Protein AF-A0A3M0IBG9-F1 (afdb_monomer_lite)

Foldseek 3Di:
DDDDDDDDDDDDDDDDDDDDDDDDDDDDDDDDDDDDDDDDDDDDDDDDDDDDDDDDDDDDDDDDDDDDDDDDDDDDDDYDDDDDDDDDDDDDDDDDDDDDDDDDDDDDDDDDDDDDDDDDDDDDDDDDDDDDDDDDDDDDDDDDDDDDDDDDDDDDDDDDDDDDDDDDDDDDDDDDDDDDDDDDDDDDDPDDDDDDDDDDDDDDDDPDPPVVVVVVVVVVVCVVVVPPDADPAFEFEAELADGGVRPDADAAFKHKHKYFYQYQFFKKKFKAQPVQLWGFWIDHGRGHGDIDIIIGGDFFHKIWMWIGGDPGDIDIGPIDGYDDGDDGQTFRFAALVNLVQLVVLLLVVLLVLLVVLLVLLVVLLVCLLVFVLVVNLVSLLVNLLSCLLNLLQPQQLPVLSCQAQNAQPPPPVRLPHPSNAHSLVLQLCSQVPNTSVVNNVRSVSNSVSSVVSSVCNVVGDDRSLCLLVSLQVLLVCLLVDLLVVVRHSRSLCSLSSNVSSLSNSVSSCVSCCVLCCVSPVPLVVVLVVLSVQLCVLSVVQADVSGGHRSVGDDPVSSCSNSVSSVVSSVSSVCRSVNHPRDPSD

Radius of gyration: 42.68 Å; chains: 1; bounding box: 136×118×112 Å

Sequence (585 aa):
MLPVERSASGAAGPGPLPAEPSAPEPSGSGSAAGGPLPAEPTERSSTAERSAPGATAGGSLPAEPSASDPVTRGPSVVGPSASEPAARESSAAERSAPGATAGGLLPVERSVSDSVTRGPSVVGLSASEPAARESSAAELPASDPVTREPSTAERSAPGATAGGSLPAEPSASEPVTREPSAAEQATREPSASDPVGAGPRRPGWVVPVAVVAVPVLLAALVVALARPKPAGAQTVAVSETDCGQGFAAPERGRQTFRMHNTGGKTSEVYLIDPATGAVYGEIEGLAPGTTRELVATVAGGTYAWRCVPTGSRAVTSQSVTVSGGGAARAVVPVSERDLAAPLKAYRAYVDRGLAVLVTQTRTLSDDIAGGRLGRARTDWLTAHRTYSSLGAAYGTFADFAQRIDGRPDGLPDGVRDKDFTGFHRVEYGLWHGQSADRLRAPARQLADAVAALRTAFPSQDFDPGDLPLRAHEILENTLQFELTGDTDEGSGTNLATADADLRGTRELLTVLRPLLTGRAPKLLPTVDAGLARLQQLLDAAHHGARWTPVDRLDPTERARIDGATGQLLEDLAPIPDLLEIRKSA

Structure (mmCIF, N/CA/C/O backbone):
data_AF-A0A3M0IBG9-F1
#
_entry.id   AF-A0A3M0IBG9-F1
#
loop_
_atom_site.group_PDB
_atom_site.id
_atom_site.type_symbol
_atom_site.label_atom_id
_atom_site.label_alt_id
_atom_site.label_comp_id
_atom_site.label_asym_id
_atom_site.label_entity_id
_atom_site.label_seq_id
_atom_site.pdbx_PDB_ins_code
_atom_site.Cartn_x
_atom_site.Cartn_y
_atom_site.Cartn_z
_atom_site.occupancy
_atom_site.B_iso_or_equiv
_atom_site.auth_seq_id
_atom_site.auth_comp_id
_atom_site.auth_asym_id
_atom_site.auth_atom_id
_atom_site.pdbx_PDB_model_num
ATOM 1 N N . MET A 1 1 ? -56.813 -5.329 -19.014 1.00 29.31 1 MET A N 1
ATOM 2 C CA . MET A 1 1 ? -58.252 -5.546 -19.294 1.00 29.31 1 MET A CA 1
ATOM 3 C C . MET A 1 1 ? -58.375 -6.725 -20.255 1.00 29.31 1 MET A C 1
ATOM 5 O O . MET A 1 1 ? -57.404 -6.985 -20.957 1.00 29.31 1 MET A O 1
ATOM 9 N N . LEU A 1 2 ? -59.512 -7.426 -20.292 1.00 29.17 2 LEU A N 1
ATOM 10 C CA . LEU A 1 2 ? -59.878 -8.255 -21.455 1.00 29.17 2 LEU A CA 1
ATOM 11 C C . LEU A 1 2 ? -60.365 -7.335 -22.613 1.00 29.17 2 LEU A C 1
ATOM 13 O O . LEU A 1 2 ? -60.523 -6.135 -22.373 1.00 29.17 2 LEU A O 1
ATOM 17 N N . PRO A 1 3 ? -60.470 -7.823 -23.866 1.00 67.25 3 PRO A N 1
ATOM 18 C CA . PRO A 1 3 ? -60.259 -6.995 -25.066 1.00 67.25 3 PRO A CA 1
ATOM 19 C C . PRO A 1 3 ? -61.535 -6.400 -25.686 1.00 67.25 3 PRO A C 1
ATOM 21 O O . PRO A 1 3 ? -62.636 -6.803 -25.328 1.00 67.25 3 PRO A O 1
ATOM 24 N N . VAL A 1 4 ? -61.353 -5.516 -26.683 1.00 33.81 4 VAL A N 1
ATOM 25 C CA . VAL A 1 4 ? -62.135 -5.402 -27.943 1.00 33.81 4 VAL A CA 1
ATOM 26 C C . VAL A 1 4 ? -61.365 -4.489 -28.941 1.00 33.81 4 VAL A C 1
ATOM 28 O O . VAL A 1 4 ? -60.272 -4.022 -28.620 1.00 33.81 4 VAL A O 1
ATOM 31 N N . GLU A 1 5 ? -61.835 -4.363 -30.187 1.00 32.72 5 GLU A N 1
ATOM 32 C CA . GLU A 1 5 ? -61.033 -4.118 -31.404 1.00 32.72 5 GLU A CA 1
ATOM 33 C C . GLU A 1 5 ? -60.825 -2.653 -31.887 1.00 32.72 5 GLU A C 1
ATOM 35 O O . GLU A 1 5 ? -61.221 -1.674 -31.260 1.00 32.72 5 GLU A O 1
ATOM 40 N N . ARG A 1 6 ? -60.131 -2.531 -33.035 1.00 37.06 6 ARG A N 1
ATOM 41 C CA . ARG A 1 6 ? -59.678 -1.313 -33.744 1.00 37.06 6 ARG A CA 1
ATOM 42 C C . ARG A 1 6 ? -60.791 -0.535 -34.466 1.00 37.06 6 ARG A C 1
ATOM 44 O O . ARG A 1 6 ? -61.643 -1.168 -35.084 1.00 37.06 6 ARG A O 1
ATOM 51 N N . SER A 1 7 ? -60.607 0.793 -34.596 1.00 33.59 7 SER A N 1
ATOM 52 C CA . SER A 1 7 ? -60.800 1.658 -35.805 1.00 33.59 7 SER A CA 1
ATOM 53 C C . SER A 1 7 ? -61.239 3.087 -35.414 1.00 33.59 7 SER A C 1
ATOM 55 O O . SER A 1 7 ? -62.001 3.227 -34.470 1.00 33.59 7 SER A O 1
ATOM 57 N N . ALA A 1 8 ? -60.853 4.186 -36.083 1.00 32.34 8 ALA A N 1
ATOM 58 C CA . ALA A 1 8 ? -59.849 4.398 -37.140 1.00 32.34 8 ALA A CA 1
ATOM 59 C C . ALA A 1 8 ? -59.427 5.892 -37.239 1.00 32.34 8 ALA A C 1
ATOM 61 O O . ALA A 1 8 ? -60.163 6.764 -36.801 1.00 32.34 8 ALA A O 1
ATOM 62 N N . SER A 1 9 ? -58.274 6.135 -37.884 1.00 33.38 9 SER A N 1
ATOM 63 C CA . SER A 1 9 ? -57.846 7.320 -38.674 1.00 33.38 9 SER A CA 1
ATOM 64 C C . SER A 1 9 ? -58.137 8.770 -38.213 1.00 33.38 9 SER A C 1
ATOM 66 O O . SER A 1 9 ? -59.283 9.188 -38.092 1.00 33.38 9 SER A O 1
ATOM 68 N N . GLY A 1 10 ? -57.087 9.604 -38.160 1.00 29.39 10 GLY A N 1
ATOM 69 C CA . GLY A 1 10 ? -57.187 11.073 -38.103 1.00 29.39 10 GLY A CA 1
ATOM 70 C C . GLY A 1 10 ? -55.830 11.738 -37.831 1.00 29.39 10 GLY A C 1
ATOM 71 O O . GLY A 1 10 ? -55.233 11.490 -36.790 1.00 29.39 10 GLY A O 1
ATOM 72 N N . ALA A 1 11 ? -55.313 12.546 -38.761 1.00 34.97 11 ALA A N 1
ATOM 73 C CA . ALA A 1 11 ? -53.953 13.101 -38.692 1.00 34.97 11 ALA A CA 1
ATOM 74 C C . ALA A 1 11 ? -53.911 14.572 -38.240 1.00 34.97 11 ALA A C 1
ATOM 76 O O . ALA A 1 11 ? -54.710 15.368 -38.725 1.00 34.97 11 ALA A O 1
ATOM 77 N N . ALA A 1 12 ? -52.919 14.940 -37.414 1.00 34.53 12 ALA A N 1
ATOM 78 C CA . ALA A 1 12 ? -52.339 16.290 -37.347 1.00 34.53 12 ALA A CA 1
ATOM 79 C C . ALA A 1 12 ? -51.048 16.343 -36.498 1.00 34.53 12 ALA A C 1
ATOM 81 O O . ALA A 1 12 ? -50.875 15.591 -35.543 1.00 34.53 12 ALA A O 1
ATOM 82 N N . GLY A 1 13 ? -50.184 17.302 -36.829 1.00 32.97 13 GLY A N 1
ATOM 83 C CA . GLY A 1 13 ? -49.059 17.834 -36.046 1.00 32.97 13 GLY A CA 1
ATOM 84 C C . GLY A 1 13 ? -48.454 19.026 -36.815 1.00 32.97 13 GLY A C 1
ATOM 85 O O . GLY A 1 13 ? -48.916 19.277 -37.932 1.00 32.97 13 GLY A O 1
ATOM 86 N N . PRO A 1 14 ? -47.424 19.739 -36.314 1.00 53.56 14 PRO A N 1
ATOM 87 C CA . PRO A 1 14 ? -46.783 19.682 -34.993 1.00 53.56 14 PRO A CA 1
ATOM 88 C C . PRO A 1 14 ? -46.868 21.029 -34.216 1.00 53.56 14 PRO A C 1
ATOM 90 O O . PRO A 1 14 ? -47.385 22.018 -34.728 1.00 53.56 14 PRO A O 1
ATOM 93 N N . GLY A 1 15 ? -46.308 21.099 -32.998 1.00 31.00 15 GLY A N 1
ATOM 94 C CA . GLY A 1 15 ? -46.143 22.341 -32.214 1.00 31.00 15 GLY A CA 1
ATOM 95 C C . GLY A 1 15 ? -45.071 22.195 -31.108 1.00 31.00 15 GLY A C 1
ATOM 96 O O . GLY A 1 15 ? -44.898 21.072 -30.632 1.00 31.00 15 GLY A O 1
ATOM 97 N N . PRO A 1 16 ? -44.306 23.250 -30.736 1.00 51.31 16 PRO A N 1
ATOM 98 C CA . PRO A 1 16 ? -43.042 23.100 -29.993 1.00 51.31 16 PRO A CA 1
ATOM 99 C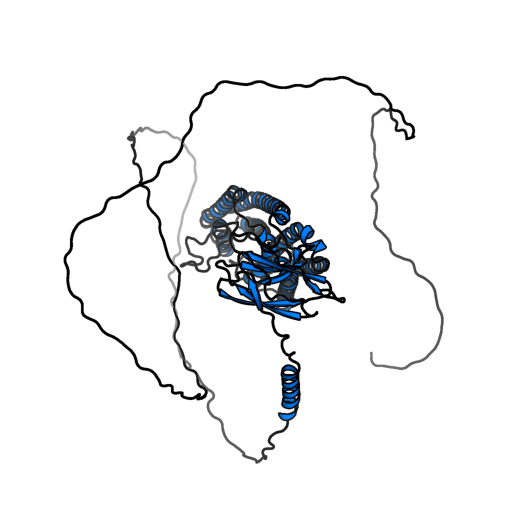 C . PRO A 1 16 ? -43.095 23.309 -28.458 1.00 51.31 16 PRO A C 1
ATOM 101 O O . PRO A 1 16 ? -44.117 23.662 -27.876 1.00 51.31 16 PRO A O 1
ATOM 104 N N . LEU A 1 17 ? -41.926 23.080 -27.842 1.00 46.03 17 LEU A N 1
ATOM 105 C CA . LEU A 1 17 ? -41.563 23.136 -26.413 1.00 46.03 17 LEU A CA 1
ATOM 106 C C . LEU A 1 17 ? -41.700 24.523 -25.743 1.00 46.03 17 LEU A C 1
ATOM 108 O O . LEU A 1 17 ? -41.643 25.552 -26.418 1.00 46.03 17 LEU A O 1
ATOM 112 N N . PRO A 1 18 ? -41.697 24.548 -24.396 1.00 48.97 18 PRO A N 1
ATOM 113 C CA . PRO A 1 18 ? -40.741 25.383 -23.647 1.00 48.97 18 PRO A CA 1
ATOM 114 C C . PRO A 1 18 ? -39.848 24.568 -22.675 1.00 48.97 18 PRO A C 1
ATOM 116 O O . PRO A 1 18 ? -39.990 23.352 -22.569 1.00 48.97 18 PRO A O 1
ATOM 119 N N . ALA A 1 19 ? -38.895 25.238 -22.009 1.00 37.50 19 ALA A N 1
ATOM 120 C CA . ALA A 1 19 ? -37.744 24.633 -21.315 1.00 37.50 19 ALA A CA 1
ATOM 121 C C . ALA A 1 19 ? -37.689 24.884 -19.780 1.00 37.50 19 ALA A C 1
ATOM 123 O O . ALA A 1 19 ? -38.651 25.356 -19.177 1.00 37.50 19 ALA A O 1
ATOM 124 N N . GLU A 1 20 ? -36.558 24.516 -19.167 1.00 44.38 20 GLU A N 1
ATOM 125 C CA . GLU A 1 20 ? -36.266 24.460 -17.721 1.00 44.38 20 GLU A CA 1
ATOM 126 C C . GLU A 1 20 ? -36.157 25.828 -16.997 1.00 44.38 20 GLU A C 1
ATOM 128 O O . GLU A 1 20 ? -35.852 26.842 -17.630 1.00 44.38 20 GLU A O 1
ATOM 133 N N . PRO A 1 21 ? -36.310 25.859 -15.653 1.00 52.06 21 PRO A N 1
ATOM 134 C CA . PRO A 1 21 ? -35.907 26.971 -14.788 1.00 52.06 21 PRO A CA 1
ATOM 135 C C . PRO A 1 21 ? -34.561 26.733 -14.060 1.00 52.06 21 PRO A C 1
ATOM 137 O O . PRO A 1 21 ? -34.232 25.607 -13.691 1.00 52.06 21 PRO A O 1
ATOM 140 N N . SER A 1 22 ? -33.831 27.817 -13.767 1.00 37.66 22 SER A N 1
ATOM 141 C CA . SER A 1 22 ? -32.532 27.813 -13.058 1.00 37.66 22 SER A CA 1
ATOM 142 C C . SER A 1 22 ? -32.596 28.436 -11.644 1.00 37.66 22 SER A C 1
ATOM 144 O O . SER A 1 22 ? -33.651 28.871 -11.187 1.00 37.66 22 SER A O 1
ATOM 146 N N . ALA A 1 23 ? -31.456 28.435 -10.939 1.00 37.03 23 ALA A N 1
ATOM 147 C CA . ALA A 1 23 ? -31.291 28.774 -9.516 1.00 37.03 23 ALA A CA 1
ATOM 148 C C . ALA A 1 23 ? -31.569 30.255 -9.116 1.00 37.03 23 ALA A C 1
ATOM 150 O O . ALA A 1 23 ? -31.547 31.133 -9.979 1.00 37.03 23 ALA A O 1
ATOM 151 N N . PRO A 1 24 ? -31.791 30.550 -7.810 1.00 51.66 24 PRO A N 1
ATOM 152 C CA . PRO A 1 24 ? -32.101 31.894 -7.301 1.00 51.66 24 PRO A CA 1
ATOM 153 C C . PRO A 1 24 ? -30.890 32.698 -6.772 1.00 51.66 24 PRO A C 1
ATOM 155 O O . PRO A 1 24 ? -29.929 32.134 -6.251 1.00 51.66 24 PRO A O 1
ATOM 158 N N . GLU A 1 25 ? -31.008 34.032 -6.800 1.00 37.59 25 GLU A N 1
ATOM 159 C CA . GLU A 1 25 ? -30.111 35.000 -6.137 1.00 37.59 25 GLU A CA 1
ATOM 160 C C . GLU A 1 25 ? -30.706 35.562 -4.819 1.00 37.59 25 GLU A C 1
ATOM 162 O O . GLU A 1 25 ? -31.927 35.550 -4.641 1.00 37.59 25 GLU A O 1
ATOM 167 N N . PRO A 1 26 ? -29.881 36.116 -3.903 1.00 50.78 26 PRO A N 1
ATOM 168 C CA . PRO A 1 26 ? -30.332 36.892 -2.744 1.00 50.78 26 PRO A CA 1
ATOM 169 C C . PRO A 1 26 ? -30.387 38.416 -3.004 1.00 50.78 26 PRO A C 1
ATOM 171 O O . PRO A 1 26 ? -29.727 38.948 -3.891 1.00 50.78 26 PRO A O 1
ATOM 174 N N . SER A 1 27 ? -31.128 39.157 -2.173 1.00 41.91 27 SER A N 1
ATOM 175 C CA . SER A 1 27 ? -31.190 40.635 -2.163 1.00 41.91 27 SER A CA 1
ATOM 176 C C . SER A 1 27 ? -31.131 41.178 -0.724 1.00 41.91 27 SER A C 1
ATOM 178 O O . SER A 1 27 ? -31.469 40.453 0.210 1.00 41.91 27 SER A O 1
ATOM 180 N N . GLY A 1 28 ? -30.715 42.438 -0.516 1.00 34.28 28 GLY A N 1
ATOM 181 C CA . GLY A 1 28 ? -30.524 43.016 0.830 1.00 34.28 28 GLY A CA 1
ATOM 182 C C . GLY A 1 28 ? -30.612 44.551 0.912 1.00 34.28 28 GLY A C 1
ATOM 183 O O . GLY A 1 28 ? -30.856 45.209 -0.094 1.00 34.28 28 GLY A O 1
ATOM 184 N N . SER A 1 29 ? -30.445 45.108 2.123 1.00 37.62 29 SER A N 1
ATOM 185 C CA . SER A 1 29 ? -30.349 46.549 2.479 1.00 37.62 29 SER A CA 1
ATOM 186 C C . SER A 1 29 ? -30.164 46.681 4.013 1.00 37.62 29 SER A C 1
ATOM 188 O O . SER A 1 29 ? -30.694 45.835 4.728 1.00 37.62 29 SER A O 1
ATOM 190 N N . GLY A 1 30 ? -29.470 47.663 4.617 1.00 30.91 30 GLY A N 1
ATOM 191 C CA . GLY A 1 30 ? -28.650 48.764 4.078 1.00 30.91 30 GLY A CA 1
ATOM 192 C C . GLY A 1 30 ? -28.242 49.806 5.156 1.00 30.91 30 GLY A C 1
ATOM 193 O O . GLY A 1 30 ? -28.814 49.808 6.241 1.00 30.91 30 GLY A O 1
ATOM 194 N N . SER A 1 31 ? -27.310 50.718 4.811 1.00 36.62 31 SER A N 1
ATOM 195 C CA . SER A 1 31 ? -26.874 51.949 5.540 1.00 36.62 31 SER A CA 1
ATOM 196 C C . SER A 1 31 ? -26.174 51.821 6.915 1.00 36.62 31 SER A C 1
ATOM 198 O O . SER A 1 31 ? -26.573 51.010 7.738 1.00 36.62 31 SER A O 1
ATOM 200 N N . ALA A 1 32 ? -25.191 52.654 7.313 1.00 37.31 32 ALA A N 1
ATOM 201 C CA . ALA A 1 32 ? -24.268 53.625 6.663 1.00 37.31 32 ALA A CA 1
ATOM 202 C C . ALA A 1 32 ? -23.173 54.012 7.730 1.00 37.31 32 ALA A C 1
ATOM 204 O O . ALA A 1 32 ? -23.160 53.383 8.783 1.00 37.31 32 ALA A O 1
ATOM 205 N N . ALA A 1 33 ? -22.230 54.973 7.640 1.00 36.31 33 ALA A N 1
ATOM 206 C CA . ALA A 1 33 ? -21.830 56.023 6.681 1.00 36.31 33 ALA A CA 1
ATOM 207 C C . ALA A 1 33 ? -20.352 56.463 6.949 1.00 36.31 33 ALA A C 1
ATOM 209 O O . ALA A 1 33 ? -19.835 56.193 8.031 1.00 36.31 33 ALA A O 1
ATOM 210 N N . GLY A 1 34 ? -19.711 57.228 6.043 1.00 29.61 34 GLY A N 1
ATOM 211 C CA . GLY A 1 34 ? -18.430 57.943 6.286 1.00 29.61 34 GLY A CA 1
ATOM 212 C C . GLY A 1 34 ? -17.418 57.887 5.120 1.00 29.61 34 GLY A C 1
ATOM 213 O O . GLY A 1 34 ? -17.290 56.852 4.479 1.00 29.61 34 GLY A O 1
ATOM 214 N N . GLY A 1 35 ? -16.698 58.984 4.830 1.00 29.59 35 GLY A N 1
ATOM 215 C CA . GLY A 1 35 ? -15.681 59.106 3.751 1.00 29.59 35 GLY A CA 1
ATOM 216 C C . GLY A 1 35 ? -14.668 60.242 4.033 1.00 29.59 35 GLY A C 1
ATOM 217 O O . GLY A 1 35 ? -14.672 60.700 5.179 1.00 29.59 35 GLY A O 1
ATOM 218 N N . PRO A 1 36 ? -13.860 60.763 3.065 1.00 58.03 36 PRO A N 1
ATOM 219 C CA . PRO A 1 36 ? -13.868 60.523 1.603 1.00 58.03 36 PRO A CA 1
ATOM 220 C C . PRO A 1 36 ? -12.484 60.292 0.889 1.00 58.03 36 PRO A C 1
ATOM 222 O O . PRO A 1 36 ? -11.434 60.364 1.511 1.00 58.03 36 PRO A O 1
ATOM 225 N N . LEU A 1 37 ? -12.572 60.037 -0.437 1.00 37.84 37 LEU A N 1
ATOM 226 C CA . LEU A 1 37 ? -11.654 60.081 -1.631 1.00 37.84 37 LEU A CA 1
ATOM 227 C C . LEU A 1 37 ? -10.303 60.869 -1.604 1.00 37.84 37 LEU A C 1
ATOM 229 O O . LEU A 1 37 ? -10.137 61.669 -0.685 1.00 37.84 37 LEU A O 1
ATOM 233 N N . PRO A 1 38 ? -9.399 60.800 -2.644 1.00 55.12 38 PRO A N 1
ATOM 234 C CA . PRO A 1 38 ? -9.437 60.136 -3.995 1.00 55.12 38 PRO A CA 1
ATOM 235 C C . PRO A 1 38 ? -8.244 59.165 -4.320 1.00 55.12 38 PRO A C 1
ATOM 237 O O . PRO A 1 38 ? -7.246 59.178 -3.612 1.00 55.12 38 PRO A O 1
ATOM 240 N N . ALA A 1 39 ? -8.326 58.173 -5.235 1.00 34.09 39 ALA A N 1
ATOM 241 C CA . ALA A 1 39 ? -8.220 58.150 -6.729 1.00 34.09 39 ALA A CA 1
ATOM 242 C C . ALA A 1 39 ? -6.815 58.509 -7.318 1.00 34.09 39 ALA A C 1
ATOM 244 O O . ALA A 1 39 ? -6.406 59.660 -7.230 1.00 34.09 39 ALA A O 1
ATOM 245 N N . GLU A 1 40 ? -6.007 57.528 -7.782 1.00 37.72 40 GLU A N 1
ATOM 246 C CA . GLU A 1 40 ? -5.800 57.062 -9.199 1.00 37.72 40 GLU A CA 1
ATOM 247 C C . GLU A 1 40 ? -4.604 57.753 -9.930 1.00 37.72 40 GLU A C 1
ATOM 249 O O . GLU A 1 40 ? -4.073 58.696 -9.340 1.00 37.72 40 GLU A O 1
ATOM 254 N N . PRO A 1 41 ? -4.100 57.333 -11.134 1.00 54.00 41 PRO A N 1
ATOM 255 C CA . PRO A 1 41 ? -4.600 56.335 -12.112 1.00 54.00 41 PRO A CA 1
ATOM 256 C C . PRO A 1 41 ? -3.560 55.305 -12.664 1.00 54.00 41 PRO A C 1
ATOM 258 O O . PRO A 1 41 ? -2.398 55.268 -12.263 1.00 54.00 41 PRO A O 1
ATOM 261 N N . THR A 1 42 ? -3.977 54.497 -13.654 1.00 45.91 42 THR A N 1
ATOM 262 C CA . THR A 1 42 ? -3.133 53.676 -14.569 1.00 45.91 42 THR A CA 1
ATOM 263 C C . THR A 1 42 ? -2.783 54.384 -15.895 1.00 45.91 42 THR A C 1
ATOM 265 O O . THR A 1 42 ? -3.522 55.276 -16.294 1.00 45.91 42 THR A O 1
ATOM 268 N N . GLU A 1 43 ? -1.763 53.922 -16.643 1.00 34.31 43 GLU A N 1
ATOM 269 C CA . GLU A 1 43 ? -1.472 54.340 -18.042 1.00 34.31 43 GLU A CA 1
ATOM 270 C C . GLU A 1 43 ? -0.697 53.265 -18.862 1.00 34.31 43 GLU A C 1
ATOM 272 O O . GLU A 1 43 ? -0.341 52.214 -18.319 1.00 34.31 43 GLU A O 1
ATOM 277 N N . ARG A 1 44 ? -0.502 53.477 -20.180 1.00 37.16 44 ARG A N 1
ATOM 278 C CA . ARG A 1 44 ? -0.124 52.446 -21.188 1.00 37.16 44 ARG A CA 1
ATOM 279 C C . ARG A 1 44 ? 1.258 52.595 -21.880 1.00 37.16 44 ARG A C 1
ATOM 281 O O . ARG A 1 44 ? 2.021 53.524 -21.658 1.00 37.16 44 ARG A O 1
ATOM 288 N N . SER A 1 45 ? 1.562 51.613 -22.739 1.00 34.97 45 SER A N 1
ATOM 289 C CA . SER A 1 45 ? 2.787 51.383 -23.531 1.00 34.97 45 SER A CA 1
ATOM 290 C C . SER A 1 45 ? 3.123 52.426 -24.615 1.00 34.97 45 SER A C 1
ATOM 292 O O . SER A 1 45 ? 2.215 52.927 -25.269 1.00 34.97 45 SER A O 1
ATOM 294 N N . SER A 1 46 ? 4.413 52.553 -24.983 1.00 33.12 46 SER A N 1
ATOM 295 C CA . SER A 1 46 ? 4.899 52.299 -26.368 1.00 33.12 46 SER A CA 1
ATOM 296 C C . SER A 1 46 ? 6.450 52.242 -26.471 1.00 33.12 46 SER A C 1
ATOM 298 O O . SER A 1 46 ? 7.126 52.042 -25.466 1.00 33.12 46 SER A O 1
ATOM 300 N N . THR A 1 47 ? 6.994 52.267 -27.695 1.00 33.06 47 THR A N 1
ATOM 301 C CA . THR A 1 47 ? 8.268 51.665 -28.164 1.00 33.06 47 THR A CA 1
ATOM 302 C C . THR A 1 47 ? 9.442 52.633 -28.435 1.00 33.06 47 THR A C 1
ATOM 304 O O . THR A 1 47 ? 9.226 53.832 -28.546 1.00 33.06 47 THR A O 1
ATOM 307 N N . ALA A 1 48 ? 10.620 52.049 -28.755 1.00 29.89 48 ALA A N 1
ATOM 308 C CA . ALA A 1 48 ? 11.786 52.627 -29.474 1.00 29.89 48 ALA A CA 1
ATOM 309 C C . ALA A 1 48 ? 12.828 53.407 -28.617 1.00 29.89 48 ALA A C 1
ATOM 311 O O . ALA A 1 48 ? 12.475 53.965 -27.588 1.00 29.89 48 ALA A O 1
ATOM 312 N N . GLU A 1 49 ? 14.136 53.473 -28.941 1.00 29.25 49 GLU A N 1
ATOM 313 C CA . GLU A 1 49 ? 14.951 52.696 -29.907 1.00 29.25 49 GLU A CA 1
ATOM 314 C C . GLU A 1 49 ? 16.437 52.535 -29.457 1.00 29.25 49 GLU A C 1
ATOM 316 O O . GLU A 1 49 ? 16.781 52.756 -28.299 1.00 29.25 49 GLU A O 1
ATOM 321 N N . ARG A 1 50 ? 17.318 52.094 -30.372 1.00 33.06 50 ARG A N 1
ATOM 322 C CA . ARG A 1 50 ? 18.742 51.722 -30.193 1.00 33.06 50 ARG A CA 1
ATOM 323 C C . ARG A 1 50 ? 19.646 52.841 -29.644 1.00 33.06 50 ARG A C 1
ATOM 325 O O . ARG A 1 50 ? 19.512 53.983 -30.072 1.00 33.06 50 ARG A O 1
ATOM 332 N N . SER A 1 51 ? 20.727 52.464 -28.939 1.00 29.95 51 SER A N 1
ATOM 333 C CA . SER A 1 51 ? 22.104 52.954 -29.219 1.00 29.95 51 SER A CA 1
ATOM 334 C C . SER A 1 51 ? 23.214 52.244 -28.420 1.00 29.95 51 SER A C 1
ATOM 336 O O . SER A 1 51 ? 23.052 51.963 -27.239 1.00 29.95 51 SER A O 1
ATOM 338 N N . ALA A 1 52 ? 24.364 52.024 -29.071 1.00 37.66 52 ALA A N 1
ATOM 339 C CA . ALA A 1 52 ? 25.690 51.744 -28.491 1.00 37.66 52 ALA A CA 1
ATOM 340 C C . ALA A 1 52 ? 26.762 52.096 -29.550 1.00 37.66 52 ALA A C 1
ATOM 342 O O . ALA A 1 52 ? 26.519 51.810 -30.727 1.00 37.66 52 ALA A O 1
ATOM 343 N N . PRO A 1 53 ? 27.887 52.762 -29.200 1.00 50.00 53 PRO A N 1
ATOM 344 C CA . PRO A 1 53 ? 29.218 52.126 -29.357 1.00 50.00 53 PRO A CA 1
ATOM 345 C C . PRO A 1 53 ? 30.360 52.667 -28.435 1.00 50.00 53 PRO A C 1
ATOM 347 O O . PRO A 1 53 ? 30.199 53.684 -27.769 1.00 50.00 53 PRO A O 1
ATOM 350 N N . GLY A 1 54 ? 31.550 52.032 -28.487 1.00 28.62 54 GLY A N 1
ATOM 351 C CA . GLY A 1 54 ? 32.830 52.475 -27.863 1.00 28.62 54 GLY A CA 1
ATOM 352 C C . GLY A 1 54 ? 33.259 51.622 -26.646 1.00 28.62 54 GLY A C 1
ATOM 353 O O . GLY A 1 54 ? 32.438 51.425 -25.762 1.00 28.62 54 GLY A O 1
ATOM 354 N N . ALA A 1 55 ? 34.445 50.995 -26.502 1.00 33.03 55 ALA A N 1
ATOM 355 C CA . ALA A 1 55 ? 35.777 51.063 -27.153 1.00 33.03 55 ALA A CA 1
ATOM 356 C C . ALA A 1 55 ? 36.637 52.296 -26.732 1.00 33.03 55 ALA A C 1
ATOM 358 O O . ALA A 1 55 ? 36.101 53.396 -26.758 1.00 33.03 55 ALA A O 1
ATOM 359 N N . THR A 1 56 ? 37.933 52.223 -26.341 1.00 32.44 56 THR A N 1
ATOM 360 C CA . THR A 1 56 ? 38.988 51.165 -26.427 1.00 32.44 56 THR A CA 1
ATOM 361 C C . THR A 1 56 ? 40.096 51.223 -25.323 1.00 32.44 56 THR A C 1
ATOM 363 O O . THR A 1 56 ? 40.363 52.280 -24.768 1.00 32.44 56 THR A O 1
ATOM 366 N N . ALA A 1 57 ? 40.835 50.100 -25.165 1.00 34.47 57 ALA A N 1
ATOM 367 C CA . ALA A 1 57 ? 42.295 49.953 -24.889 1.00 34.47 57 ALA A CA 1
ATOM 368 C C . ALA A 1 57 ? 42.949 50.075 -23.471 1.00 34.47 57 ALA A C 1
ATOM 370 O O . ALA A 1 57 ? 42.728 51.022 -22.728 1.00 34.47 57 ALA A O 1
ATOM 371 N N . GLY A 1 58 ? 43.908 49.152 -23.212 1.00 29.44 58 GLY A N 1
ATOM 372 C CA . GLY A 1 58 ? 44.957 49.173 -22.159 1.00 29.44 58 GLY A CA 1
ATOM 373 C C . GLY A 1 58 ? 44.678 48.318 -20.899 1.00 29.44 58 GLY A C 1
ATOM 374 O O . GLY A 1 58 ? 43.590 48.408 -20.351 1.00 29.44 58 GLY A O 1
ATOM 375 N N . GLY A 1 59 ? 45.589 47.484 -20.358 1.00 28.44 59 GLY A N 1
ATOM 376 C CA . GLY A 1 59 ? 46.900 47.003 -20.840 1.00 28.44 59 GLY A CA 1
ATOM 377 C C . GLY A 1 59 ? 47.677 46.158 -19.790 1.00 28.44 59 GLY A C 1
ATOM 378 O O . GLY A 1 59 ? 47.518 46.382 -18.598 1.00 28.44 59 GLY A O 1
ATOM 379 N N . SER A 1 60 ? 48.550 45.247 -20.255 1.00 30.25 60 SER A N 1
ATOM 380 C CA . SER A 1 60 ? 49.636 44.530 -19.526 1.00 30.25 60 SER A CA 1
ATOM 381 C C . SER A 1 60 ? 49.340 43.449 -18.451 1.00 30.25 60 SER A C 1
ATOM 383 O O . SER A 1 60 ? 48.756 43.698 -17.404 1.00 30.25 60 SER A O 1
ATOM 385 N N . LEU A 1 61 ? 49.918 42.261 -18.691 1.00 39.78 61 LEU A N 1
ATOM 386 C CA . LEU A 1 61 ? 50.354 41.214 -17.732 1.00 39.78 61 LEU A CA 1
ATOM 387 C C . LEU A 1 61 ? 51.838 41.487 -17.327 1.00 39.78 61 LEU A C 1
ATOM 389 O O . LEU A 1 61 ? 52.469 42.258 -18.058 1.00 39.78 61 LEU A O 1
ATOM 393 N N . PRO A 1 62 ? 52.432 40.942 -16.226 1.00 51.81 62 PRO A N 1
ATOM 394 C CA . PRO A 1 62 ? 52.678 39.497 -16.003 1.00 51.81 62 PRO A CA 1
ATOM 395 C C . PRO A 1 62 ? 52.597 39.027 -14.520 1.00 51.81 62 PRO A C 1
ATOM 397 O O . PRO A 1 62 ? 51.989 39.698 -13.692 1.00 51.81 62 PRO A O 1
ATOM 400 N N . ALA A 1 63 ? 53.169 37.854 -14.195 1.00 36.91 63 ALA A N 1
ATOM 401 C CA . ALA A 1 63 ? 53.019 37.139 -12.917 1.00 36.91 63 ALA A CA 1
ATOM 402 C C . ALA A 1 63 ? 54.351 36.637 -12.299 1.00 36.91 63 ALA A C 1
ATOM 404 O O . ALA A 1 63 ? 55.326 36.474 -13.029 1.00 36.91 63 ALA A O 1
ATOM 405 N N . GLU A 1 64 ? 54.304 36.306 -10.991 1.00 40.25 64 GLU A N 1
ATOM 406 C CA . GLU A 1 64 ? 55.267 35.495 -10.190 1.00 40.25 64 GLU A CA 1
ATOM 407 C C . GLU A 1 64 ? 56.691 36.083 -9.951 1.00 40.25 64 GLU A C 1
ATOM 409 O O . GLU A 1 64 ? 57.146 36.890 -10.764 1.00 40.25 64 GLU A O 1
ATOM 414 N N . PRO A 1 65 ? 57.377 35.807 -8.798 1.00 53.56 65 PRO A N 1
ATOM 415 C CA . PRO A 1 65 ? 57.937 34.472 -8.459 1.00 53.56 65 PRO A CA 1
ATOM 416 C C . PRO A 1 65 ? 58.007 34.015 -6.966 1.00 53.56 65 PRO A C 1
ATOM 418 O O . PRO A 1 65 ? 58.095 34.820 -6.044 1.00 53.56 65 PRO A O 1
ATOM 421 N N . SER A 1 66 ? 58.041 32.682 -6.776 1.00 38.25 66 SER A N 1
ATOM 422 C CA . SER A 1 66 ? 59.003 31.822 -6.020 1.00 38.25 66 SER A CA 1
ATOM 423 C C . SER A 1 66 ? 60.049 32.416 -5.039 1.00 38.25 66 SER A C 1
ATOM 425 O O . SER A 1 66 ? 60.525 33.525 -5.240 1.00 38.25 66 SER A O 1
ATOM 427 N N . ALA A 1 67 ? 60.642 31.678 -4.075 1.00 43.22 67 ALA A N 1
ATOM 428 C CA . ALA A 1 67 ? 60.412 30.346 -3.450 1.00 43.22 67 ALA A CA 1
ATOM 429 C C . ALA A 1 67 ? 61.473 30.109 -2.326 1.00 43.22 67 ALA A C 1
ATOM 431 O O . ALA A 1 67 ? 62.305 30.982 -2.074 1.00 43.22 67 ALA A O 1
ATOM 432 N N . SER A 1 68 ? 61.516 28.921 -1.693 1.00 32.03 68 SER A N 1
ATOM 433 C CA . SER A 1 68 ? 62.739 28.340 -1.084 1.00 32.03 68 SER A CA 1
ATOM 434 C C . SER A 1 68 ? 62.666 26.802 -0.969 1.00 32.03 68 SER A C 1
ATOM 436 O O . SER A 1 68 ? 61.652 26.264 -0.537 1.00 32.03 68 SER A O 1
ATOM 438 N N . ASP A 1 69 ? 63.756 26.135 -1.366 1.00 49.16 69 ASP A N 1
ATOM 439 C CA . ASP A 1 69 ? 63.995 24.670 -1.492 1.00 49.16 69 ASP A CA 1
ATOM 440 C C . ASP A 1 69 ? 65.102 24.244 -0.465 1.00 49.16 69 ASP A C 1
ATOM 442 O O . ASP A 1 69 ? 65.265 25.021 0.485 1.00 49.16 69 ASP A O 1
ATOM 446 N N . PRO A 1 70 ? 65.943 23.164 -0.565 1.00 62.03 70 PRO A N 1
ATOM 447 C CA . PRO A 1 70 ? 66.072 22.004 -1.502 1.00 62.03 70 PRO A CA 1
ATOM 448 C C . PRO A 1 70 ? 66.168 20.611 -0.776 1.00 62.03 70 PRO A C 1
ATOM 450 O O . PRO A 1 70 ? 66.104 20.574 0.447 1.00 62.03 70 PRO A O 1
ATOM 453 N N . VAL A 1 71 ? 66.515 19.411 -1.306 1.00 38.59 71 VAL A N 1
ATOM 454 C CA . VAL A 1 71 ? 66.499 18.615 -2.578 1.00 38.59 71 VAL A CA 1
ATOM 455 C C . VAL A 1 71 ? 67.477 17.418 -2.390 1.00 38.59 71 VAL A C 1
ATOM 457 O O . VAL A 1 71 ? 68.596 17.644 -1.940 1.00 38.59 71 VAL A O 1
ATOM 460 N N . THR A 1 72 ? 67.120 16.176 -2.788 1.00 31.94 72 THR A N 1
ATOM 461 C CA . THR A 1 72 ? 67.958 15.072 -3.402 1.00 31.94 72 THR A CA 1
ATOM 462 C C . THR A 1 72 ? 67.134 13.754 -3.446 1.00 31.94 72 THR A C 1
ATOM 464 O O . THR A 1 72 ? 66.463 13.451 -2.471 1.00 31.94 72 THR A O 1
ATOM 467 N N . ARG A 1 73 ? 66.897 13.023 -4.561 1.00 33.22 73 ARG A N 1
ATOM 468 C CA . ARG A 1 73 ? 67.709 12.272 -5.576 1.00 33.22 73 ARG A CA 1
ATOM 469 C C . ARG A 1 73 ? 68.102 10.815 -5.190 1.00 33.22 73 ARG A C 1
ATOM 471 O O . ARG A 1 73 ? 68.749 10.612 -4.176 1.00 33.22 73 ARG A O 1
ATOM 478 N N . GLY A 1 74 ? 67.748 9.832 -6.047 1.00 27.77 74 GLY A N 1
ATOM 479 C CA . GLY A 1 74 ? 68.202 8.407 -6.044 1.00 27.77 74 GLY A CA 1
ATOM 480 C C . GLY A 1 74 ? 69.322 8.129 -7.083 1.00 27.77 74 GLY A C 1
ATOM 481 O O . GLY A 1 74 ? 70.002 9.106 -7.409 1.00 27.77 74 GLY A O 1
ATOM 482 N N . PRO A 1 75 ? 69.517 6.910 -7.680 1.00 59.62 75 PRO A N 1
ATOM 483 C CA . PRO A 1 75 ? 68.674 5.690 -7.720 1.00 59.62 75 PRO A CA 1
ATOM 484 C C . PRO A 1 75 ? 69.453 4.330 -7.527 1.00 59.62 75 PRO A C 1
ATOM 486 O O . PRO A 1 75 ? 70.389 4.264 -6.739 1.00 59.62 75 PRO A O 1
ATOM 489 N N . SER A 1 76 ? 69.034 3.238 -8.201 1.00 38.06 76 SER A N 1
ATOM 490 C CA . SER A 1 76 ? 69.316 1.793 -7.958 1.00 38.06 76 SER A CA 1
ATOM 491 C C . SER A 1 76 ? 70.689 1.188 -8.360 1.00 38.06 76 SER A C 1
ATOM 493 O O . SER A 1 76 ? 71.340 1.672 -9.282 1.00 38.06 76 SER A O 1
ATOM 495 N N . VAL A 1 77 ? 71.037 0.021 -7.770 1.00 32.12 77 VAL A N 1
ATOM 496 C CA . VAL A 1 77 ? 72.127 -0.929 -8.156 1.00 32.12 77 VAL A CA 1
ATOM 497 C C . VAL A 1 77 ? 71.658 -2.402 -7.954 1.00 32.12 77 VAL A C 1
ATOM 499 O O . VAL A 1 77 ? 70.641 -2.619 -7.297 1.00 32.12 77 VAL A O 1
ATOM 502 N N . VAL A 1 78 ? 72.337 -3.414 -8.533 1.00 34.41 78 VAL A N 1
ATOM 503 C CA . VAL A 1 78 ? 71.881 -4.829 -8.644 1.00 34.41 78 VAL A CA 1
ATOM 504 C C . VAL A 1 78 ? 72.860 -5.878 -8.061 1.00 34.41 78 VAL A C 1
ATOM 506 O O . VAL A 1 78 ? 74.011 -5.932 -8.481 1.00 34.41 78 VAL A O 1
ATOM 509 N N . GLY A 1 79 ? 72.333 -6.800 -7.231 1.00 28.12 79 GLY A N 1
ATOM 510 C CA . GLY A 1 79 ? 72.859 -8.158 -6.931 1.00 28.12 79 GLY A CA 1
ATOM 511 C C . GLY A 1 79 ? 74.120 -8.279 -6.044 1.00 28.12 79 GLY A C 1
ATOM 512 O O . GLY A 1 79 ? 74.685 -7.257 -5.663 1.00 28.12 79 GLY A O 1
ATOM 513 N N . PRO A 1 80 ? 74.623 -9.509 -5.757 1.00 53.47 80 PRO A N 1
ATOM 514 C CA . PRO A 1 80 ? 73.984 -10.838 -5.875 1.00 53.47 80 PRO A CA 1
ATOM 515 C C . PRO A 1 80 ? 74.240 -11.805 -4.668 1.00 53.47 80 PRO A C 1
ATOM 517 O O . PRO A 1 80 ? 75.056 -11.525 -3.802 1.00 53.47 80 PRO A O 1
ATOM 520 N N . SER A 1 81 ? 73.649 -13.014 -4.724 1.00 28.03 81 SER A N 1
ATOM 521 C CA . SER A 1 81 ? 74.143 -14.295 -4.143 1.00 28.03 81 SER A CA 1
ATOM 522 C C . SER A 1 81 ? 74.241 -14.522 -2.613 1.00 28.03 81 SER A C 1
ATOM 524 O O . SER A 1 81 ? 75.046 -13.890 -1.940 1.00 28.03 81 SER A O 1
ATOM 526 N N . ALA A 1 82 ? 73.556 -15.570 -2.114 1.00 29.36 82 ALA A N 1
ATOM 527 C CA . ALA A 1 82 ? 74.111 -16.664 -1.278 1.00 29.36 82 ALA A CA 1
ATOM 528 C C . ALA A 1 82 ? 73.028 -17.738 -0.982 1.00 29.36 82 ALA A C 1
ATOM 530 O O . ALA A 1 82 ? 71.841 -17.414 -0.981 1.00 29.36 82 ALA A O 1
ATOM 531 N N . SER A 1 83 ? 73.421 -18.993 -0.709 1.00 27.75 83 SER A N 1
ATOM 532 C CA . SER A 1 83 ? 72.504 -20.144 -0.539 1.00 27.75 83 SER A CA 1
ATOM 533 C C . SER A 1 83 ? 72.843 -21.032 0.668 1.00 27.75 83 SER A C 1
ATOM 535 O O . SER A 1 83 ? 74.022 -21.295 0.886 1.00 27.75 83 SER A O 1
ATOM 537 N N . GLU A 1 84 ? 71.803 -21.609 1.300 1.00 31.52 84 GLU A N 1
ATOM 538 C CA . GLU A 1 84 ? 71.816 -22.893 2.056 1.00 31.52 84 GLU A CA 1
ATOM 539 C C . GLU A 1 84 ? 72.764 -23.035 3.280 1.00 31.52 84 GLU A C 1
ATOM 541 O O . GLU A 1 84 ? 73.526 -22.116 3.579 1.00 31.52 84 GLU A O 1
ATOM 546 N N . PRO A 1 85 ? 72.769 -24.184 4.010 1.00 50.72 85 PRO A N 1
ATOM 547 C CA . PRO A 1 85 ? 71.778 -25.277 4.177 1.00 50.72 85 PRO A CA 1
ATOM 548 C C . PRO A 1 85 ? 71.200 -25.247 5.632 1.00 50.72 85 PRO A C 1
ATOM 550 O O . PRO A 1 85 ? 71.329 -24.221 6.286 1.00 50.72 85 PRO A O 1
ATOM 553 N N . ALA A 1 86 ? 70.544 -26.213 6.298 1.00 32.97 86 ALA A N 1
ATOM 554 C CA . ALA A 1 86 ? 70.282 -27.668 6.245 1.00 32.97 86 ALA A CA 1
ATOM 555 C C . ALA A 1 86 ? 69.094 -27.945 7.235 1.00 32.97 86 ALA A C 1
ATOM 557 O O . ALA A 1 86 ? 68.678 -27.007 7.909 1.00 32.97 86 ALA A O 1
ATOM 558 N N . ALA A 1 87 ? 68.486 -29.117 7.484 1.00 32.16 87 ALA A N 1
ATOM 559 C CA . ALA A 1 87 ? 68.517 -30.519 7.019 1.00 32.16 87 ALA A CA 1
ATOM 560 C C . ALA A 1 87 ? 67.049 -31.057 7.148 1.00 32.16 87 ALA A C 1
ATOM 562 O O . ALA A 1 87 ? 66.261 -30.459 7.876 1.00 32.16 87 ALA A O 1
ATOM 563 N N . ARG A 1 88 ? 66.517 -32.019 6.366 1.00 32.66 88 ARG A N 1
ATOM 564 C CA . ARG A 1 88 ? 66.630 -33.506 6.472 1.00 32.66 88 ARG A CA 1
ATOM 565 C C . ARG A 1 88 ? 66.502 -34.040 7.914 1.00 32.66 88 ARG A C 1
ATOM 567 O O . ARG A 1 88 ? 67.080 -33.454 8.815 1.00 32.66 88 ARG A O 1
ATOM 574 N N . GLU A 1 89 ? 65.763 -35.118 8.198 1.00 29.92 89 GLU A N 1
ATOM 575 C CA . GLU A 1 89 ? 65.471 -36.357 7.424 1.00 29.92 89 GLU A CA 1
ATOM 576 C C . GLU A 1 89 ? 63.949 -36.572 7.146 1.00 29.92 89 GLU A C 1
ATOM 578 O O . GLU A 1 89 ? 63.130 -35.919 7.778 1.00 29.92 89 GLU A O 1
ATOM 583 N N . SER A 1 90 ? 63.457 -37.263 6.093 1.00 33.78 90 SER A N 1
ATOM 584 C CA . SER A 1 90 ? 63.619 -38.673 5.621 1.00 33.78 90 SER A CA 1
ATOM 585 C C . SER A 1 90 ? 62.939 -39.701 6.553 1.00 33.78 90 SER A C 1
ATOM 587 O O . SER A 1 90 ? 63.016 -39.526 7.757 1.00 33.78 90 SER A O 1
ATOM 589 N N . SER A 1 91 ? 62.292 -40.812 6.155 1.00 34.75 91 SER A N 1
ATOM 590 C CA . SER A 1 91 ? 61.749 -41.403 4.892 1.00 34.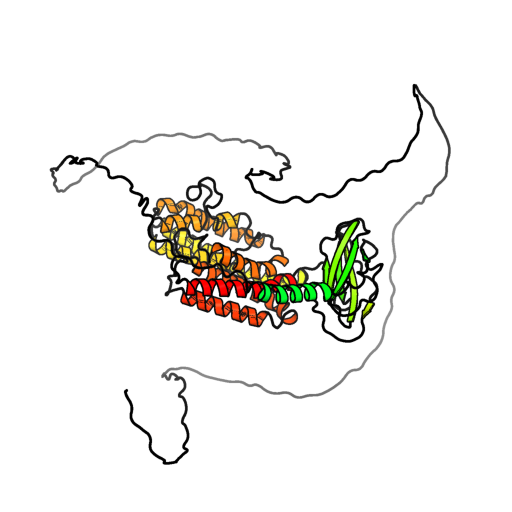75 91 SER A CA 1
ATOM 591 C C . SER A 1 91 ? 60.876 -42.628 5.306 1.00 34.75 91 SER A C 1
ATOM 593 O O . SER A 1 91 ? 60.970 -43.026 6.461 1.00 34.75 91 SER A O 1
ATOM 595 N N . ALA A 1 92 ? 60.016 -43.313 4.535 1.00 33.25 92 ALA A N 1
ATOM 596 C CA . ALA A 1 92 ? 59.690 -43.467 3.098 1.00 33.25 92 ALA A CA 1
ATOM 597 C C . ALA A 1 92 ? 58.136 -43.603 2.949 1.00 33.25 92 ALA A C 1
ATOM 599 O O . ALA A 1 92 ? 57.460 -43.677 3.969 1.00 33.25 92 ALA A O 1
ATOM 600 N N . ALA A 1 93 ? 57.425 -43.562 1.809 1.00 31.66 93 ALA A N 1
ATOM 601 C CA . ALA A 1 93 ? 57.646 -43.813 0.371 1.00 31.66 93 ALA A CA 1
ATOM 602 C C . ALA A 1 93 ? 57.476 -45.273 -0.124 1.00 31.66 93 ALA A C 1
ATOM 604 O O . ALA A 1 93 ? 58.411 -46.061 -0.066 1.00 31.66 93 ALA A O 1
ATOM 605 N N . GLU A 1 94 ? 56.339 -45.558 -0.778 1.00 30.73 94 GLU A N 1
ATOM 606 C CA . GLU A 1 94 ? 56.242 -46.531 -1.884 1.00 30.73 94 GLU A CA 1
ATOM 607 C C . GLU A 1 94 ? 55.229 -46.044 -2.949 1.00 30.73 94 GLU A C 1
ATOM 609 O O . GLU A 1 94 ? 54.559 -45.029 -2.740 1.00 30.73 94 GLU A O 1
ATOM 614 N N . ARG A 1 95 ? 55.186 -46.667 -4.138 1.00 33.28 95 ARG A N 1
ATOM 615 C CA . ARG A 1 95 ? 54.486 -46.141 -5.335 1.00 33.28 95 ARG A CA 1
ATOM 616 C C . ARG A 1 95 ? 53.880 -47.267 -6.175 1.00 33.28 95 ARG A C 1
ATOM 618 O O . ARG A 1 95 ? 54.548 -48.283 -6.333 1.00 33.28 95 ARG A O 1
ATOM 625 N N . SER A 1 96 ? 52.750 -47.015 -6.849 1.00 29.72 96 SER A N 1
ATOM 626 C CA . SER A 1 96 ? 52.539 -47.234 -8.306 1.00 29.72 96 SER A CA 1
ATOM 627 C C . SER A 1 96 ? 51.060 -47.075 -8.712 1.00 29.72 96 SER A C 1
ATOM 629 O O . SER A 1 96 ? 50.177 -47.003 -7.864 1.00 29.72 96 SER A O 1
ATOM 631 N N . ALA A 1 97 ? 50.802 -46.994 -10.019 1.00 32.38 97 ALA A N 1
ATOM 632 C CA . ALA A 1 97 ? 49.482 -46.904 -10.667 1.00 32.38 97 ALA A CA 1
ATOM 633 C C . ALA A 1 97 ? 49.502 -47.813 -11.934 1.00 32.38 97 ALA A C 1
ATOM 635 O O . ALA A 1 97 ? 50.446 -48.601 -12.039 1.00 32.38 97 ALA A O 1
ATOM 636 N N . PRO A 1 98 ? 48.634 -47.686 -12.967 1.00 54.28 98 PRO A N 1
ATOM 637 C CA . PRO A 1 98 ? 47.245 -47.195 -13.039 1.00 54.28 98 PRO A CA 1
ATOM 638 C C . PRO A 1 98 ? 46.269 -48.131 -13.823 1.00 54.28 98 PRO A C 1
ATOM 640 O O . PRO A 1 98 ? 46.688 -48.916 -14.665 1.00 54.28 98 PRO A O 1
ATOM 643 N N . GLY A 1 99 ? 44.953 -47.890 -13.694 1.00 28.28 99 GLY A N 1
ATOM 644 C CA . GLY A 1 99 ? 44.001 -47.914 -14.830 1.00 28.28 99 GLY A CA 1
ATOM 645 C C . GLY A 1 99 ? 43.263 -49.215 -15.229 1.00 28.28 99 GLY A C 1
ATOM 646 O O . GLY A 1 99 ? 43.838 -50.295 -15.272 1.00 28.28 99 GLY A O 1
ATOM 647 N N . ALA A 1 100 ? 41.982 -49.059 -15.608 1.00 29.97 100 ALA A N 1
ATOM 648 C CA . ALA A 1 100 ? 41.173 -49.932 -16.483 1.00 29.97 100 ALA A CA 1
ATOM 649 C C . ALA A 1 100 ? 39.861 -49.204 -16.889 1.00 29.97 100 ALA A C 1
ATOM 651 O O . ALA A 1 100 ? 39.531 -48.171 -16.303 1.00 29.97 100 ALA A O 1
ATOM 652 N N . THR A 1 101 ? 39.113 -49.708 -17.882 1.00 30.75 101 THR A N 1
ATOM 653 C CA . THR A 1 101 ? 37.904 -49.067 -18.458 1.00 30.75 101 THR A CA 1
ATOM 654 C C . THR A 1 101 ? 36.744 -50.051 -18.722 1.00 30.75 101 THR A C 1
ATOM 656 O O . THR A 1 101 ? 36.943 -51.261 -18.698 1.00 30.75 101 THR A O 1
ATOM 659 N N . ALA A 1 102 ? 35.577 -49.484 -19.088 1.00 31.39 102 ALA A N 1
ATOM 660 C CA . ALA A 1 102 ? 34.437 -50.069 -19.831 1.00 31.39 102 ALA A CA 1
ATOM 661 C C . ALA A 1 102 ? 33.206 -50.614 -19.058 1.00 31.39 102 ALA A C 1
ATOM 663 O O . ALA A 1 102 ? 33.314 -51.151 -17.963 1.00 31.39 102 ALA A O 1
ATOM 664 N N . GLY A 1 103 ? 32.032 -50.495 -19.709 1.00 26.45 103 GLY A N 1
ATOM 665 C CA . GLY A 1 103 ? 30.712 -50.994 -19.272 1.00 26.45 103 GLY A CA 1
ATOM 666 C C . GLY A 1 103 ? 29.953 -50.055 -18.312 1.00 26.45 103 GLY A C 1
ATOM 667 O O . GLY A 1 103 ? 30.465 -49.723 -17.255 1.00 26.45 103 GLY A O 1
ATOM 668 N N . GLY A 1 104 ? 28.730 -49.573 -18.575 1.00 26.91 104 GLY A N 1
ATOM 669 C CA . GLY A 1 104 ? 27.896 -49.671 -19.782 1.00 26.91 104 GLY A CA 1
ATOM 670 C C . GLY A 1 104 ? 26.775 -50.716 -19.704 1.00 26.91 104 GLY A C 1
ATOM 671 O O . GLY A 1 104 ? 26.965 -51.827 -20.185 1.00 26.91 104 GLY A O 1
ATOM 672 N N . LEU A 1 105 ? 25.605 -50.345 -19.160 1.00 30.23 105 LEU A N 1
ATOM 673 C CA . LEU A 1 105 ? 24.337 -51.094 -19.248 1.00 30.23 105 LEU A CA 1
ATOM 674 C C . LEU A 1 105 ? 23.131 -50.174 -18.947 1.00 30.23 105 LEU A C 1
ATOM 676 O O . LEU A 1 105 ? 23.233 -49.280 -18.111 1.00 30.23 105 LEU A O 1
ATOM 680 N N . LEU A 1 106 ? 21.994 -50.412 -19.612 1.00 33.09 106 LEU A N 1
ATOM 681 C CA . LEU A 1 106 ? 20.674 -49.843 -19.275 1.00 33.09 106 LEU A CA 1
ATOM 682 C C . LEU A 1 106 ? 19.925 -50.793 -18.319 1.00 33.09 106 LEU A C 1
ATOM 684 O O . LEU A 1 106 ? 20.234 -51.987 -18.294 1.00 33.09 106 LEU A O 1
ATOM 688 N N . PRO A 1 107 ? 18.913 -50.304 -17.578 1.00 42.25 107 PRO A N 1
ATOM 689 C CA . PRO A 1 107 ? 17.543 -50.710 -17.940 1.00 42.25 107 PRO A CA 1
ATOM 690 C C . PRO A 1 107 ? 16.489 -49.579 -17.788 1.00 42.25 107 PRO A C 1
ATOM 692 O O . PRO A 1 107 ? 16.510 -48.822 -16.829 1.00 42.25 107 PRO A O 1
ATOM 695 N N . VAL A 1 108 ? 15.646 -49.358 -18.809 1.00 29.05 108 VAL A N 1
ATOM 696 C CA . VAL A 1 108 ? 14.215 -49.768 -18.888 1.00 29.05 108 VAL A CA 1
ATOM 697 C C . VAL A 1 108 ? 13.245 -48.909 -18.058 1.00 29.05 108 VAL A C 1
ATOM 699 O O . VAL A 1 108 ? 13.230 -48.964 -16.834 1.00 29.05 108 VAL A O 1
ATOM 702 N N . GLU A 1 109 ? 12.339 -48.210 -18.752 1.00 33.72 109 GLU A N 1
ATOM 703 C CA . GLU A 1 109 ? 11.124 -47.639 -18.156 1.00 33.72 109 GLU A CA 1
ATOM 704 C C . GLU A 1 109 ? 10.106 -48.724 -17.772 1.00 33.72 109 GLU A C 1
ATOM 706 O O . GLU A 1 109 ? 9.929 -49.714 -18.488 1.00 33.72 109 GLU A O 1
ATOM 711 N N . ARG A 1 110 ? 9.327 -48.482 -16.711 1.00 28.81 110 ARG A N 1
ATOM 712 C CA . ARG A 1 110 ? 8.033 -49.150 -16.521 1.00 28.81 110 ARG A CA 1
ATOM 713 C C . ARG A 1 110 ? 7.044 -48.256 -15.779 1.00 28.81 110 ARG A C 1
ATOM 715 O O . ARG A 1 110 ? 7.250 -47.931 -14.617 1.00 28.81 110 ARG A O 1
ATOM 722 N N . SER A 1 111 ? 5.955 -47.905 -16.458 1.00 28.81 111 SER A N 1
ATOM 723 C CA . SER A 1 111 ? 4.805 -47.222 -15.863 1.00 28.81 111 SER A CA 1
ATOM 724 C C . SER A 1 111 ? 3.811 -48.239 -15.293 1.00 28.81 111 SER A C 1
ATOM 726 O O . SER A 1 111 ? 3.484 -49.220 -15.965 1.00 28.81 111 SER A O 1
ATOM 728 N N . VAL A 1 112 ? 3.333 -47.995 -14.071 1.00 29.97 112 VAL A N 1
ATOM 729 C CA . VAL A 1 112 ? 2.162 -48.630 -13.438 1.00 29.97 112 VAL A CA 1
ATOM 730 C C . VAL A 1 112 ? 1.470 -47.555 -12.593 1.00 29.97 112 VAL A C 1
ATOM 732 O O . VAL A 1 112 ? 2.141 -46.685 -12.038 1.00 29.97 112 VAL A O 1
ATOM 735 N N . SER A 1 113 ? 0.141 -47.585 -12.518 1.00 31.52 113 SER A N 1
ATOM 736 C CA . SER A 1 113 ? -0.671 -46.544 -11.877 1.00 31.52 113 SER A CA 1
ATOM 737 C C . SER A 1 113 ? -1.229 -46.942 -10.501 1.00 31.52 113 SER A C 1
ATOM 739 O O . SER A 1 113 ? -1.470 -48.118 -10.243 1.00 31.52 113 SER A O 1
ATOM 741 N N . ASP A 1 114 ? -1.591 -45.897 -9.746 1.00 31.00 114 ASP A N 1
ATOM 742 C CA . ASP A 1 114 ? -2.785 -45.792 -8.880 1.00 31.00 114 ASP A CA 1
ATOM 743 C C . ASP A 1 114 ? -2.715 -46.123 -7.363 1.00 31.00 114 ASP A C 1
ATOM 745 O O . ASP A 1 114 ? -1.879 -46.879 -6.875 1.00 31.00 114 ASP A O 1
ATOM 749 N N . SER A 1 115 ? -3.690 -45.559 -6.633 1.00 27.62 115 SER A N 1
ATOM 750 C CA . SER A 1 115 ? -4.129 -45.800 -5.238 1.00 27.62 115 SER A CA 1
ATOM 751 C C . SER A 1 115 ? -3.325 -45.249 -4.029 1.00 27.62 115 SER A C 1
ATOM 753 O O . SER A 1 115 ? -2.566 -45.933 -3.355 1.00 27.62 115 SER A O 1
ATOM 755 N N . VAL A 1 116 ? -3.645 -43.992 -3.689 1.00 32.28 116 VAL A N 1
ATOM 756 C CA . VAL A 1 116 ? -3.800 -43.359 -2.348 1.00 32.28 116 VAL A CA 1
ATOM 757 C C . VAL A 1 116 ? -3.513 -44.189 -1.069 1.00 32.28 116 VAL A C 1
ATOM 759 O O . VAL A 1 116 ? -4.212 -45.158 -0.777 1.00 32.28 116 VAL A O 1
ATOM 762 N N . THR A 1 117 ? -2.677 -43.655 -0.158 1.00 27.89 117 THR A N 1
ATOM 763 C CA . THR A 1 117 ? -2.925 -43.668 1.315 1.00 27.89 117 THR A CA 1
ATOM 764 C C . THR A 1 117 ? -2.158 -42.542 2.060 1.00 27.89 117 THR A C 1
ATOM 766 O O . THR A 1 117 ? -1.500 -41.728 1.419 1.00 27.89 117 THR A O 1
ATOM 769 N N . ARG A 1 118 ? -2.333 -42.395 3.390 1.00 28.52 118 ARG A N 1
ATOM 770 C CA . ARG A 1 118 ? -2.029 -41.165 4.174 1.00 28.52 118 ARG A CA 1
ATOM 771 C C . ARG A 1 118 ? -0.614 -41.052 4.784 1.00 28.52 118 ARG A C 1
ATOM 773 O O . ARG A 1 118 ? -0.180 -41.970 5.470 1.00 28.52 118 ARG A O 1
ATOM 780 N N . GLY A 1 119 ? -0.087 -39.818 4.780 1.00 25.81 119 GLY A N 1
ATOM 781 C CA . GLY A 1 119 ? 0.783 -39.236 5.828 1.00 25.81 119 GLY A CA 1
ATOM 782 C C . GLY A 1 119 ? 2.305 -39.404 5.656 1.00 25.81 119 GLY A C 1
ATOM 783 O O . GLY A 1 119 ? 2.723 -40.173 4.793 1.00 25.81 119 GLY A O 1
ATOM 784 N N . PRO A 1 120 ? 3.141 -38.728 6.482 1.00 36.66 120 PRO A N 1
ATOM 785 C CA . PRO A 1 120 ? 2.819 -37.800 7.581 1.00 36.66 120 PRO A CA 1
ATOM 786 C C . PRO A 1 120 ? 3.249 -36.333 7.308 1.00 36.66 120 PRO A C 1
ATOM 788 O O . PRO A 1 120 ? 3.738 -36.004 6.232 1.00 36.66 120 PRO A O 1
ATOM 791 N N . SER A 1 121 ? 3.073 -35.450 8.298 1.00 29.42 121 SER A N 1
ATOM 792 C CA . SER A 1 121 ? 3.541 -34.052 8.272 1.00 29.42 121 SER A CA 1
ATOM 793 C C . SER A 1 121 ? 5.072 -33.929 8.245 1.00 29.42 121 SER A C 1
ATOM 795 O O . SER A 1 121 ? 5.768 -34.727 8.871 1.00 29.42 121 SER A O 1
ATOM 797 N N . VAL A 1 122 ? 5.587 -32.870 7.613 1.00 29.80 122 VAL A N 1
ATOM 798 C CA . VAL A 1 122 ? 7.003 -32.458 7.676 1.00 29.80 122 VAL A CA 1
ATOM 799 C C . VAL A 1 122 ? 7.153 -31.158 8.464 1.00 29.80 122 VAL A C 1
ATOM 801 O O . VAL A 1 122 ? 6.334 -30.252 8.337 1.00 29.80 122 VAL A O 1
ATOM 804 N N . VAL A 1 123 ? 8.213 -31.080 9.269 1.00 29.16 123 VAL A N 1
ATOM 805 C CA . VAL A 1 123 ? 8.603 -29.907 10.065 1.00 29.16 123 VAL A CA 1
ATOM 806 C C . VAL A 1 123 ? 9.969 -29.430 9.577 1.00 29.16 123 VAL A C 1
ATOM 808 O O . VAL A 1 123 ? 10.882 -30.241 9.440 1.00 29.16 123 VAL A O 1
ATOM 811 N N . GLY A 1 124 ? 10.116 -28.124 9.354 1.00 25.08 124 GLY A N 1
ATOM 812 C CA . GLY A 1 124 ? 11.390 -27.485 9.015 1.00 25.08 124 GLY A CA 1
ATOM 813 C C . GLY A 1 124 ? 11.234 -26.381 7.957 1.00 25.08 124 GLY A C 1
ATOM 814 O O . GLY A 1 124 ? 10.374 -26.492 7.094 1.00 25.08 124 GLY A O 1
ATOM 815 N N . LEU A 1 125 ? 12.030 -25.308 7.963 1.00 28.33 125 LEU A N 1
ATOM 816 C CA . LEU A 1 125 ? 13.059 -24.916 8.936 1.00 28.33 125 LEU A CA 1
ATOM 817 C C . LEU A 1 125 ? 12.958 -23.414 9.224 1.00 28.33 125 LEU A C 1
ATOM 819 O O . LEU A 1 125 ? 12.798 -22.621 8.302 1.00 28.33 125 LEU A O 1
ATOM 823 N N . SER A 1 126 ? 13.135 -23.032 10.491 1.00 26.59 126 SER A N 1
ATOM 824 C CA . SER A 1 126 ? 13.548 -21.668 10.832 1.00 26.59 126 SER A CA 1
ATOM 825 C C . SER A 1 126 ? 15.068 -21.577 10.693 1.00 26.59 126 SER A C 1
ATOM 827 O O . SER A 1 126 ? 15.774 -22.476 11.157 1.00 26.59 126 SER A O 1
ATOM 829 N N . ALA A 1 127 ? 15.567 -20.527 10.043 1.00 30.02 127 ALA A N 1
ATOM 830 C CA . ALA A 1 127 ? 16.997 -20.246 9.962 1.00 30.02 127 ALA A CA 1
ATOM 831 C C . ALA A 1 127 ? 17.435 -19.410 11.175 1.00 30.02 127 ALA A C 1
ATOM 833 O O . ALA A 1 127 ? 16.739 -18.479 11.575 1.00 30.02 127 ALA A O 1
ATOM 834 N N . SER A 1 128 ? 18.596 -19.738 11.739 1.00 29.39 128 SER A N 1
ATOM 835 C CA . SER A 1 128 ? 19.128 -19.128 12.962 1.00 29.39 128 SER A CA 1
ATOM 836 C C . SER A 1 128 ? 20.528 -18.549 12.745 1.00 29.39 128 SER A C 1
ATOM 838 O O . SER A 1 128 ? 21.213 -18.927 11.798 1.00 29.39 128 SER A O 1
ATOM 840 N N . GLU A 1 129 ? 20.958 -17.742 13.723 1.00 33.62 129 GLU A N 1
ATOM 841 C CA . GLU A 1 129 ? 22.335 -17.273 13.970 1.00 33.62 129 GLU A CA 1
ATOM 842 C C . GLU A 1 129 ? 22.879 -16.121 13.092 1.00 33.62 129 GLU A C 1
ATOM 844 O O . GLU A 1 129 ? 22.408 -15.916 11.973 1.00 33.62 129 GLU A O 1
ATOM 849 N N . PRO A 1 130 ? 23.888 -15.355 13.581 1.00 44.12 130 PRO A N 1
ATOM 850 C CA . PRO A 1 130 ? 24.599 -15.485 14.866 1.00 44.12 130 PRO A CA 1
ATOM 851 C C . PRO A 1 130 ? 24.433 -14.295 15.836 1.00 44.12 130 PRO A C 1
ATOM 853 O O . PRO A 1 130 ? 24.129 -13.170 15.449 1.00 44.12 130 PRO A O 1
ATOM 856 N N . ALA A 1 131 ? 24.703 -14.543 17.122 1.00 31.06 131 ALA A N 1
ATOM 857 C CA . ALA A 1 131 ? 24.753 -13.516 18.168 1.00 31.06 131 ALA A CA 1
ATOM 858 C C . ALA A 1 131 ? 26.141 -12.847 18.272 1.00 31.06 131 ALA A C 1
ATOM 860 O O . ALA A 1 131 ? 27.163 -13.485 18.011 1.00 31.06 131 ALA A O 1
ATOM 861 N N . ALA A 1 132 ? 26.198 -11.585 18.721 1.00 30.66 132 ALA A N 1
ATOM 862 C CA . ALA A 1 132 ? 27.460 -10.855 18.885 1.00 30.66 132 ALA A CA 1
ATOM 863 C C . ALA A 1 132 ? 27.507 -9.901 20.105 1.00 30.66 132 ALA A C 1
ATOM 865 O O . ALA A 1 132 ? 27.241 -8.711 19.983 1.00 30.66 132 ALA A O 1
ATOM 866 N N . ARG A 1 133 ? 28.032 -10.445 21.215 1.00 28.17 133 ARG A N 1
ATOM 867 C CA . ARG A 1 133 ? 28.790 -9.783 22.307 1.00 28.17 133 ARG A CA 1
ATOM 868 C C . ARG A 1 133 ? 28.077 -8.874 23.320 1.00 28.17 133 ARG A C 1
ATOM 870 O O . ARG A 1 133 ? 27.227 -8.050 23.013 1.00 28.17 133 ARG A O 1
ATOM 877 N N . GLU A 1 134 ? 28.543 -9.026 24.558 1.00 31.23 134 GLU A N 1
ATOM 878 C CA . GLU A 1 134 ? 28.188 -8.245 25.743 1.00 31.23 134 GLU A CA 1
ATOM 879 C C . GLU A 1 134 ? 28.894 -6.876 25.786 1.00 31.23 134 GLU A C 1
ATOM 881 O O . GLU A 1 134 ? 29.931 -6.665 25.153 1.00 31.23 134 GLU A O 1
ATOM 886 N N . SER A 1 135 ? 28.407 -5.992 26.660 1.00 30.73 135 SER A N 1
ATOM 887 C CA . SER A 1 135 ? 29.245 -5.000 27.344 1.00 30.73 135 SER A CA 1
ATOM 888 C C . SER A 1 135 ? 28.807 -4.889 28.808 1.00 30.73 135 SER A C 1
ATOM 890 O O . SER A 1 135 ? 27.622 -5.021 29.114 1.00 30.73 135 SER A O 1
ATOM 892 N N . SER A 1 136 ? 29.767 -4.707 29.717 1.00 31.27 136 SER A N 1
ATOM 893 C CA . SER A 1 136 ? 29.552 -4.807 31.168 1.00 31.27 136 SER A CA 1
ATOM 894 C C . SER A 1 136 ? 28.814 -3.603 31.758 1.00 31.27 136 SER A C 1
ATOM 896 O O . SER A 1 136 ? 28.973 -2.469 31.306 1.00 31.27 136 SER A O 1
ATOM 898 N N . ALA A 1 137 ? 28.096 -3.846 32.855 1.00 31.75 137 ALA A N 1
ATOM 899 C CA . ALA A 1 137 ? 27.665 -2.798 33.773 1.00 31.75 137 ALA A CA 1
ATOM 900 C C . ALA A 1 137 ? 28.862 -2.100 34.454 1.00 31.75 137 ALA A C 1
ATOM 902 O O . ALA A 1 137 ? 29.959 -2.661 34.550 1.00 31.75 137 ALA A O 1
ATOM 903 N N . ALA A 1 138 ? 28.605 -0.901 34.979 1.00 31.23 138 ALA A N 1
ATOM 904 C CA . ALA A 1 138 ? 29.427 -0.202 35.963 1.00 31.23 138 ALA A CA 1
ATOM 905 C C . ALA A 1 138 ? 28.530 0.195 37.149 1.00 31.23 138 ALA A C 1
ATOM 907 O O . ALA A 1 138 ? 27.356 0.512 36.950 1.00 31.23 138 ALA A O 1
ATOM 908 N N . GLU A 1 139 ? 29.059 0.118 38.371 1.00 29.92 139 GLU A N 1
ATOM 909 C CA . GLU A 1 139 ? 28.254 0.130 39.601 1.00 29.92 139 GLU A CA 1
ATOM 910 C C . GLU A 1 139 ? 28.179 1.513 40.291 1.00 29.92 139 GLU A C 1
ATOM 912 O O . GLU A 1 139 ? 28.685 2.518 39.791 1.00 29.92 139 GLU A O 1
ATOM 917 N N . LEU A 1 140 ? 27.457 1.556 41.414 1.00 37.56 140 LEU A N 1
ATOM 918 C CA . LEU A 1 140 ? 26.968 2.734 42.140 1.00 37.56 140 LEU A CA 1
ATOM 919 C C . LEU A 1 140 ? 28.086 3.569 42.820 1.00 37.56 140 LEU A C 1
ATOM 921 O O . LEU A 1 140 ? 29.257 3.187 42.835 1.00 37.56 140 LEU A O 1
ATOM 925 N N . PRO A 1 141 ? 27.721 4.695 43.464 1.00 42.97 141 PRO A N 1
ATOM 926 C CA . PRO A 1 141 ? 27.443 4.566 44.900 1.00 42.97 141 PRO A CA 1
ATOM 927 C C . PRO A 1 141 ? 26.088 5.148 45.340 1.00 42.97 141 PRO A C 1
ATOM 929 O O . PRO A 1 141 ? 25.527 6.043 44.713 1.00 42.97 141 PRO A O 1
ATOM 932 N N . ALA A 1 142 ? 25.571 4.620 46.451 1.00 34.47 142 ALA A N 1
ATOM 933 C CA . ALA A 1 142 ? 24.333 5.064 47.090 1.00 34.47 142 ALA A CA 1
ATOM 934 C C . ALA A 1 142 ? 24.555 6.254 48.051 1.00 34.47 142 ALA A C 1
ATOM 936 O O . ALA A 1 142 ? 25.673 6.736 48.243 1.00 34.47 142 ALA A O 1
ATOM 937 N N . SER A 1 143 ? 23.482 6.726 48.689 1.00 34.84 143 SER A N 1
ATOM 938 C CA . SER A 1 143 ? 23.535 7.623 49.852 1.00 34.84 143 SER A CA 1
ATOM 939 C C . SER A 1 143 ? 22.372 7.316 50.800 1.00 34.84 143 SER A C 1
ATOM 941 O O . SER A 1 143 ? 21.280 6.974 50.349 1.00 34.84 143 SER A O 1
ATOM 943 N N . ASP A 1 144 ? 22.643 7.381 52.104 1.00 32.44 144 ASP A N 1
ATOM 944 C CA . ASP A 1 144 ? 21.850 6.727 53.154 1.00 32.44 144 ASP A CA 1
ATOM 945 C C . ASP A 1 144 ? 20.556 7.458 53.586 1.00 32.44 144 ASP A C 1
ATOM 947 O O . ASP A 1 144 ? 20.404 8.664 53.364 1.00 32.44 144 ASP A O 1
ATOM 951 N N . PRO A 1 145 ? 19.603 6.741 54.224 1.00 44.97 145 PRO A N 1
ATOM 952 C CA . PRO A 1 145 ? 18.301 7.278 54.613 1.00 44.97 145 PRO A CA 1
ATOM 953 C C . PRO A 1 145 ? 18.320 8.052 55.943 1.00 44.97 145 PRO A C 1
ATOM 955 O O . PRO A 1 145 ? 19.154 7.825 56.817 1.00 44.97 145 PRO A O 1
ATOM 958 N N . VAL A 1 146 ? 17.300 8.894 56.151 1.00 30.89 146 VAL A N 1
ATOM 959 C CA . VAL A 1 146 ? 17.001 9.522 57.451 1.00 30.89 146 VAL A CA 1
ATOM 960 C C . VAL A 1 146 ? 15.565 9.208 57.864 1.00 30.89 146 VAL A C 1
ATOM 962 O O . VAL A 1 146 ? 14.610 9.655 57.232 1.00 30.89 146 VAL A O 1
ATOM 965 N N . THR A 1 147 ? 15.408 8.467 58.959 1.00 33.38 147 THR A N 1
ATOM 966 C CA . THR A 1 147 ? 14.125 8.233 59.634 1.00 33.38 147 THR A CA 1
ATOM 967 C C . THR A 1 147 ? 13.846 9.312 60.683 1.00 33.38 147 THR A C 1
ATOM 969 O O . THR A 1 147 ? 14.746 9.726 61.418 1.00 33.38 147 THR A O 1
ATOM 972 N N . ARG A 1 148 ? 12.581 9.744 60.810 1.00 30.66 148 ARG A N 1
ATOM 973 C CA . ARG A 1 148 ? 12.101 10.430 62.022 1.00 30.66 148 ARG A CA 1
ATOM 974 C C . ARG A 1 148 ? 10.579 10.371 62.190 1.00 30.66 148 ARG A C 1
ATOM 976 O O . ARG A 1 148 ? 9.834 11.034 61.480 1.00 30.66 148 ARG A O 1
ATOM 983 N N . GLU A 1 149 ? 10.155 9.612 63.191 1.00 33.53 149 GLU A N 1
ATOM 984 C CA . GLU A 1 149 ? 8.854 9.713 63.863 1.00 33.53 149 GLU A CA 1
ATOM 985 C C . GLU A 1 149 ? 9.005 10.533 65.168 1.00 33.53 149 GLU A C 1
ATOM 987 O O . GLU A 1 149 ? 10.138 10.831 65.565 1.00 33.53 149 GLU A O 1
ATOM 992 N N . PRO A 1 150 ? 7.928 10.791 65.936 1.00 56.00 150 PRO A N 1
ATOM 993 C CA . PRO A 1 150 ? 6.582 11.221 65.537 1.00 56.00 150 PRO A CA 1
ATOM 994 C C . PRO A 1 150 ? 6.187 12.517 66.294 1.00 56.00 150 PRO A C 1
ATOM 996 O O . PRO A 1 150 ? 7.002 13.113 66.999 1.00 56.00 150 PRO A O 1
ATOM 999 N N . SER A 1 151 ? 4.921 12.948 66.219 1.00 31.14 151 SER A N 1
ATOM 1000 C CA . SER A 1 151 ? 4.347 13.867 67.219 1.00 31.14 151 SER A CA 1
ATOM 1001 C C . SER A 1 151 ? 2.840 13.654 67.399 1.00 31.14 151 SER A C 1
ATOM 1003 O O . SER A 1 151 ? 2.125 13.388 66.435 1.00 31.14 151 SER A O 1
ATOM 1005 N N . THR A 1 152 ? 2.362 13.770 68.640 1.00 33.25 152 THR A N 1
ATOM 1006 C CA . THR A 1 152 ? 0.982 13.482 69.069 1.00 33.25 152 THR A CA 1
ATOM 1007 C C . THR A 1 152 ? 0.419 14.615 69.925 1.00 33.25 152 THR A C 1
ATOM 1009 O O . THR A 1 152 ? 1.047 14.943 70.929 1.00 33.25 152 THR A O 1
ATOM 1012 N N . ALA A 1 153 ? -0.765 15.144 69.581 1.00 31.61 153 ALA A N 1
ATOM 1013 C CA . ALA A 1 153 ? -1.783 15.746 70.471 1.00 31.61 153 ALA A CA 1
ATOM 1014 C C . ALA A 1 153 ? -2.829 16.533 69.642 1.00 31.61 153 ALA A C 1
ATOM 1016 O O . ALA A 1 153 ? -2.555 16.884 68.499 1.00 31.61 153 ALA A O 1
ATOM 1017 N N . GLU A 1 154 ? -3.985 16.964 70.160 1.00 30.55 154 GLU A N 1
ATOM 1018 C CA . GLU A 1 154 ? -5.020 16.308 70.987 1.00 30.55 154 GLU A CA 1
ATOM 1019 C C . GLU A 1 154 ? -6.289 17.208 70.936 1.00 30.55 154 GLU A C 1
ATOM 1021 O O . GLU A 1 154 ? -6.142 18.413 70.777 1.00 30.55 154 GLU A O 1
ATOM 1026 N N . ARG A 1 155 ? -7.507 16.632 71.035 1.00 32.22 155 ARG A N 1
ATOM 1027 C CA . ARG A 1 155 ? -8.852 17.246 71.286 1.00 32.22 155 ARG A CA 1
ATOM 1028 C C . ARG A 1 155 ? -9.075 18.741 70.919 1.00 32.22 155 ARG A C 1
ATOM 1030 O O . ARG A 1 155 ? -8.474 19.644 71.485 1.00 32.22 155 ARG A O 1
ATOM 1037 N N . SER A 1 156 ? -10.165 19.097 70.228 1.00 31.17 156 SER A N 1
ATOM 1038 C CA . SER A 1 156 ? -11.515 19.096 70.844 1.00 31.17 156 SER A CA 1
ATOM 1039 C C . SER A 1 156 ? -12.657 19.344 69.838 1.00 31.17 156 SER A C 1
ATOM 1041 O O . SER A 1 156 ? -12.469 20.025 68.836 1.00 31.17 156 SER A O 1
ATOM 1043 N N . ALA A 1 157 ? -13.864 18.872 70.175 1.00 35.31 157 ALA A N 1
ATOM 1044 C CA . ALA A 1 157 ? -15.164 19.329 69.641 1.00 35.31 157 ALA A CA 1
ATOM 1045 C C . ALA A 1 157 ? -15.927 20.093 70.765 1.00 35.31 157 ALA A C 1
ATOM 1047 O O . ALA A 1 157 ? -15.440 20.039 71.900 1.00 35.31 157 ALA A O 1
ATOM 1048 N N . PRO A 1 158 ? -17.048 20.823 70.529 1.00 51.16 158 PRO A N 1
ATOM 1049 C CA . PRO A 1 158 ? -18.339 20.294 70.024 1.00 51.16 158 PRO A CA 1
ATOM 1050 C C . PRO A 1 158 ? -19.047 21.213 68.982 1.00 51.16 158 PRO A C 1
ATOM 1052 O O . PRO A 1 158 ? -18.555 22.294 68.686 1.00 51.16 158 PRO A O 1
ATOM 1055 N N . GLY A 1 159 ? -20.214 20.885 68.398 1.00 31.25 159 GLY A N 1
ATOM 1056 C CA . GLY A 1 159 ? -20.996 19.633 68.398 1.00 31.25 159 GLY A CA 1
ATOM 1057 C C . GLY A 1 159 ? -22.515 19.834 68.149 1.00 31.25 159 GLY A C 1
ATOM 1058 O O . GLY A 1 159 ? -23.006 20.950 68.272 1.00 31.25 159 GLY A O 1
ATOM 1059 N N . ALA A 1 160 ? -23.238 18.724 67.896 1.00 35.94 160 ALA A N 1
ATOM 1060 C CA . ALA A 1 160 ? -24.716 18.575 67.809 1.00 35.94 160 ALA A CA 1
ATOM 1061 C C . ALA A 1 160 ? -25.438 19.287 66.623 1.00 35.94 160 ALA A C 1
ATOM 1063 O O . ALA A 1 160 ? -24.879 20.200 66.031 1.00 35.94 160 ALA A O 1
ATOM 1064 N N . THR A 1 161 ? -26.640 18.908 66.145 1.00 32.78 161 THR A N 1
ATOM 1065 C CA . THR A 1 161 ? -27.673 17.880 66.494 1.00 32.78 161 THR A CA 1
ATOM 1066 C C . THR A 1 161 ? -28.193 17.208 65.194 1.00 32.78 161 THR A C 1
ATOM 1068 O O . THR A 1 161 ? -28.339 17.907 64.200 1.00 32.78 161 THR A O 1
ATOM 1071 N N . ALA A 1 162 ? -28.317 15.871 65.090 1.00 34.59 162 ALA A N 1
ATOM 1072 C CA . ALA A 1 162 ? -29.514 15.012 65.321 1.00 34.59 162 ALA A CA 1
ATOM 1073 C C . ALA A 1 162 ? -30.681 15.166 64.300 1.00 34.59 162 ALA A C 1
ATOM 1075 O O . ALA A 1 162 ? -30.964 16.279 63.880 1.00 34.59 162 ALA A O 1
ATOM 1076 N N . GLY A 1 163 ? -31.437 14.128 63.890 1.00 30.84 163 GLY A N 1
ATOM 1077 C CA . GLY A 1 163 ? -31.378 12.661 64.126 1.00 30.84 163 GLY A CA 1
ATOM 1078 C C . GLY A 1 163 ? -31.358 11.866 62.794 1.00 30.84 163 GLY A C 1
ATOM 1079 O O . GLY A 1 163 ? -31.122 12.468 61.754 1.00 30.84 163 GLY A O 1
ATOM 1080 N N . GLY A 1 164 ? -31.545 10.541 62.696 1.00 29.88 164 GLY A N 1
ATOM 1081 C CA . GLY A 1 164 ? -32.143 9.541 63.603 1.00 29.88 164 GLY A CA 1
ATOM 1082 C C . GLY A 1 164 ? -33.488 9.033 63.029 1.00 29.88 164 GLY A C 1
ATOM 1083 O O . GLY A 1 164 ? -34.299 9.866 62.647 1.00 29.88 164 GLY A O 1
ATOM 1084 N N . SER A 1 165 ? -33.812 7.735 62.906 1.00 31.25 165 SER A N 1
ATOM 1085 C CA . SER A 1 165 ? -33.083 6.496 63.250 1.00 31.25 165 SER A CA 1
ATOM 1086 C C . SER A 1 165 ? -33.563 5.280 62.417 1.00 31.25 165 SER A C 1
ATOM 1088 O O . SER A 1 165 ? -34.599 5.329 61.762 1.00 31.25 165 SER A O 1
ATOM 1090 N N . LEU A 1 166 ? -32.789 4.189 62.486 1.00 38.59 166 LEU A N 1
ATOM 1091 C CA . LEU A 1 166 ? -33.083 2.794 62.073 1.00 38.59 166 LEU A CA 1
ATOM 1092 C C . LEU A 1 166 ? -34.216 2.154 62.946 1.00 38.59 166 LEU A C 1
ATOM 1094 O O . LEU A 1 166 ? -34.605 2.829 63.904 1.00 38.59 166 LEU A O 1
ATOM 1098 N N . PRO A 1 167 ? -34.723 0.900 62.726 1.00 49.50 167 PRO A N 1
ATOM 1099 C CA . PRO A 1 167 ? -34.071 -0.237 62.034 1.00 49.50 167 PRO A CA 1
ATOM 1100 C C . PRO A 1 167 ? -34.952 -1.231 61.214 1.00 49.50 167 PRO A C 1
ATOM 1102 O O . PRO A 1 167 ? -36.161 -1.075 61.147 1.00 49.50 167 PRO A O 1
ATOM 1105 N N . ALA A 1 168 ? -34.267 -2.231 60.613 1.00 30.30 168 ALA A N 1
ATOM 1106 C CA . ALA A 1 168 ? -34.523 -3.698 60.515 1.00 30.30 168 ALA A CA 1
ATOM 1107 C C . ALA A 1 168 ? -35.975 -4.265 60.365 1.00 30.30 168 ALA A C 1
ATOM 1109 O O . ALA A 1 168 ? -36.950 -3.647 60.756 1.00 30.30 168 ALA A O 1
ATOM 1110 N N . GLU A 1 169 ? -36.229 -5.453 59.796 1.00 37.22 169 GLU A N 1
ATOM 1111 C CA . GLU A 1 169 ? -35.509 -6.744 59.895 1.00 37.22 169 GLU A CA 1
ATOM 1112 C C . GLU A 1 169 ? -35.580 -7.612 58.602 1.00 37.22 169 GLU A C 1
ATOM 1114 O O . GLU A 1 169 ? -36.208 -7.195 57.626 1.00 37.22 169 GLU A O 1
ATOM 1119 N N . PRO A 1 170 ? -34.876 -8.769 58.521 1.00 47.12 170 PRO A N 1
ATOM 1120 C CA . PRO A 1 170 ? -34.614 -9.465 57.256 1.00 47.12 170 PRO A CA 1
ATOM 1121 C C . PRO A 1 170 ? -35.681 -10.499 56.859 1.00 47.12 170 PRO A C 1
ATOM 1123 O O . PRO A 1 170 ? -36.546 -10.884 57.642 1.00 47.12 170 PRO A O 1
ATOM 1126 N N . SER A 1 171 ? -35.543 -11.046 55.647 1.00 32.22 171 SER A N 1
ATOM 1127 C CA . SER A 1 171 ? -36.197 -12.298 55.261 1.00 32.22 171 SER A CA 1
ATOM 1128 C C . SER A 1 171 ? -35.212 -13.202 54.521 1.00 32.22 171 SER A C 1
ATOM 1130 O O . SER A 1 171 ? -34.651 -12.814 53.497 1.00 32.22 171 SER A O 1
ATOM 1132 N N . ALA A 1 172 ? -34.987 -14.397 55.063 1.00 34.69 172 ALA A N 1
ATOM 1133 C CA . ALA A 1 172 ? -34.239 -15.468 54.418 1.00 34.69 172 ALA A CA 1
ATOM 1134 C C . ALA A 1 172 ? -35.213 -16.571 53.980 1.00 34.69 172 ALA A C 1
ATOM 1136 O O . ALA A 1 172 ? -36.193 -16.858 54.665 1.00 34.69 172 ALA A O 1
ATOM 1137 N N . SER A 1 173 ? -34.955 -17.191 52.832 1.00 35.25 173 SER A N 1
ATOM 1138 C CA . SER A 1 173 ? -35.611 -18.426 52.385 1.00 35.25 173 SER A CA 1
ATOM 1139 C C . SER A 1 173 ? -34.607 -19.246 51.580 1.00 35.25 173 SER A C 1
ATOM 1141 O O . SER A 1 173 ? -33.945 -18.718 50.689 1.00 35.25 173 SER A O 1
ATOM 1143 N N . GLU A 1 174 ? -34.467 -20.518 51.937 1.00 38.09 174 GLU A N 1
ATOM 1144 C CA . GLU A 1 174 ? -33.514 -21.462 51.341 1.00 38.09 174 GLU A CA 1
ATOM 1145 C C . GLU A 1 174 ? -34.027 -22.084 50.019 1.00 38.09 174 GLU A C 1
ATOM 1147 O O . GLU A 1 174 ? -35.204 -21.923 49.676 1.00 38.09 174 GLU A O 1
ATOM 1152 N N . PRO A 1 175 ? -33.160 -22.741 49.217 1.00 42.81 175 PRO A N 1
ATOM 1153 C CA . PRO A 1 175 ? -33.486 -23.099 47.836 1.00 42.81 175 PRO A CA 1
ATOM 1154 C C . PRO A 1 175 ? -34.455 -24.283 47.705 1.00 42.81 175 PRO A C 1
ATOM 1156 O O . PRO A 1 175 ? -34.421 -25.243 48.474 1.00 42.81 175 PRO A O 1
ATOM 1159 N N . VAL A 1 176 ? -35.269 -24.261 46.644 1.00 34.31 176 VAL A N 1
ATOM 1160 C CA . VAL A 1 176 ? -36.163 -25.370 46.276 1.00 34.31 176 VAL A CA 1
ATOM 1161 C C . VAL A 1 176 ? -35.493 -26.271 45.238 1.00 34.31 176 VAL A C 1
ATOM 1163 O O . VAL A 1 176 ? -35.499 -25.985 44.042 1.00 34.31 176 VAL A O 1
ATOM 1166 N N . THR A 1 177 ? -34.956 -27.398 45.694 1.00 31.08 177 THR A N 1
ATOM 1167 C CA . THR A 1 177 ? -34.475 -28.485 44.831 1.00 31.08 177 THR A CA 1
ATOM 1168 C C . THR A 1 177 ? -35.652 -29.262 44.237 1.00 31.08 177 THR A C 1
ATOM 1170 O O . THR A 1 177 ? -36.486 -29.760 44.996 1.00 31.08 177 THR A O 1
ATOM 1173 N N . ARG A 1 178 ? -35.703 -29.439 42.907 1.00 31.33 178 ARG A N 1
ATOM 1174 C CA . ARG A 1 178 ? -36.489 -30.507 42.251 1.00 31.33 178 ARG A CA 1
ATOM 1175 C C . ARG A 1 178 ? -36.090 -30.731 40.788 1.00 31.33 178 ARG A C 1
ATOM 1177 O O . ARG A 1 178 ? -36.531 -30.016 39.896 1.00 31.33 178 ARG A O 1
ATOM 1184 N N . GLU A 1 179 ? -35.343 -31.804 40.549 1.00 36.91 179 GLU A N 1
ATOM 1185 C CA . GLU A 1 179 ? -35.595 -32.647 39.372 1.00 36.91 179 GLU A CA 1
ATOM 1186 C C . GLU A 1 179 ? -36.876 -33.483 39.617 1.00 36.91 179 GLU A C 1
ATOM 1188 O O . GLU A 1 179 ? -37.402 -33.500 40.739 1.00 36.91 179 GLU A O 1
ATOM 1193 N N . PRO A 1 180 ? -37.391 -34.195 38.600 1.00 42.84 180 PRO A N 1
ATOM 1194 C CA . PRO A 1 180 ? -36.950 -35.589 38.519 1.00 42.84 180 PRO A CA 1
ATOM 1195 C C . PRO A 1 180 ? -36.701 -36.133 37.099 1.00 42.84 180 PRO A C 1
ATOM 1197 O O . PRO A 1 180 ? -37.561 -36.039 36.232 1.00 42.84 180 PRO A O 1
ATOM 1200 N N . SER A 1 181 ? -35.597 -36.880 36.990 1.00 29.45 181 SER A N 1
ATOM 1201 C CA . SER A 1 181 ? -35.448 -38.158 36.269 1.00 29.45 181 SER A CA 1
ATOM 1202 C C . SER A 1 181 ? -35.622 -38.213 34.744 1.00 29.45 181 SER A C 1
ATOM 1204 O O . SER A 1 181 ? -36.641 -37.843 34.169 1.00 29.45 181 SER A O 1
ATOM 1206 N N . ALA A 1 182 ? -34.650 -38.858 34.097 1.00 31.47 182 ALA A N 1
ATOM 1207 C CA . ALA A 1 182 ? -34.694 -39.220 32.685 1.00 31.47 182 ALA A CA 1
ATOM 1208 C C . ALA A 1 182 ? -35.519 -40.493 32.398 1.00 31.47 182 ALA A C 1
ATOM 1210 O O . ALA A 1 182 ? -35.590 -41.404 33.222 1.00 31.47 182 ALA A O 1
ATOM 1211 N N . ALA A 1 183 ? -36.052 -40.555 31.176 1.00 31.94 183 ALA A N 1
ATOM 1212 C CA . ALA A 1 183 ? -36.281 -41.758 30.369 1.00 31.94 183 ALA A CA 1
ATOM 1213 C C . ALA A 1 183 ? -36.303 -41.282 28.900 1.00 31.94 183 ALA A C 1
ATOM 1215 O O . ALA A 1 183 ? -37.209 -40.569 28.484 1.00 31.94 183 ALA A O 1
ATOM 1216 N N . GLU A 1 184 ? -35.202 -41.376 28.161 1.00 31.58 184 GLU A N 1
ATOM 1217 C CA . GLU A 1 184 ? -34.763 -42.581 27.442 1.00 31.58 184 GLU A CA 1
ATOM 1218 C C . GLU A 1 184 ? -35.724 -43.003 26.310 1.00 31.58 184 GLU A C 1
ATOM 1220 O O . GLU A 1 184 ? -36.701 -43.728 26.500 1.00 31.58 184 GLU A O 1
ATOM 1225 N N . GLN A 1 185 ? -35.400 -42.528 25.103 1.00 31.00 185 GLN A N 1
ATOM 1226 C CA . GLN A 1 185 ? -35.735 -43.122 23.804 1.00 31.00 185 GLN A CA 1
ATOM 1227 C C . GLN A 1 185 ? -34.780 -42.492 22.772 1.00 31.00 185 GLN A C 1
ATOM 1229 O O . GLN A 1 185 ? -34.902 -41.318 22.447 1.00 31.00 185 GLN A O 1
ATOM 1234 N N . ALA A 1 186 ? -33.651 -43.123 22.450 1.00 32.41 186 ALA A N 1
ATOM 1235 C CA . ALA A 1 186 ? -33.496 -44.353 21.663 1.00 32.41 186 ALA A CA 1
ATOM 1236 C C . ALA A 1 186 ? -33.691 -44.110 20.156 1.00 32.41 186 ALA A C 1
ATOM 1238 O O . ALA A 1 186 ? -34.805 -43.996 19.648 1.00 32.41 186 ALA A O 1
ATOM 1239 N N . THR A 1 187 ? -32.558 -44.063 19.456 1.00 31.67 187 THR A N 1
ATOM 1240 C CA . THR A 1 187 ? -32.411 -43.993 17.999 1.00 31.67 187 THR A CA 1
ATOM 1241 C C . THR A 1 187 ? -33.277 -45.028 17.278 1.00 31.67 187 THR A C 1
ATOM 1243 O O . THR A 1 187 ? -33.298 -46.196 17.668 1.00 31.67 187 THR A O 1
ATOM 1246 N N . ARG A 1 188 ? -33.908 -44.643 16.161 1.00 28.92 188 ARG A N 1
ATOM 1247 C CA . ARG A 1 188 ? -34.404 -45.602 15.164 1.00 28.92 188 ARG A CA 1
ATOM 1248 C C . ARG A 1 188 ? -34.039 -45.203 13.744 1.00 28.92 188 ARG A C 1
ATOM 1250 O O . ARG A 1 188 ? -34.503 -44.195 13.221 1.00 28.92 188 ARG A O 1
ATOM 1257 N N . GLU A 1 189 ? -33.249 -46.066 13.124 1.00 33.69 189 GLU A N 1
ATOM 1258 C CA . GLU A 1 189 ? -33.081 -46.147 11.679 1.00 33.69 189 GLU A CA 1
ATOM 1259 C C . GLU A 1 189 ? -34.388 -46.642 11.026 1.00 33.69 189 GLU A C 1
ATOM 1261 O O . GLU A 1 189 ? -35.055 -47.522 11.584 1.00 33.69 189 GLU A O 1
ATOM 1266 N N . PRO A 1 190 ? -34.745 -46.169 9.822 1.00 32.59 190 PRO A N 1
ATOM 1267 C CA . PRO A 1 190 ? -35.687 -46.858 8.952 1.00 32.59 190 PRO A CA 1
ATOM 1268 C C . PRO A 1 190 ? -34.931 -47.906 8.120 1.00 32.59 190 PRO A C 1
ATOM 1270 O O . PRO A 1 190 ? -34.370 -47.592 7.072 1.00 32.59 190 PRO A O 1
ATOM 1273 N N . SER A 1 191 ? -34.904 -49.155 8.587 1.00 30.27 191 SER A N 1
ATOM 1274 C CA . SER A 1 191 ? -34.255 -50.262 7.870 1.00 30.27 191 SER A CA 1
ATOM 1275 C C . SER A 1 191 ? -35.274 -51.158 7.153 1.00 30.27 191 SER A C 1
ATOM 1277 O O . SER A 1 191 ? -36.304 -51.500 7.728 1.00 30.27 191 SER A O 1
ATOM 1279 N N . ALA A 1 192 ? -34.939 -51.552 5.919 1.00 33.22 192 ALA A N 1
ATOM 1280 C CA . ALA A 1 192 ? -35.590 -52.548 5.054 1.00 33.22 192 ALA A CA 1
ATOM 1281 C C . ALA A 1 192 ? -37.092 -52.380 4.699 1.00 33.22 192 ALA A C 1
ATOM 1283 O O . ALA A 1 192 ? -37.994 -52.534 5.519 1.00 33.22 192 ALA A O 1
ATOM 1284 N N . SER A 1 193 ? -37.373 -52.225 3.400 1.00 31.42 193 SER A N 1
ATOM 1285 C CA . SER A 1 193 ? -38.655 -52.595 2.772 1.00 31.42 193 SER A CA 1
ATOM 1286 C C . SER A 1 193 ? -38.441 -52.876 1.283 1.00 31.42 193 SER A C 1
ATOM 1288 O O . SER A 1 193 ? -38.387 -51.958 0.473 1.00 31.42 193 SER A O 1
ATOM 1290 N N . ASP A 1 194 ? -38.295 -54.157 0.951 1.00 34.88 194 ASP A N 1
ATOM 1291 C CA . ASP A 1 194 ? -38.063 -54.703 -0.394 1.00 34.88 194 ASP A CA 1
ATOM 1292 C C . ASP A 1 194 ? -38.521 -56.185 -0.383 1.00 34.88 194 ASP A C 1
ATOM 1294 O O . ASP A 1 194 ? -38.518 -56.782 0.701 1.00 34.88 194 ASP A O 1
ATOM 1298 N N . PRO A 1 195 ? -38.843 -56.852 -1.514 1.00 49.09 195 PRO A N 1
ATOM 1299 C CA . PRO A 1 195 ? -39.108 -56.331 -2.860 1.00 49.09 195 PRO A CA 1
ATOM 1300 C C . PRO A 1 195 ? -40.443 -56.838 -3.467 1.00 49.09 195 PRO A C 1
ATOM 1302 O O . PRO A 1 195 ? -40.933 -57.914 -3.120 1.00 49.09 195 PRO A O 1
ATOM 1305 N N . VAL A 1 196 ? -40.993 -56.150 -4.481 1.00 34.09 196 VAL A N 1
ATOM 1306 C CA . VAL A 1 196 ? -42.045 -56.716 -5.363 1.00 34.09 196 VAL A CA 1
ATOM 1307 C C . VAL A 1 196 ? -41.878 -56.257 -6.819 1.00 34.09 196 VAL A C 1
ATOM 1309 O O . VAL A 1 196 ? -41.821 -55.064 -7.094 1.00 34.09 196 VAL A O 1
ATOM 1312 N N . GLY A 1 197 ? -41.934 -57.206 -7.765 1.00 32.59 197 GLY A N 1
ATOM 1313 C CA . GLY A 1 197 ? -42.368 -56.934 -9.146 1.00 32.59 197 GLY A CA 1
ATOM 1314 C C . GLY A 1 197 ? -41.285 -56.595 -10.177 1.00 32.59 197 GLY A C 1
ATOM 1315 O O . GLY A 1 197 ? -41.261 -55.493 -10.719 1.00 32.59 197 GLY A O 1
ATOM 1316 N N . ALA A 1 198 ? -40.444 -57.566 -10.547 1.00 38.25 198 ALA A N 1
ATOM 1317 C CA . ALA A 1 198 ? -39.566 -57.426 -11.712 1.00 38.25 198 ALA A CA 1
ATOM 1318 C C . ALA A 1 198 ? -40.359 -57.425 -13.040 1.00 38.25 198 ALA A C 1
ATOM 1320 O O . ALA A 1 198 ? -41.188 -58.303 -13.280 1.00 38.25 198 ALA A O 1
ATOM 1321 N N . GLY A 1 199 ? -40.050 -56.483 -13.939 1.00 40.81 199 GLY A N 1
ATOM 1322 C CA . GLY A 1 199 ? -40.587 -56.411 -15.304 1.00 40.81 199 GLY A CA 1
ATOM 1323 C C . GLY A 1 199 ? -39.503 -55.950 -16.292 1.00 40.81 199 GLY A C 1
ATOM 1324 O O . GLY A 1 199 ? -38.856 -54.934 -16.036 1.00 40.81 199 GLY A O 1
ATOM 1325 N N . PRO A 1 200 ? -39.241 -56.671 -17.400 1.00 45.53 200 PRO A N 1
ATOM 1326 C CA . PRO A 1 200 ? -38.005 -56.491 -18.160 1.00 45.53 200 PRO A CA 1
ATOM 1327 C C . PRO A 1 200 ? -38.037 -55.285 -19.110 1.00 45.53 200 PRO A C 1
ATOM 1329 O O . PRO A 1 200 ? -38.907 -55.174 -19.976 1.00 45.53 200 PRO A O 1
ATOM 1332 N N . ARG A 1 201 ? -37.005 -54.436 -19.039 1.00 42.88 201 ARG A N 1
ATOM 1333 C CA . ARG A 1 201 ? -36.656 -53.464 -20.090 1.00 42.88 201 ARG A CA 1
ATOM 1334 C C . ARG A 1 201 ? -35.192 -53.643 -20.498 1.00 42.88 201 ARG A C 1
ATOM 1336 O O . ARG A 1 201 ? -34.331 -53.891 -19.661 1.00 42.88 201 ARG A O 1
ATOM 1343 N N . ARG A 1 202 ? -34.938 -53.602 -21.809 1.00 51.41 202 ARG A N 1
ATOM 1344 C CA . ARG A 1 202 ? -33.640 -53.931 -22.426 1.00 51.41 202 ARG A CA 1
ATOM 1345 C C . ARG A 1 202 ? -32.661 -52.748 -22.314 1.00 51.41 202 ARG A C 1
ATOM 1347 O O . ARG A 1 202 ? -33.114 -51.611 -22.440 1.00 51.41 202 ARG A O 1
ATOM 1354 N N . PRO A 1 203 ? -31.345 -52.980 -22.154 1.00 48.38 203 PRO A N 1
ATOM 1355 C CA . PRO A 1 203 ? -30.357 -51.905 -22.134 1.00 48.38 203 PRO A CA 1
ATOM 1356 C C . PRO A 1 203 ? -30.097 -51.363 -23.549 1.00 48.38 203 PRO A C 1
ATOM 1358 O O . PRO A 1 203 ? -29.553 -52.062 -24.401 1.00 48.38 203 PRO A O 1
ATOM 1361 N N . GLY A 1 204 ? -30.462 -50.103 -23.794 1.00 41.75 204 GLY A N 1
ATOM 1362 C CA . GLY A 1 204 ? -29.988 -49.327 -24.943 1.00 41.75 204 GLY A CA 1
ATOM 1363 C C . GLY A 1 204 ? -28.749 -48.529 -24.543 1.00 41.75 204 GLY A C 1
ATOM 1364 O O . GLY A 1 204 ? -28.878 -47.488 -23.906 1.00 41.75 204 GLY A O 1
ATOM 1365 N N . TRP A 1 205 ? -27.556 -49.038 -24.855 1.00 44.12 205 TRP A N 1
ATOM 1366 C CA . TRP A 1 205 ? -26.284 -48.411 -24.472 1.00 44.12 205 TRP A CA 1
ATOM 1367 C C . TRP A 1 205 ? -25.797 -47.401 -25.535 1.00 44.12 205 TRP A C 1
ATOM 1369 O O . TRP A 1 205 ? -26.110 -47.544 -26.711 1.00 44.12 205 TRP A O 1
ATOM 1379 N N . VAL A 1 206 ? -25.009 -46.410 -25.096 1.00 52.69 206 VAL A N 1
ATOM 1380 C CA . VAL A 1 206 ? -24.147 -45.486 -25.880 1.00 52.69 206 VAL A CA 1
ATOM 1381 C C . VAL A 1 206 ? -24.655 -44.875 -27.203 1.00 52.69 206 VAL A C 1
ATOM 1383 O O . VAL A 1 206 ? -24.417 -45.420 -28.269 1.00 52.69 206 VAL A O 1
ATOM 1386 N N . VAL A 1 207 ? -25.118 -43.618 -27.139 1.00 51.84 207 VAL A N 1
ATOM 1387 C CA . VAL A 1 207 ? -24.596 -42.437 -27.887 1.00 51.84 207 VAL A CA 1
ATOM 1388 C C . VAL A 1 207 ? -25.021 -41.211 -27.052 1.00 51.84 207 VAL A C 1
ATOM 1390 O O . VAL A 1 207 ? -26.225 -41.033 -26.878 1.00 51.84 207 VAL A O 1
ATOM 1393 N N . PRO A 1 208 ? -24.099 -40.411 -26.456 1.00 50.56 208 PRO A N 1
ATOM 1394 C CA . PRO A 1 208 ? -23.536 -39.273 -27.200 1.00 50.56 208 PRO A CA 1
ATOM 1395 C C . PRO A 1 208 ? -22.092 -38.845 -26.832 1.00 50.56 208 PRO A C 1
ATOM 1397 O O . PRO A 1 208 ? -21.723 -37.697 -27.064 1.00 50.56 208 PRO A O 1
ATOM 1400 N N . VAL A 1 209 ? -21.233 -39.731 -26.310 1.00 51.50 209 VAL A N 1
ATOM 1401 C CA . VAL A 1 209 ? -19.836 -39.366 -25.943 1.00 51.50 209 VAL A CA 1
ATOM 1402 C C . VAL A 1 209 ? -19.013 -38.859 -27.148 1.00 51.50 209 VAL A C 1
ATOM 1404 O O . VAL A 1 209 ? -18.190 -37.954 -27.015 1.00 51.50 209 VAL A O 1
ATOM 1407 N N . ALA A 1 210 ? -19.275 -39.385 -28.349 1.00 48.00 210 ALA A N 1
ATOM 1408 C CA . ALA A 1 210 ? -18.532 -39.045 -29.566 1.00 48.00 210 ALA A CA 1
ATOM 1409 C C . ALA A 1 210 ? -18.667 -37.573 -30.016 1.00 48.00 210 ALA A C 1
ATOM 1411 O O . ALA A 1 210 ? -17.769 -37.058 -30.679 1.00 48.00 210 ALA A O 1
ATOM 1412 N N . VAL A 1 211 ? -19.760 -36.887 -29.657 1.00 54.91 211 VAL A N 1
ATOM 1413 C CA . VAL A 1 211 ? -20.065 -35.533 -30.165 1.00 54.91 211 VAL A CA 1
ATOM 1414 C C . VAL A 1 211 ? -19.196 -34.455 -29.502 1.00 54.91 211 VAL A C 1
ATOM 1416 O O . VAL A 1 211 ? -18.883 -33.453 -30.137 1.00 54.91 211 VAL A O 1
ATOM 1419 N N . VAL A 1 212 ? -18.756 -34.672 -28.257 1.00 55.34 212 VAL A N 1
ATOM 1420 C CA . VAL A 1 212 ? -17.898 -33.724 -27.514 1.00 55.34 212 VAL A CA 1
ATOM 1421 C C . VAL A 1 212 ? -16.410 -34.058 -27.672 1.00 55.34 212 VAL A C 1
ATOM 1423 O O . VAL A 1 212 ? -15.578 -33.155 -27.742 1.00 55.34 212 VAL A O 1
ATOM 1426 N N . ALA A 1 213 ? -16.059 -35.342 -27.797 1.00 54.66 213 ALA A N 1
ATOM 1427 C CA . ALA A 1 213 ? -14.665 -35.770 -27.923 1.00 54.66 213 ALA A CA 1
ATOM 1428 C C . ALA A 1 213 ? -13.982 -35.257 -29.207 1.00 54.66 213 ALA A C 1
ATOM 1430 O O . ALA A 1 213 ? -12.825 -34.844 -29.161 1.00 54.66 213 ALA A O 1
ATOM 1431 N N . VAL A 1 214 ? -14.685 -35.249 -30.348 1.00 63.75 214 VAL A N 1
ATOM 1432 C CA . VAL A 1 214 ? -14.092 -34.866 -31.645 1.00 63.75 214 VAL A CA 1
ATOM 1433 C C . VAL A 1 214 ? -13.743 -33.367 -31.727 1.00 63.75 214 VAL A C 1
ATOM 1435 O O . VAL A 1 214 ? -12.609 -33.072 -32.108 1.00 63.75 214 VAL A O 1
ATOM 1438 N N . PRO A 1 215 ? -14.608 -32.410 -31.324 1.00 59.56 215 PRO A N 1
ATOM 1439 C CA . PRO A 1 215 ? -14.231 -30.996 -31.244 1.00 59.56 215 PRO A CA 1
ATOM 1440 C C . PRO A 1 215 ? -13.054 -30.726 -30.301 1.00 59.56 215 PRO A C 1
ATOM 1442 O O . PRO A 1 215 ? -12.174 -29.943 -30.648 1.00 59.56 215 PRO A O 1
ATOM 1445 N N . VAL A 1 216 ? -12.996 -31.393 -29.141 1.00 67.81 216 VAL A N 1
ATOM 1446 C CA . VAL A 1 216 ? -11.893 -31.226 -28.176 1.00 67.81 216 VAL A CA 1
ATOM 1447 C C . VAL A 1 216 ? -10.582 -31.785 -28.734 1.00 67.81 216 VAL A C 1
ATOM 1449 O O . VAL A 1 216 ? -9.552 -31.123 -28.630 1.00 67.81 216 VAL A O 1
ATOM 1452 N N . LEU A 1 217 ? -10.609 -32.949 -29.392 1.00 70.06 217 LEU A N 1
ATOM 1453 C CA . LEU A 1 217 ? -9.436 -33.510 -30.070 1.00 70.06 217 LEU A CA 1
ATOM 1454 C C . LEU A 1 217 ? -8.962 -32.635 -31.236 1.00 70.06 217 LEU A C 1
ATOM 1456 O O . LEU A 1 217 ? -7.759 -32.444 -31.390 1.00 70.06 217 LEU A O 1
ATOM 1460 N N . LEU A 1 218 ? -9.874 -32.059 -32.024 1.00 70.81 218 LEU A N 1
ATOM 1461 C CA . LEU A 1 218 ? -9.521 -31.118 -33.091 1.00 70.81 218 LEU A CA 1
ATOM 1462 C C . LEU A 1 218 ? -8.943 -29.811 -32.533 1.00 70.81 218 LEU A C 1
ATOM 1464 O O . LEU A 1 218 ? -7.927 -29.343 -33.039 1.00 70.81 218 LEU A O 1
ATOM 1468 N N . ALA A 1 219 ? -9.520 -29.253 -31.467 1.00 67.12 219 ALA A N 1
ATOM 1469 C CA . ALA A 1 219 ? -8.987 -28.065 -30.803 1.00 67.12 219 ALA A CA 1
ATOM 1470 C C . ALA A 1 219 ? -7.597 -28.327 -30.199 1.00 67.12 219 ALA A C 1
ATOM 1472 O O . ALA A 1 219 ? -6.681 -27.535 -30.406 1.00 67.12 219 ALA A O 1
ATOM 1473 N N . ALA A 1 220 ? -7.402 -29.466 -29.526 1.00 65.75 220 ALA A N 1
ATOM 1474 C CA . ALA A 1 220 ? -6.105 -29.877 -28.992 1.00 65.75 220 ALA A CA 1
ATOM 1475 C C . ALA A 1 220 ? -5.069 -30.118 -30.104 1.00 65.75 220 ALA A C 1
ATOM 1477 O O . ALA A 1 220 ? -3.920 -29.701 -29.967 1.00 65.75 220 ALA A O 1
ATOM 1478 N N . LEU A 1 221 ? -5.468 -30.728 -31.226 1.00 73.81 221 LEU A N 1
ATOM 1479 C CA . LEU A 1 221 ? -4.600 -30.943 -32.385 1.00 73.81 221 LEU A CA 1
ATOM 1480 C C . LEU A 1 221 ? -4.223 -29.619 -33.067 1.00 73.81 221 LEU A C 1
ATOM 1482 O O . LEU A 1 221 ? -3.063 -29.435 -33.423 1.00 73.81 221 LEU A O 1
ATOM 1486 N N . VAL A 1 222 ? -5.153 -28.665 -33.183 1.00 70.88 222 VAL A N 1
ATOM 1487 C CA . VAL A 1 222 ? -4.854 -27.302 -33.652 1.00 70.88 222 VAL A CA 1
ATOM 1488 C C . VAL A 1 222 ? -3.909 -26.594 -32.676 1.00 70.88 222 VAL A C 1
ATOM 1490 O O . VAL A 1 222 ? -2.902 -26.053 -33.112 1.00 70.88 222 VAL A O 1
ATOM 1493 N N . VAL A 1 223 ? -4.136 -26.665 -31.361 1.00 64.75 223 VAL A N 1
ATOM 1494 C CA . VAL A 1 223 ? -3.241 -26.087 -30.333 1.00 64.75 223 VAL A CA 1
ATOM 1495 C C . VAL A 1 223 ? -1.872 -26.789 -30.260 1.00 64.75 223 VAL A C 1
ATOM 1497 O O . VAL A 1 223 ? -0.909 -26.202 -29.762 1.00 64.75 223 VAL A O 1
ATOM 1500 N N . ALA A 1 224 ? -1.745 -28.019 -30.764 1.00 62.16 224 ALA A N 1
ATOM 1501 C CA . ALA A 1 224 ? -0.474 -28.731 -30.890 1.00 62.16 224 ALA A CA 1
ATOM 1502 C C . ALA A 1 224 ? 0.272 -28.386 -32.194 1.00 62.16 224 ALA A C 1
ATOM 1504 O O . ALA A 1 224 ? 1.474 -28.132 -32.155 1.00 62.16 224 ALA A O 1
ATOM 1505 N N . LEU A 1 225 ? -0.430 -28.346 -33.333 1.00 63.50 225 LEU A N 1
ATOM 1506 C CA . LEU A 1 225 ? 0.152 -28.104 -34.662 1.00 63.50 225 LEU A CA 1
ATOM 1507 C C . LEU A 1 225 ? 0.345 -26.616 -34.992 1.00 63.50 225 LEU A C 1
ATOM 1509 O O . LEU A 1 225 ? 1.223 -26.283 -35.781 1.00 63.50 225 LEU A O 1
ATOM 1513 N N . ALA A 1 226 ? -0.439 -25.721 -34.386 1.00 54.22 226 ALA A N 1
ATOM 1514 C CA . ALA A 1 226 ? -0.311 -24.271 -34.542 1.00 54.22 226 ALA A CA 1
ATOM 1515 C C . ALA A 1 226 ? 0.653 -23.632 -33.527 1.00 54.22 226 ALA A C 1
ATOM 1517 O O . ALA A 1 226 ? 0.760 -22.407 -33.486 1.00 54.22 226 ALA A O 1
ATOM 1518 N N . ARG A 1 227 ? 1.380 -24.425 -32.720 1.00 53.12 227 ARG A N 1
ATOM 1519 C CA . ARG A 1 227 ? 2.532 -23.903 -31.969 1.00 53.12 227 ARG A CA 1
ATOM 1520 C C . ARG A 1 227 ? 3.585 -23.468 -32.985 1.00 53.12 227 ARG A C 1
ATOM 1522 O O . ARG A 1 227 ? 4.080 -24.331 -33.713 1.00 53.12 227 ARG A O 1
ATOM 1529 N N . PRO A 1 228 ? 3.965 -22.179 -33.052 1.00 53.12 228 PRO A N 1
ATOM 1530 C CA . PRO A 1 228 ? 5.082 -21.783 -33.888 1.00 53.12 228 PRO A CA 1
ATOM 1531 C C . PRO A 1 228 ? 6.313 -22.564 -33.438 1.00 53.12 228 PRO A C 1
ATOM 1533 O O . PRO A 1 228 ? 6.592 -22.660 -32.240 1.00 53.12 228 PRO A O 1
ATOM 1536 N N . LYS A 1 229 ? 7.055 -23.119 -34.397 1.00 45.78 229 LYS A N 1
ATOM 1537 C CA . LYS A 1 229 ? 8.407 -23.607 -34.127 1.00 45.78 229 LYS A CA 1
ATOM 1538 C C . LYS A 1 229 ? 9.172 -22.420 -33.522 1.00 45.78 229 LYS A C 1
ATOM 1540 O O . LYS A 1 229 ? 9.145 -21.364 -34.158 1.00 45.78 229 LYS A O 1
ATOM 1545 N N . PRO A 1 230 ? 9.794 -22.530 -32.333 1.00 54.12 230 PRO A N 1
ATOM 1546 C CA . PRO A 1 230 ? 10.542 -21.412 -31.780 1.00 54.12 230 PRO A CA 1
ATOM 1547 C C . PRO A 1 230 ? 11.565 -20.938 -32.811 1.00 54.12 230 PRO A C 1
ATOM 1549 O O . PRO A 1 230 ? 12.355 -21.750 -33.306 1.00 54.12 230 PRO A O 1
ATOM 1552 N N . ALA A 1 231 ? 11.530 -19.648 -33.157 1.00 56.53 231 ALA A N 1
ATOM 1553 C CA . ALA A 1 231 ? 12.648 -19.023 -33.851 1.00 56.53 231 ALA A CA 1
ATOM 1554 C C . ALA A 1 231 ? 13.902 -19.310 -33.015 1.00 56.53 231 ALA A C 1
ATOM 1556 O O . ALA A 1 231 ? 13.832 -19.253 -31.786 1.00 56.53 231 ALA A O 1
ATOM 1557 N N . GLY A 1 232 ? 14.995 -19.727 -33.662 1.00 60.53 232 GLY A N 1
ATOM 1558 C CA . GLY A 1 232 ? 16.152 -20.300 -32.970 1.00 60.53 232 GLY A CA 1
ATOM 1559 C C . GLY A 1 232 ? 16.690 -19.338 -31.917 1.00 60.53 232 GLY A C 1
ATOM 1560 O O . GLY A 1 232 ? 17.349 -18.367 -32.275 1.00 60.53 232 GLY A O 1
ATOM 1561 N N . ALA A 1 233 ? 16.364 -19.592 -30.644 1.00 77.06 233 ALA A N 1
ATOM 1562 C CA . ALA A 1 233 ? 16.536 -18.619 -29.573 1.00 77.06 233 ALA A CA 1
ATOM 1563 C C . ALA A 1 233 ? 18.022 -18.299 -29.402 1.00 77.06 233 ALA A C 1
ATOM 1565 O O . ALA A 1 233 ? 18.796 -19.124 -28.913 1.00 77.06 233 ALA A O 1
ATOM 1566 N N . GLN A 1 234 ? 18.415 -17.115 -29.868 1.00 88.06 234 GLN A N 1
ATOM 1567 C CA . GLN A 1 234 ? 19.811 -16.709 -29.928 1.00 88.06 234 GLN A CA 1
ATOM 1568 C C . GLN A 1 234 ? 20.388 -16.612 -28.512 1.00 88.06 234 GLN A C 1
ATOM 1570 O O . GLN A 1 234 ? 19.798 -15.978 -27.632 1.00 88.06 234 GLN A O 1
ATOM 1575 N N . THR A 1 235 ? 21.521 -17.280 -28.287 1.00 93.69 235 THR A N 1
ATOM 1576 C CA . THR A 1 235 ? 22.249 -17.197 -27.019 1.00 93.69 235 THR A CA 1
ATOM 1577 C C . THR A 1 235 ? 23.060 -15.914 -27.006 1.00 93.69 235 THR A C 1
ATOM 1579 O O . THR A 1 235 ? 23.881 -15.700 -27.896 1.00 93.69 235 THR A O 1
ATOM 1582 N N . VAL A 1 236 ? 22.838 -15.088 -25.989 1.00 95.44 236 VAL A N 1
ATOM 1583 C CA . VAL A 1 236 ? 23.511 -13.803 -25.810 1.00 95.44 236 VAL A CA 1
ATOM 1584 C C . VAL A 1 236 ? 24.327 -13.853 -24.522 1.00 95.44 236 VAL A C 1
ATOM 1586 O O . VAL A 1 236 ? 23.785 -14.176 -23.462 1.00 95.44 236 VAL A O 1
ATOM 1589 N N . ALA A 1 237 ? 25.622 -13.552 -24.607 1.00 95.88 237 ALA A N 1
ATOM 1590 C CA . ALA A 1 237 ? 26.503 -13.539 -23.445 1.00 95.88 237 ALA A CA 1
ATOM 1591 C C . ALA A 1 237 ? 26.344 -12.256 -22.612 1.00 95.88 237 ALA A C 1
ATOM 1593 O O . ALA A 1 237 ? 26.084 -11.166 -23.137 1.00 95.88 237 ALA A O 1
ATOM 1594 N N . VAL A 1 238 ? 26.530 -12.418 -21.303 1.00 96.25 238 VAL A N 1
ATOM 1595 C CA . VAL A 1 238 ? 26.408 -11.395 -20.262 1.00 96.25 238 VAL A CA 1
ATOM 1596 C C . VAL A 1 238 ? 27.597 -11.533 -19.312 1.00 96.25 238 VAL A C 1
ATOM 1598 O O . VAL A 1 238 ? 27.854 -12.622 -18.808 1.00 96.25 238 VAL A O 1
ATOM 1601 N N . SER A 1 239 ? 28.322 -10.446 -19.059 1.00 94.38 239 SER A N 1
ATOM 1602 C CA . SER A 1 239 ? 29.480 -10.411 -18.156 1.00 94.38 239 SER A CA 1
ATOM 1603 C C . SER A 1 239 ? 29.797 -8.978 -17.704 1.00 94.38 239 SER A C 1
ATOM 1605 O O . SER A 1 239 ? 29.118 -8.021 -18.078 1.00 94.38 239 SER A O 1
ATOM 1607 N N . GLU A 1 240 ? 30.856 -8.809 -16.912 1.00 93.94 240 GLU A N 1
ATOM 1608 C CA . GLU A 1 240 ? 31.348 -7.510 -16.445 1.00 93.94 240 GLU A CA 1
ATOM 1609 C C . GLU A 1 240 ? 31.988 -6.627 -17.529 1.00 93.94 240 GLU A C 1
ATOM 1611 O O . GLU A 1 240 ? 32.229 -5.445 -17.274 1.00 93.94 240 GLU A O 1
ATOM 1616 N N . THR A 1 241 ? 32.294 -7.179 -18.707 1.00 92.50 241 THR A N 1
ATOM 1617 C CA . THR A 1 241 ? 33.024 -6.485 -19.786 1.00 92.50 241 THR A CA 1
ATOM 1618 C C . THR A 1 241 ? 32.407 -6.654 -21.174 1.00 92.50 241 THR A C 1
ATOM 1620 O O . THR A 1 241 ? 32.610 -5.789 -22.023 1.00 92.50 241 THR A O 1
ATOM 1623 N N . ASP A 1 242 ? 31.637 -7.719 -21.400 1.00 88.12 242 ASP A N 1
ATOM 1624 C CA . ASP A 1 242 ? 30.883 -7.984 -22.628 1.00 88.12 242 ASP A CA 1
ATOM 1625 C C . ASP A 1 242 ? 29.398 -8.200 -22.298 1.00 88.12 242 ASP A C 1
ATOM 1627 O O . ASP A 1 242 ? 29.039 -8.922 -21.364 1.00 88.12 242 ASP A O 1
ATOM 1631 N N . CYS A 1 243 ? 28.539 -7.552 -23.074 1.00 92.25 243 CYS A N 1
ATOM 1632 C CA . CYS A 1 243 ? 27.092 -7.645 -23.017 1.00 92.25 243 CYS A CA 1
ATOM 1633 C C . CYS A 1 243 ? 26.598 -7.590 -24.461 1.00 92.25 243 CYS A C 1
ATOM 1635 O O . CYS A 1 243 ? 26.793 -6.578 -25.138 1.00 92.25 243 CYS A O 1
ATOM 1637 N N . GLY A 1 244 ? 25.968 -8.661 -24.944 1.00 87.94 244 GLY A N 1
ATOM 1638 C CA . GLY A 1 244 ? 25.480 -8.723 -26.323 1.00 87.94 244 GLY A CA 1
ATOM 1639 C C . GLY A 1 244 ? 26.301 -9.587 -27.285 1.00 87.94 244 GLY A C 1
ATOM 1640 O O . GLY A 1 244 ? 25.908 -9.685 -28.446 1.00 87.94 244 GLY A O 1
ATOM 1641 N N . GLN A 1 245 ? 27.389 -10.250 -26.873 1.00 92.62 245 GLN A N 1
ATOM 1642 C CA . GLN A 1 245 ? 28.037 -11.246 -27.741 1.00 92.62 245 GLN A CA 1
ATOM 1643 C C . GLN A 1 245 ? 27.026 -12.326 -28.160 1.00 92.62 245 GLN A C 1
ATOM 1645 O O . GLN A 1 245 ? 26.354 -12.911 -27.314 1.00 92.62 245 GLN A O 1
ATOM 1650 N N . GLY A 1 246 ? 26.910 -12.589 -29.464 1.00 87.44 246 GLY A N 1
ATOM 1651 C CA . GLY A 1 246 ? 25.897 -13.495 -30.022 1.00 87.44 246 GLY A CA 1
ATOM 1652 C C . GLY A 1 246 ? 24.561 -12.826 -30.375 1.00 87.44 246 GLY A C 1
ATOM 1653 O O . GLY A 1 246 ? 23.731 -13.464 -31.019 1.00 87.44 246 GLY A O 1
ATOM 1654 N N . PHE A 1 247 ? 24.366 -11.545 -30.036 1.00 92.19 247 PHE A N 1
ATOM 1655 C CA . PHE A 1 247 ? 23.191 -10.781 -30.451 1.00 92.19 247 PHE A CA 1
ATOM 1656 C C . PHE A 1 247 ? 23.248 -10.433 -31.944 1.00 92.19 247 PHE A C 1
ATOM 1658 O O . PHE A 1 247 ? 24.167 -9.762 -32.415 1.00 92.19 247 PHE A O 1
ATOM 1665 N N . ALA A 1 248 ? 22.225 -10.854 -32.680 1.00 88.44 248 ALA A N 1
ATOM 1666 C CA . ALA A 1 248 ? 21.959 -10.473 -34.059 1.00 88.44 248 ALA A CA 1
ATOM 1667 C C . ALA A 1 248 ? 20.582 -9.803 -34.161 1.00 88.44 248 ALA A C 1
ATOM 1669 O O . ALA A 1 248 ? 19.680 -10.103 -33.373 1.00 88.44 248 ALA A O 1
ATOM 1670 N N . ALA A 1 249 ? 20.418 -8.917 -35.152 1.00 87.38 249 ALA A N 1
ATOM 1671 C CA . ALA A 1 249 ? 19.185 -8.165 -35.391 1.00 87.38 249 ALA A CA 1
ATOM 1672 C C . ALA A 1 249 ? 17.954 -9.103 -35.421 1.00 87.38 249 ALA A C 1
ATOM 1674 O O . ALA A 1 249 ? 17.848 -9.923 -36.336 1.00 87.38 249 ALA A O 1
ATOM 1675 N N . PRO A 1 250 ? 17.051 -9.029 -34.424 1.00 88.38 250 PRO A N 1
ATOM 1676 C CA . PRO A 1 250 ? 15.964 -9.991 -34.291 1.00 88.38 250 PRO A CA 1
ATOM 1677 C C . PRO A 1 250 ? 14.830 -9.736 -35.290 1.00 88.38 250 PRO A C 1
ATOM 1679 O O . PRO A 1 250 ? 14.631 -8.622 -35.777 1.00 88.38 250 PRO A O 1
ATOM 1682 N N . GLU A 1 251 ? 14.038 -10.773 -35.563 1.00 90.38 251 GLU A N 1
ATOM 1683 C CA . GLU A 1 251 ? 12.788 -10.623 -36.309 1.00 90.38 251 GLU A CA 1
ATOM 1684 C C . GLU A 1 251 ? 11.746 -9.833 -35.493 1.00 90.38 251 GLU A C 1
ATOM 1686 O O . GLU A 1 251 ? 11.788 -9.781 -34.262 1.00 90.38 251 GLU A O 1
ATOM 1691 N N . ARG A 1 252 ? 10.765 -9.222 -36.170 1.00 92.12 252 ARG A N 1
ATOM 1692 C CA . ARG A 1 252 ? 9.639 -8.547 -35.498 1.00 92.12 252 ARG A CA 1
ATOM 1693 C C . ARG A 1 252 ? 8.678 -9.562 -34.861 1.00 92.12 252 ARG A C 1
ATOM 1695 O O . ARG A 1 252 ? 8.616 -10.719 -35.266 1.00 92.12 252 ARG A O 1
ATOM 1702 N N . GLY A 1 253 ? 7.884 -9.113 -33.892 1.00 91.25 253 GLY A N 1
ATOM 1703 C CA . GLY A 1 253 ? 6.948 -9.948 -33.134 1.00 91.25 253 GLY A CA 1
ATOM 1704 C C . GLY A 1 253 ? 7.541 -10.455 -31.817 1.00 91.25 253 GLY A C 1
ATOM 1705 O O . GLY A 1 253 ? 8.471 -9.860 -31.280 1.00 91.25 253 GLY A O 1
ATOM 1706 N N . ARG A 1 254 ? 6.975 -11.532 -31.264 1.00 92.75 254 ARG A N 1
ATOM 1707 C CA . ARG A 1 254 ? 7.410 -12.119 -29.986 1.00 92.75 254 ARG A CA 1
ATOM 1708 C C . ARG A 1 254 ? 8.669 -12.965 -30.195 1.00 92.75 254 ARG A C 1
ATOM 1710 O O . ARG A 1 254 ? 8.601 -13.997 -30.857 1.00 92.75 254 ARG A O 1
ATOM 1717 N N . GLN A 1 255 ? 9.782 -12.530 -29.615 1.00 93.44 255 GLN A N 1
ATOM 1718 C CA . GLN A 1 255 ? 11.109 -13.135 -29.741 1.00 93.44 255 GLN A CA 1
ATOM 1719 C C . GLN A 1 255 ? 11.575 -13.705 -28.397 1.00 93.44 255 GLN A C 1
ATOM 1721 O O . GLN A 1 255 ? 11.247 -13.149 -27.348 1.00 93.44 255 GLN A O 1
ATOM 1726 N N . THR A 1 256 ? 12.364 -14.781 -28.437 1.00 94.69 256 THR A N 1
ATOM 1727 C CA . THR A 1 256 ? 12.995 -15.391 -27.256 1.00 94.69 256 THR A CA 1
ATOM 1728 C C . THR A 1 256 ? 14.514 -15.308 -27.376 1.00 94.69 256 THR A C 1
ATOM 1730 O O . THR A 1 256 ? 15.089 -15.740 -28.376 1.00 94.69 256 THR A O 1
ATOM 1733 N N . PHE A 1 257 ? 15.162 -14.800 -26.332 1.00 95.38 257 PHE A N 1
ATOM 1734 C CA . PHE A 1 257 ? 16.612 -14.648 -26.222 1.00 95.38 257 PHE A CA 1
ATOM 1735 C C . PHE A 1 257 ? 17.117 -15.484 -25.044 1.00 95.38 257 PHE A C 1
ATOM 1737 O O . PHE A 1 257 ? 16.505 -15.481 -23.977 1.00 95.38 257 PHE A O 1
ATOM 1744 N N . ARG A 1 258 ? 18.222 -16.213 -25.219 1.00 96.50 258 ARG A N 1
ATOM 1745 C CA . ARG A 1 258 ? 18.829 -17.044 -24.167 1.00 96.50 258 ARG A CA 1
ATOM 1746 C C . ARG A 1 258 ? 19.997 -16.290 -23.546 1.00 96.50 258 ARG A C 1
ATOM 1748 O O . ARG A 1 258 ? 21.115 -16.359 -24.047 1.00 96.50 258 ARG A O 1
ATOM 1755 N N . MET A 1 259 ? 19.737 -15.567 -22.465 1.00 96.94 259 MET A N 1
ATOM 1756 C CA . MET A 1 259 ? 20.752 -14.755 -21.797 1.00 96.94 259 MET A CA 1
ATOM 1757 C C . MET A 1 259 ? 21.600 -15.667 -20.910 1.00 96.94 259 MET A C 1
ATOM 1759 O O . MET A 1 259 ? 21.076 -16.272 -19.971 1.00 96.94 259 MET A O 1
ATOM 1763 N N . HIS A 1 260 ? 22.889 -15.803 -21.225 1.00 97.25 260 HIS A N 1
ATOM 1764 C CA . HIS A 1 260 ? 23.838 -16.645 -20.495 1.00 97.25 260 HIS A CA 1
ATOM 1765 C C . HIS A 1 260 ? 24.902 -15.783 -19.818 1.00 97.25 260 HIS A C 1
ATOM 1767 O O . HIS A 1 260 ? 25.627 -15.046 -20.486 1.00 97.25 260 HIS A O 1
ATOM 1773 N N . ASN A 1 261 ? 25.012 -15.894 -18.494 1.00 97.69 261 ASN A N 1
ATOM 1774 C CA . ASN A 1 261 ? 26.037 -15.186 -17.741 1.00 97.69 261 ASN A CA 1
ATOM 1775 C C . ASN A 1 261 ? 27.360 -15.965 -17.764 1.00 97.69 261 ASN A C 1
ATOM 1777 O O . ASN A 1 261 ? 27.471 -17.037 -17.166 1.00 97.69 261 ASN A O 1
ATOM 1781 N N . THR A 1 262 ? 28.349 -15.410 -18.460 1.00 96.88 262 THR A N 1
ATOM 1782 C CA . THR A 1 262 ? 29.730 -15.903 -18.559 1.00 96.88 262 THR A CA 1
ATOM 1783 C C . THR A 1 262 ? 30.685 -15.185 -17.596 1.00 96.88 262 THR A C 1
ATOM 1785 O O . THR A 1 262 ? 31.855 -15.557 -17.509 1.00 96.88 262 THR A O 1
ATOM 1788 N N . GLY A 1 263 ? 30.197 -14.163 -16.885 1.00 94.88 263 GLY A N 1
ATOM 1789 C CA . GLY A 1 263 ? 30.926 -13.388 -15.885 1.00 94.88 263 GLY A CA 1
ATOM 1790 C C . GLY A 1 263 ? 30.977 -14.027 -14.494 1.00 94.88 263 GLY A C 1
ATOM 1791 O O . GLY A 1 263 ? 30.420 -15.098 -14.241 1.00 94.88 263 GLY A O 1
ATOM 1792 N N . GLY A 1 264 ? 31.659 -13.346 -13.570 1.00 96.38 264 GLY A N 1
ATOM 1793 C CA . GLY A 1 264 ? 31.814 -13.766 -12.170 1.00 96.38 264 GLY A CA 1
ATOM 1794 C C . GLY A 1 264 ? 30.745 -13.219 -11.216 1.00 96.38 264 GLY A C 1
ATOM 1795 O O . GLY A 1 264 ? 30.635 -13.690 -10.084 1.00 96.38 264 GLY A O 1
ATOM 1796 N N . LYS A 1 265 ? 29.952 -12.238 -11.656 1.00 96.00 265 LYS A N 1
ATOM 1797 C CA . LYS A 1 265 ? 28.915 -11.546 -10.875 1.00 96.00 265 LYS A CA 1
ATOM 1798 C C . LYS A 1 265 ? 27.510 -11.790 -11.412 1.00 96.00 265 LYS A C 1
ATOM 1800 O O . LYS A 1 265 ? 27.311 -11.878 -12.619 1.00 96.00 265 LYS A O 1
ATOM 1805 N N . THR A 1 266 ? 26.519 -11.791 -10.521 1.00 96.94 266 THR A N 1
ATOM 1806 C CA . THR A 1 266 ? 25.103 -11.638 -10.894 1.00 96.94 266 THR A CA 1
ATOM 1807 C C . THR A 1 266 ? 24.905 -10.339 -11.679 1.00 96.94 266 THR A C 1
ATOM 1809 O O . THR A 1 266 ? 25.548 -9.334 -11.369 1.00 96.94 266 THR A O 1
ATOM 1812 N N . SER A 1 267 ? 24.035 -10.351 -12.690 1.00 95.94 267 SER A N 1
ATOM 1813 C CA . SER A 1 267 ? 23.728 -9.179 -13.516 1.00 95.94 267 SER A CA 1
ATOM 1814 C C . SER A 1 267 ? 22.232 -9.037 -13.755 1.00 95.94 267 SER A C 1
ATOM 1816 O O . SER A 1 267 ? 21.562 -10.028 -14.043 1.00 95.94 267 SER A O 1
ATOM 1818 N N . GLU A 1 268 ? 21.740 -7.799 -13.741 1.00 95.50 268 GLU A N 1
ATOM 1819 C CA . GLU A 1 268 ? 20.477 -7.470 -14.411 1.00 95.50 268 GLU A CA 1
ATOM 1820 C C . GLU A 1 268 ? 20.731 -7.394 -15.919 1.00 95.50 268 GLU A C 1
ATOM 1822 O O . GLU A 1 268 ? 21.857 -7.091 -16.340 1.00 95.50 268 GLU A O 1
ATOM 1827 N N . VAL A 1 269 ? 19.721 -7.675 -16.740 1.00 96.56 269 VAL A N 1
ATOM 1828 C CA . VAL A 1 269 ? 19.856 -7.726 -18.201 1.00 96.56 269 VAL A CA 1
ATOM 1829 C C . VAL A 1 269 ? 18.607 -7.145 -18.855 1.00 96.56 269 VAL A C 1
ATOM 1831 O O . VAL A 1 269 ? 17.533 -7.724 -18.746 1.00 96.56 269 VAL A O 1
ATOM 1834 N N . TYR A 1 270 ? 18.755 -6.034 -19.574 1.00 96.38 270 TYR A N 1
ATOM 1835 C CA . TYR A 1 270 ? 17.656 -5.268 -20.166 1.00 96.38 270 TYR A CA 1
ATOM 1836 C C . TYR A 1 270 ? 17.785 -5.203 -21.695 1.00 96.38 270 TYR A C 1
ATOM 1838 O O . TYR A 1 270 ? 18.851 -4.845 -22.207 1.00 96.38 270 TYR A O 1
ATOM 1846 N N . LEU A 1 271 ? 16.703 -5.478 -22.433 1.00 96.25 271 LEU A N 1
ATOM 1847 C CA . LEU A 1 271 ? 16.591 -5.120 -23.853 1.00 96.25 271 LEU A CA 1
ATOM 1848 C C . LEU A 1 271 ? 16.094 -3.675 -23.946 1.00 96.25 271 LEU A C 1
ATOM 1850 O O . LEU A 1 271 ? 14.958 -3.404 -23.559 1.00 96.25 271 LEU A O 1
ATOM 1854 N N . ILE A 1 272 ? 16.911 -2.758 -24.463 1.00 95.69 272 ILE A N 1
ATOM 1855 C CA . ILE A 1 272 ? 16.623 -1.316 -24.446 1.00 95.69 272 ILE A CA 1
ATOM 1856 C C . ILE A 1 272 ? 16.616 -0.672 -25.830 1.00 95.69 272 ILE A C 1
ATOM 1858 O O . ILE A 1 272 ? 17.313 -1.122 -26.739 1.00 95.69 272 ILE A O 1
ATOM 1862 N N . ASP A 1 273 ? 15.914 0.454 -25.952 1.00 94.00 273 ASP A N 1
ATOM 1863 C CA . ASP A 1 273 ? 16.265 1.499 -26.916 1.00 94.00 273 ASP A CA 1
ATOM 1864 C C . ASP A 1 273 ? 17.500 2.254 -26.377 1.00 94.00 273 ASP A C 1
ATOM 1866 O O . ASP A 1 273 ? 17.419 2.879 -25.315 1.00 94.00 273 ASP A O 1
ATOM 1870 N N . PRO A 1 274 ? 18.653 2.229 -27.069 1.00 92.62 274 PRO A N 1
ATOM 1871 C CA . PRO A 1 274 ? 19.869 2.893 -26.605 1.00 92.62 274 PRO A CA 1
ATOM 1872 C C . PRO A 1 274 ? 19.793 4.430 -26.629 1.00 92.62 274 PRO A C 1
ATOM 1874 O O . PRO A 1 274 ? 20.640 5.067 -26.004 1.00 92.62 274 PRO A O 1
ATOM 1877 N N . ALA A 1 275 ? 18.824 5.032 -27.331 1.00 91.88 275 ALA A N 1
ATOM 1878 C CA . ALA A 1 275 ? 18.655 6.485 -27.411 1.00 91.88 275 ALA A CA 1
ATOM 1879 C C . ALA A 1 275 ? 17.747 7.055 -26.306 1.00 91.88 275 ALA A C 1
ATOM 1881 O O . ALA A 1 275 ? 17.967 8.183 -25.870 1.00 91.88 275 ALA A O 1
ATOM 1882 N N . THR A 1 276 ? 16.744 6.295 -25.850 1.00 89.19 276 THR A N 1
ATOM 1883 C CA . THR A 1 276 ? 15.787 6.735 -24.810 1.00 89.19 276 THR A CA 1
ATOM 1884 C C . THR A 1 276 ? 15.919 5.999 -23.477 1.00 89.19 276 THR A C 1
ATOM 1886 O O . THR A 1 276 ? 15.367 6.454 -22.479 1.00 89.19 276 THR A O 1
ATOM 1889 N N . GLY A 1 277 ? 16.622 4.862 -23.440 1.00 90.00 277 GLY A N 1
ATOM 1890 C CA . GLY A 1 277 ? 16.701 3.984 -22.269 1.00 90.00 277 GLY A CA 1
ATOM 1891 C C . GLY A 1 277 ? 15.442 3.147 -22.014 1.00 90.00 277 GLY A C 1
ATOM 1892 O O . GLY A 1 277 ? 15.408 2.410 -21.032 1.00 90.00 277 GLY A O 1
ATOM 1893 N N . ALA A 1 278 ? 14.415 3.235 -22.868 1.00 91.00 278 ALA A N 1
ATOM 1894 C CA . ALA A 1 278 ? 13.164 2.501 -22.694 1.00 91.00 278 ALA A CA 1
ATOM 1895 C C . ALA A 1 278 ? 13.375 0.978 -22.805 1.00 91.00 278 ALA A C 1
ATOM 1897 O O . ALA A 1 278 ? 14.002 0.503 -23.753 1.00 91.00 278 ALA A O 1
ATOM 1898 N N . VAL A 1 279 ? 12.840 0.224 -21.843 1.00 93.44 279 VAL A N 1
ATOM 1899 C CA . VAL A 1 279 ? 13.026 -1.227 -21.673 1.00 93.44 279 VAL A CA 1
ATOM 1900 C C . VAL A 1 279 ? 11.878 -1.998 -22.332 1.00 93.44 279 VAL A C 1
ATOM 1902 O O . VAL A 1 279 ? 10.710 -1.701 -22.094 1.00 93.44 279 VAL A O 1
ATOM 1905 N N . TYR A 1 280 ? 12.205 -3.010 -23.139 1.00 93.56 280 TYR A N 1
ATOM 1906 C CA . TYR A 1 280 ? 11.262 -3.884 -23.861 1.00 93.56 280 TYR A CA 1
ATOM 1907 C C . TYR A 1 280 ? 11.103 -5.285 -23.242 1.00 93.56 280 TYR A C 1
ATOM 1909 O O . TYR A 1 280 ? 10.342 -6.108 -23.756 1.00 93.56 280 TYR A O 1
ATOM 1917 N N . GLY A 1 281 ? 11.859 -5.570 -22.184 1.00 93.75 281 GLY A N 1
ATOM 1918 C CA . GLY A 1 281 ? 11.887 -6.840 -21.465 1.00 93.75 281 GLY A CA 1
ATOM 1919 C C . GLY A 1 281 ? 13.228 -7.028 -20.760 1.00 93.75 281 GLY A C 1
ATOM 1920 O O . GLY A 1 281 ? 14.254 -6.518 -21.223 1.00 93.75 281 GLY A O 1
ATOM 1921 N N . GLU A 1 282 ? 13.222 -7.758 -19.650 1.00 94.81 282 GLU A N 1
ATOM 1922 C CA . GLU A 1 282 ? 14.383 -7.889 -18.772 1.00 94.81 282 GLU A CA 1
ATOM 1923 C C . GLU A 1 282 ? 14.505 -9.263 -18.103 1.00 94.81 282 GLU A C 1
ATOM 1925 O O . GLU A 1 282 ? 13.574 -10.070 -18.096 1.00 94.81 282 GLU A O 1
ATOM 1930 N N . ILE A 1 283 ? 15.689 -9.524 -17.555 1.00 95.50 283 ILE A N 1
ATOM 1931 C CA . ILE A 1 283 ? 15.945 -10.556 -16.556 1.00 95.50 283 ILE A CA 1
ATOM 1932 C C . ILE A 1 283 ? 16.640 -9.883 -15.376 1.00 95.50 283 ILE A C 1
ATOM 1934 O O . ILE A 1 283 ? 17.777 -9.426 -15.499 1.00 95.50 283 ILE A O 1
ATOM 1938 N N . GLU A 1 284 ? 15.979 -9.907 -14.227 1.00 92.44 284 GLU A N 1
ATOM 1939 C CA . GLU A 1 284 ? 16.594 -9.611 -12.936 1.00 92.44 284 GLU A CA 1
ATOM 1940 C C . GLU A 1 284 ? 17.358 -10.823 -12.390 1.00 92.44 284 GLU A C 1
ATOM 1942 O O . GLU A 1 284 ? 16.910 -11.968 -12.528 1.00 92.44 284 GLU A O 1
ATOM 1947 N N . GLY A 1 285 ? 18.492 -10.587 -11.736 1.00 94.50 285 GLY A N 1
ATOM 1948 C CA . GLY A 1 285 ? 19.221 -11.588 -10.963 1.00 94.50 285 GLY A CA 1
ATOM 1949 C C . GLY A 1 285 ? 19.799 -12.739 -11.792 1.00 94.50 285 GLY A C 1
ATOM 1950 O O . GLY A 1 285 ? 19.741 -13.894 -11.361 1.00 94.50 285 GLY A O 1
ATOM 1951 N N . LEU A 1 286 ? 20.343 -12.485 -12.991 1.00 96.81 286 LEU A N 1
ATOM 1952 C CA . LEU A 1 286 ? 20.999 -13.533 -13.783 1.00 96.81 286 LEU A CA 1
ATOM 1953 C C . LEU A 1 286 ? 22.335 -13.928 -13.130 1.00 96.81 286 LEU A C 1
ATOM 1955 O O . LEU A 1 286 ? 23.356 -13.269 -13.327 1.00 96.81 286 LEU A O 1
ATOM 1959 N N . ALA A 1 287 ? 22.327 -14.998 -12.335 1.00 97.50 287 ALA A N 1
ATOM 1960 C CA . ALA A 1 287 ? 23.484 -15.474 -11.576 1.00 97.50 287 ALA A CA 1
ATOM 1961 C C . ALA A 1 287 ? 24.617 -16.044 -12.471 1.00 97.50 287 ALA A C 1
ATOM 1963 O O . ALA A 1 287 ? 24.329 -16.535 -13.570 1.00 97.50 287 ALA A O 1
ATOM 1964 N N . PRO A 1 288 ? 25.888 -16.029 -12.013 1.00 97.62 288 PRO A N 1
ATOM 1965 C CA . PRO A 1 288 ? 27.042 -16.551 -12.756 1.00 97.62 288 PRO A CA 1
ATOM 1966 C C . PRO A 1 288 ? 26.846 -17.976 -13.284 1.00 97.62 288 PRO A C 1
ATOM 1968 O O . PRO A 1 288 ? 26.302 -18.837 -12.592 1.00 97.62 288 PRO A O 1
ATOM 1971 N N . GLY A 1 289 ? 27.277 -18.234 -14.519 1.00 97.12 289 GLY A N 1
ATOM 1972 C CA . GLY A 1 289 ? 27.181 -19.542 -15.175 1.00 97.12 289 GLY A CA 1
ATOM 1973 C C . GLY A 1 289 ? 25.766 -19.975 -15.590 1.00 97.12 289 GLY A C 1
ATOM 1974 O O . GLY A 1 289 ? 25.624 -20.967 -16.304 1.00 97.12 289 GLY A O 1
ATOM 1975 N N . THR A 1 290 ? 24.710 -19.259 -15.191 1.00 97.69 290 THR A N 1
ATOM 1976 C CA . THR A 1 290 ? 23.323 -19.632 -15.521 1.00 97.69 290 THR A CA 1
ATOM 1977 C C . THR A 1 290 ? 22.913 -19.192 -16.930 1.00 97.69 290 THR A C 1
ATOM 1979 O O . THR A 1 290 ? 23.553 -18.345 -17.556 1.00 97.69 290 THR A O 1
ATOM 1982 N N . THR A 1 291 ? 21.832 -19.779 -17.453 1.00 97.06 291 THR A N 1
ATOM 1983 C CA . THR A 1 291 ? 21.123 -19.296 -18.650 1.00 97.06 291 THR A CA 1
ATOM 1984 C C . THR A 1 291 ? 19.642 -19.151 -18.320 1.00 97.06 291 THR A C 1
ATOM 1986 O O . THR A 1 291 ? 19.060 -20.075 -17.752 1.00 97.06 291 THR A O 1
ATOM 1989 N N . ARG A 1 292 ? 19.016 -18.035 -18.706 1.00 97.06 292 ARG A N 1
ATOM 1990 C CA . ARG A 1 292 ? 17.559 -17.823 -18.617 1.00 97.06 292 ARG A CA 1
ATOM 1991 C C . ARG A 1 292 ? 17.015 -17.301 -19.946 1.00 97.06 292 ARG A C 1
ATOM 1993 O O . ARG A 1 292 ? 17.735 -16.668 -20.715 1.00 97.06 292 ARG A O 1
ATOM 2000 N N . GLU A 1 293 ? 15.747 -17.588 -20.220 1.00 96.38 293 GLU A N 1
ATOM 2001 C CA . GLU A 1 293 ? 15.058 -17.069 -21.403 1.00 96.38 293 GLU A CA 1
ATOM 2002 C C . GLU A 1 293 ? 14.389 -15.726 -21.093 1.00 96.38 293 GLU A C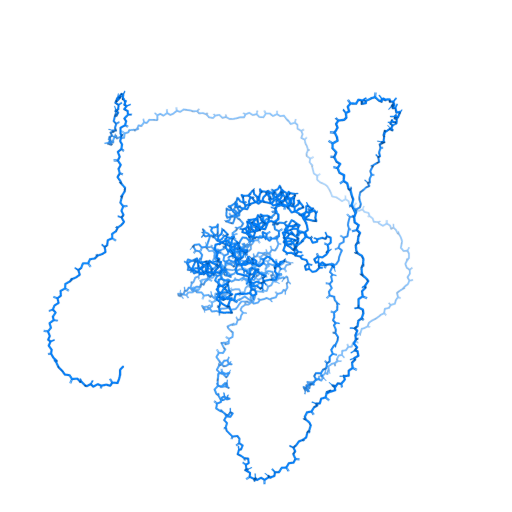 1
ATOM 2004 O O . GLU A 1 293 ? 13.646 -15.607 -20.120 1.00 96.38 293 GLU A O 1
ATOM 2009 N N . LEU A 1 294 ? 14.650 -14.730 -21.938 1.00 95.12 294 LEU A N 1
ATOM 2010 C CA . LEU A 1 294 ? 13.974 -13.436 -21.957 1.00 95.12 294 LEU A CA 1
ATOM 2011 C C . LEU A 1 294 ? 13.048 -13.415 -23.170 1.00 95.12 294 LEU A C 1
ATOM 2013 O O . LEU A 1 294 ? 13.484 -13.687 -24.291 1.00 95.12 294 LEU A O 1
ATOM 2017 N N . VAL A 1 295 ? 11.774 -13.094 -22.955 1.00 94.00 295 VAL A N 1
ATOM 2018 C CA . VAL A 1 295 ? 10.779 -13.006 -24.027 1.00 94.00 295 VAL A CA 1
ATOM 2019 C C . VAL A 1 295 ? 10.321 -11.562 -24.177 1.00 94.00 295 VAL A C 1
ATOM 2021 O O . VAL A 1 295 ? 9.689 -11.020 -23.277 1.00 94.00 295 VAL A O 1
ATOM 2024 N N . ALA A 1 296 ? 10.608 -10.954 -25.327 1.00 93.69 296 ALA A N 1
ATOM 2025 C CA . ALA A 1 296 ? 10.258 -9.566 -25.627 1.00 93.69 296 ALA A CA 1
ATOM 2026 C C . ALA A 1 296 ? 9.457 -9.464 -26.931 1.00 93.69 296 ALA A C 1
ATOM 2028 O O . ALA A 1 296 ? 9.523 -10.341 -27.796 1.00 93.69 296 ALA A O 1
ATOM 2029 N N . THR A 1 297 ? 8.702 -8.376 -27.094 1.00 93.56 297 THR A N 1
ATOM 2030 C CA . THR A 1 297 ? 8.058 -8.052 -28.377 1.00 93.56 297 THR A CA 1
ATOM 2031 C C . THR A 1 297 ? 8.898 -7.020 -29.116 1.00 93.56 297 THR A C 1
ATOM 2033 O O . THR A 1 297 ? 9.076 -5.905 -28.638 1.00 93.56 297 THR A O 1
ATOM 2036 N N . VAL A 1 298 ? 9.395 -7.386 -30.293 1.00 94.12 298 VAL A N 1
ATOM 2037 C CA . VAL A 1 298 ? 10.236 -6.552 -31.154 1.00 94.12 298 VAL A CA 1
ATOM 2038 C C . VAL A 1 298 ? 9.378 -5.890 -32.236 1.00 94.12 298 VAL A C 1
ATOM 2040 O O . VAL A 1 298 ? 8.574 -6.544 -32.905 1.00 94.12 298 VAL A O 1
ATOM 2043 N N . ALA A 1 299 ? 9.564 -4.588 -32.438 1.00 94.19 299 ALA A N 1
ATOM 2044 C CA . ALA A 1 299 ? 8.949 -3.802 -33.505 1.00 94.19 299 ALA A CA 1
ATOM 2045 C C . ALA A 1 299 ? 10.026 -3.268 -34.469 1.00 94.19 299 ALA A C 1
ATOM 2047 O O . ALA A 1 299 ? 11.178 -3.690 -34.419 1.00 94.19 299 ALA A O 1
ATOM 2048 N N . GLY A 1 300 ? 9.655 -2.360 -35.375 1.00 93.94 300 GLY A N 1
ATOM 2049 C CA . GLY A 1 300 ? 10.656 -1.547 -36.069 1.00 93.94 300 GLY A CA 1
ATOM 2050 C C . GLY A 1 300 ? 11.267 -0.541 -35.092 1.00 93.94 300 GLY A C 1
ATOM 2051 O O . GLY A 1 300 ? 10.521 0.128 -34.379 1.00 93.94 300 GLY A O 1
ATOM 2052 N N . GLY A 1 301 ? 12.595 -0.450 -35.033 1.00 93.94 301 GLY A N 1
ATOM 2053 C CA . GLY A 1 301 ? 13.296 0.367 -34.039 1.00 93.94 301 GLY A CA 1
ATOM 2054 C C . GLY A 1 301 ? 14.775 0.008 -33.899 1.00 93.94 301 GLY A C 1
ATOM 2055 O O . GLY A 1 301 ? 15.297 -0.823 -34.643 1.00 93.94 301 GLY A O 1
ATOM 2056 N N . THR A 1 302 ? 15.442 0.631 -32.931 1.00 94.75 302 THR A N 1
ATOM 2057 C CA . THR A 1 302 ? 16.844 0.361 -32.585 1.00 94.75 302 THR A CA 1
ATOM 2058 C C . THR A 1 302 ? 16.907 -0.258 -31.196 1.00 94.75 302 THR A C 1
ATOM 2060 O O . THR A 1 302 ? 16.244 0.218 -30.280 1.00 94.75 302 THR A O 1
ATOM 2063 N N . TYR A 1 303 ? 17.704 -1.312 -31.051 1.00 95.88 303 TYR A N 1
ATOM 2064 C CA . TYR A 1 303 ? 17.767 -2.151 -29.860 1.00 95.88 303 TYR A CA 1
ATOM 2065 C C . TYR A 1 303 ? 19.215 -2.393 -29.431 1.00 95.88 303 TYR A C 1
ATOM 2067 O O . TYR A 1 303 ? 20.087 -2.598 -30.274 1.00 95.88 303 TYR A O 1
ATOM 2075 N N . ALA A 1 304 ? 19.466 -2.426 -28.127 1.00 96.12 304 ALA A N 1
ATOM 2076 C CA . ALA A 1 304 ? 20.729 -2.854 -27.532 1.00 96.12 304 ALA A CA 1
ATOM 2077 C C . ALA A 1 304 ? 20.462 -3.663 -26.254 1.00 96.12 304 ALA A C 1
ATOM 2079 O O . ALA A 1 304 ? 19.416 -3.512 -25.623 1.00 96.12 304 ALA A O 1
ATOM 2080 N N . TRP A 1 305 ? 21.420 -4.493 -25.849 1.00 96.88 305 TRP A N 1
ATOM 2081 C CA . TRP A 1 305 ? 21.435 -5.087 -24.514 1.00 96.88 305 TRP A CA 1
ATOM 2082 C C . TRP A 1 305 ? 22.144 -4.155 -23.545 1.00 96.88 305 TRP A C 1
ATOM 2084 O O . TRP A 1 305 ? 23.228 -3.669 -23.859 1.00 96.88 305 TRP A O 1
ATOM 2094 N N . ARG A 1 306 ? 21.571 -3.938 -22.360 1.00 96.50 306 ARG A N 1
ATOM 2095 C CA . ARG A 1 306 ? 22.244 -3.302 -21.222 1.00 96.50 306 ARG A CA 1
ATOM 2096 C C . ARG A 1 306 ? 22.320 -4.300 -20.074 1.00 96.50 306 ARG A C 1
ATOM 2098 O O . ARG A 1 306 ? 21.293 -4.746 -19.576 1.00 96.50 306 ARG A O 1
ATOM 2105 N N . CYS A 1 307 ? 23.533 -4.636 -19.659 1.00 96.38 307 CYS A N 1
ATOM 2106 C CA . CYS A 1 307 ? 23.814 -5.550 -18.559 1.00 96.38 307 CYS A CA 1
ATOM 2107 C C . CYS A 1 307 ? 24.344 -4.744 -17.373 1.00 96.38 307 CYS A C 1
ATOM 2109 O O . CYS A 1 307 ? 25.201 -3.876 -17.558 1.00 96.38 307 CYS A O 1
ATOM 2111 N N . VAL A 1 308 ? 2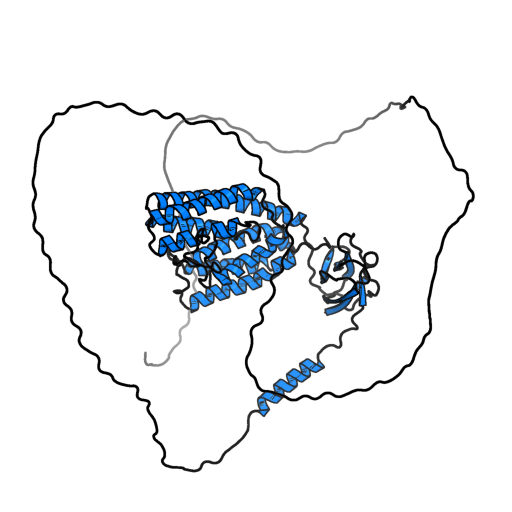3.854 -5.016 -16.164 1.00 95.25 308 VAL A N 1
ATOM 2112 C CA . VAL A 1 308 ? 24.243 -4.301 -14.939 1.00 95.25 308 VAL A CA 1
ATOM 2113 C C . VAL A 1 308 ? 24.714 -5.311 -13.885 1.00 95.25 308 VAL A C 1
ATOM 2115 O O . VAL A 1 308 ? 23.901 -5.799 -13.098 1.00 95.25 308 VAL A O 1
ATOM 2118 N N . PRO A 1 309 ? 26.017 -5.659 -13.861 1.00 94.69 309 PRO A N 1
ATOM 2119 C CA . PRO A 1 309 ? 26.565 -6.593 -12.885 1.00 94.69 309 PRO A CA 1
ATOM 2120 C C . PRO A 1 309 ? 26.656 -5.962 -11.490 1.00 94.69 309 PRO A C 1
ATOM 2122 O O . PRO A 1 309 ? 27.023 -4.793 -11.351 1.00 94.69 309 PRO A O 1
ATOM 2125 N N . THR A 1 310 ? 26.389 -6.737 -10.436 1.00 92.81 310 THR A N 1
ATOM 2126 C CA . THR A 1 310 ? 26.328 -6.245 -9.048 1.00 92.81 310 THR A CA 1
ATOM 2127 C C . THR A 1 310 ? 27.623 -5.539 -8.622 1.00 92.81 310 THR A C 1
ATOM 2129 O O . THR A 1 310 ? 28.702 -6.135 -8.590 1.00 92.81 310 THR A O 1
ATOM 2132 N N . GLY A 1 311 ? 27.551 -4.246 -8.289 1.00 89.69 311 GLY A N 1
ATOM 2133 C CA . GLY A 1 311 ? 28.732 -3.448 -7.929 1.00 89.69 311 GLY A CA 1
ATOM 2134 C C . GLY A 1 311 ? 29.744 -3.273 -9.075 1.00 89.69 311 GLY A C 1
ATOM 2135 O O . GLY A 1 311 ? 30.947 -3.192 -8.829 1.00 89.69 311 GLY A O 1
ATOM 2136 N N . SER A 1 312 ? 29.282 -3.302 -10.325 1.00 88.56 312 SER A N 1
ATOM 2137 C CA . SER A 1 312 ? 30.019 -2.906 -11.533 1.00 88.56 312 SER A CA 1
ATOM 2138 C C . SER A 1 312 ? 29.286 -1.749 -12.227 1.00 88.56 312 SER A C 1
ATOM 2140 O O . SER A 1 312 ? 28.160 -1.412 -11.870 1.00 88.56 312 SER A O 1
ATOM 2142 N N . ARG A 1 313 ? 29.910 -1.128 -13.236 1.00 89.88 313 ARG A N 1
ATOM 2143 C CA . ARG A 1 313 ? 29.188 -0.217 -14.143 1.00 89.88 313 ARG A CA 1
ATOM 2144 C C . ARG A 1 313 ? 28.361 -1.023 -15.145 1.00 89.88 313 ARG A C 1
ATOM 2146 O O . ARG A 1 313 ? 28.729 -2.149 -15.472 1.00 89.88 313 ARG A O 1
ATOM 2153 N N . ALA A 1 314 ? 27.295 -0.418 -15.662 1.00 93.25 314 ALA A N 1
ATOM 2154 C CA . ALA A 1 314 ? 26.531 -0.986 -16.763 1.00 93.25 314 ALA A CA 1
ATOM 2155 C C . ALA A 1 314 ? 27.391 -1.118 -18.035 1.00 93.25 314 ALA A C 1
ATOM 2157 O O . ALA A 1 314 ? 28.125 -0.194 -18.396 1.00 93.25 314 ALA A O 1
ATOM 2158 N N . VAL A 1 315 ? 27.250 -2.240 -18.738 1.00 94.38 315 VAL A N 1
ATOM 2159 C CA . VAL A 1 315 ? 27.810 -2.484 -20.077 1.00 94.38 315 VAL A CA 1
ATOM 2160 C C . VAL A 1 315 ? 26.647 -2.465 -21.066 1.00 94.38 315 VAL A C 1
ATOM 2162 O O . VAL A 1 315 ? 25.597 -3.035 -20.786 1.00 94.38 315 VAL A O 1
ATOM 2165 N N . THR A 1 316 ? 26.789 -1.785 -22.206 1.00 95.56 316 THR A N 1
ATOM 2166 C CA . THR A 1 316 ? 25.759 -1.753 -23.262 1.00 95.56 316 THR A CA 1
ATOM 2167 C C . THR A 1 316 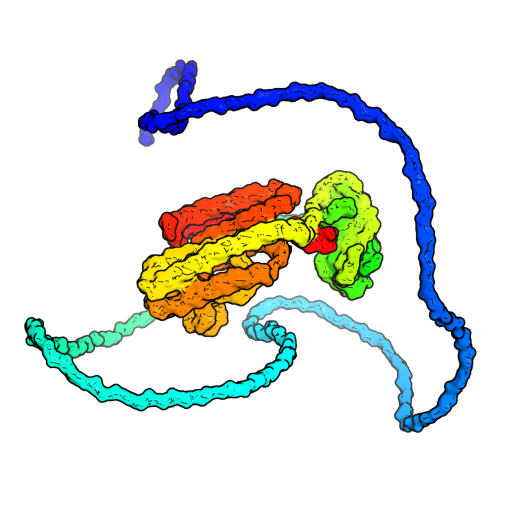? 26.346 -2.271 -24.576 1.00 95.56 316 THR A C 1
ATOM 2169 O O . THR A 1 316 ? 27.473 -1.916 -24.920 1.00 95.56 316 THR A O 1
ATOM 2172 N N . SER A 1 317 ? 25.599 -3.118 -25.286 1.00 95.31 317 SER A N 1
ATOM 2173 C CA . SER A 1 317 ? 26.015 -3.728 -26.552 1.00 95.31 317 SER A CA 1
ATOM 2174 C C . SER A 1 317 ? 26.138 -2.706 -27.684 1.00 95.31 317 SER A C 1
ATOM 2176 O O . SER A 1 317 ? 25.643 -1.581 -27.597 1.00 95.31 317 SER A O 1
ATOM 2178 N N . GLN A 1 318 ? 26.706 -3.130 -28.817 1.00 93.12 318 GLN A N 1
ATOM 2179 C CA . GLN A 1 318 ? 26.423 -2.445 -30.079 1.00 93.12 318 GLN A CA 1
ATOM 2180 C C . GLN A 1 318 ? 24.918 -2.502 -30.382 1.00 93.12 318 GLN A C 1
ATOM 2182 O O . GLN A 1 318 ? 24.247 -3.493 -30.074 1.00 93.12 318 GLN A O 1
ATOM 2187 N N . SER A 1 319 ? 24.399 -1.434 -30.980 1.00 94.56 319 SER A N 1
ATOM 2188 C CA . SER A 1 319 ? 22.985 -1.306 -31.326 1.00 94.56 319 SER A CA 1
ATOM 2189 C C . SER A 1 319 ? 22.664 -2.028 -32.636 1.00 94.56 319 SER A C 1
ATOM 2191 O O . SER A 1 319 ? 23.378 -1.864 -33.625 1.00 94.56 319 SER A O 1
ATOM 2193 N N . VAL A 1 320 ? 21.550 -2.757 -32.678 1.00 94.12 320 VAL A N 1
ATOM 2194 C CA . VAL A 1 320 ? 20.982 -3.343 -33.902 1.00 94.12 320 VAL A CA 1
ATOM 2195 C C . VAL A 1 320 ? 19.715 -2.591 -34.304 1.00 94.12 320 VAL A C 1
ATOM 2197 O O . VAL A 1 320 ? 18.940 -2.169 -33.448 1.00 94.12 320 VAL A O 1
ATOM 2200 N N . THR A 1 321 ? 19.468 -2.440 -35.604 1.00 94.19 321 THR A N 1
ATOM 2201 C CA . THR A 1 321 ? 18.238 -1.820 -36.120 1.00 94.19 321 THR A CA 1
ATOM 2202 C C . THR A 1 321 ? 17.357 -2.875 -36.775 1.00 94.19 321 THR A C 1
ATOM 2204 O O . THR A 1 321 ? 17.793 -3.588 -37.677 1.00 94.19 321 THR A O 1
ATOM 2207 N N . VAL A 1 322 ? 16.102 -2.950 -36.338 1.00 94.19 322 VAL A N 1
ATOM 2208 C CA . VAL A 1 322 ? 15.065 -3.820 -36.901 1.00 94.19 322 VAL A CA 1
ATOM 2209 C C . VAL A 1 322 ? 14.166 -2.977 -37.800 1.00 94.19 322 VAL A C 1
ATOM 2211 O O . VAL A 1 322 ? 13.685 -1.916 -37.402 1.00 94.19 322 VAL A O 1
ATOM 2214 N N . SER A 1 323 ? 13.951 -3.429 -39.036 1.00 90.38 323 SER A N 1
ATOM 2215 C CA . SER A 1 323 ? 13.248 -2.661 -40.066 1.00 90.38 323 SER A CA 1
ATOM 2216 C C . SER A 1 323 ? 11.743 -2.957 -40.134 1.00 90.38 323 SER A C 1
ATOM 2218 O O . SER A 1 323 ? 11.251 -4.008 -39.712 1.00 90.38 323 SER A O 1
ATOM 2220 N N . GLY A 1 324 ? 10.994 -2.009 -40.704 1.00 83.81 324 GLY A N 1
ATOM 2221 C CA . GLY A 1 324 ? 9.534 -2.054 -40.814 1.00 83.81 324 GLY A CA 1
ATOM 2222 C C . GLY A 1 324 ? 8.834 -1.211 -39.746 1.00 83.81 324 GLY A C 1
ATOM 2223 O O . GLY A 1 324 ? 9.446 -0.357 -39.116 1.00 83.81 324 GLY A O 1
ATOM 2224 N N . GLY A 1 325 ? 7.531 -1.436 -39.572 1.00 82.12 325 GLY A N 1
ATOM 2225 C CA . GLY A 1 325 ? 6.701 -0.737 -38.586 1.00 82.12 325 GLY A CA 1
ATOM 2226 C C . GLY A 1 325 ? 6.104 -1.665 -37.527 1.00 82.12 325 GLY A C 1
ATOM 2227 O O . GLY A 1 325 ? 6.231 -2.892 -37.601 1.00 82.12 325 GLY A O 1
ATOM 2228 N N . GLY A 1 326 ? 5.431 -1.057 -36.554 1.00 79.06 326 GLY A N 1
ATOM 2229 C CA . GLY A 1 326 ? 4.796 -1.702 -35.404 1.00 79.06 326 GLY A CA 1
ATOM 2230 C C . GLY A 1 326 ? 4.999 -0.863 -34.142 1.00 79.06 326 GLY A C 1
ATOM 2231 O O . GLY A 1 326 ? 5.777 0.086 -34.158 1.00 79.06 326 GLY A O 1
ATOM 2232 N N . ALA A 1 327 ? 4.325 -1.224 -33.053 1.00 77.00 327 ALA A N 1
ATOM 2233 C CA . ALA A 1 327 ? 4.573 -0.657 -31.732 1.00 77.00 327 ALA A CA 1
ATOM 2234 C C . ALA A 1 327 ? 4.844 -1.801 -30.752 1.00 77.00 327 ALA A C 1
ATOM 2236 O O . ALA A 1 327 ? 3.993 -2.668 -30.558 1.00 77.00 327 ALA A O 1
ATOM 2237 N N . ALA A 1 328 ? 6.032 -1.805 -30.154 1.00 82.56 328 ALA A N 1
ATOM 2238 C CA . ALA A 1 328 ? 6.345 -2.643 -29.007 1.00 82.56 328 ALA A CA 1
ATOM 2239 C C . ALA A 1 328 ? 6.075 -1.834 -27.732 1.00 82.56 328 ALA A C 1
ATOM 2241 O O . ALA A 1 328 ? 6.416 -0.651 -27.674 1.00 82.56 328 ALA A O 1
ATOM 2242 N N . ARG A 1 329 ? 5.454 -2.450 -26.721 1.00 84.06 329 ARG A N 1
ATOM 2243 C CA . ARG A 1 329 ? 5.247 -1.804 -25.419 1.00 84.06 329 ARG A CA 1
ATOM 2244 C C . ARG A 1 329 ? 6.578 -1.805 -24.671 1.00 84.06 329 ARG A C 1
ATOM 2246 O O . ARG A 1 329 ? 7.039 -2.868 -24.273 1.00 84.06 329 ARG A O 1
ATOM 2253 N N . ALA A 1 330 ? 7.165 -0.625 -24.509 1.00 87.31 330 ALA A N 1
ATOM 2254 C CA . ALA A 1 330 ? 8.309 -0.400 -23.637 1.00 87.31 330 ALA A CA 1
ATOM 2255 C C . ALA A 1 330 ? 7.871 0.295 -22.342 1.00 87.31 330 ALA A C 1
ATOM 2257 O O . ALA A 1 330 ? 6.862 1.008 -22.331 1.00 87.31 330 ALA A O 1
ATOM 2258 N N . VAL A 1 331 ? 8.655 0.131 -21.281 1.00 86.75 331 VAL A N 1
ATOM 2259 C CA . VAL A 1 331 ? 8.570 0.926 -20.050 1.00 86.75 331 VAL A CA 1
ATOM 2260 C C . VAL A 1 331 ? 9.728 1.921 -20.054 1.00 86.75 331 VAL A C 1
ATOM 2262 O O . VAL A 1 331 ? 10.870 1.549 -20.309 1.00 86.75 331 VAL A O 1
ATOM 2265 N N . VAL A 1 332 ? 9.450 3.200 -19.796 1.00 86.38 332 VAL A N 1
ATOM 2266 C CA . VAL A 1 332 ? 10.508 4.189 -19.540 1.00 86.38 332 VAL A CA 1
ATOM 2267 C C . VAL A 1 332 ? 10.929 4.027 -18.078 1.00 86.38 332 VAL A C 1
ATOM 2269 O O . VAL A 1 332 ? 10.058 4.227 -17.223 1.00 86.38 332 VAL A O 1
ATOM 2272 N N . PRO A 1 333 ? 12.201 3.693 -17.775 1.00 84.81 333 PRO A N 1
ATOM 2273 C CA . PRO A 1 333 ? 12.675 3.501 -16.408 1.00 84.81 333 PRO A CA 1
ATOM 2274 C C . PRO A 1 333 ? 12.307 4.643 -15.459 1.00 84.81 333 PRO A C 1
ATOM 2276 O O . PRO A 1 333 ? 12.077 5.784 -15.875 1.00 84.81 333 PRO A O 1
ATOM 2279 N N . VAL A 1 334 ? 12.265 4.322 -14.174 1.00 90.62 334 VAL A N 1
ATOM 2280 C CA . VAL A 1 334 ? 12.165 5.278 -13.073 1.00 90.62 334 VAL A CA 1
ATOM 2281 C C . VAL A 1 334 ? 13.436 5.166 -12.238 1.00 90.62 334 VAL A C 1
ATOM 2283 O O . VAL A 1 334 ? 13.991 4.080 -12.087 1.00 90.62 334 VAL A O 1
ATOM 2286 N N . SER A 1 335 ? 13.910 6.296 -11.721 1.00 90.19 335 SER A N 1
ATOM 2287 C CA . SER A 1 335 ? 15.010 6.363 -10.760 1.00 90.19 335 SER A CA 1
ATOM 2288 C C . SER A 1 335 ? 14.507 6.773 -9.372 1.00 90.19 335 SER A C 1
ATOM 2290 O O . SER A 1 335 ? 13.465 7.422 -9.243 1.00 90.19 335 SER A O 1
ATOM 2292 N N . GLU A 1 336 ? 15.294 6.500 -8.326 1.00 90.00 336 GLU A N 1
ATOM 2293 C CA . GLU A 1 336 ? 15.076 7.047 -6.973 1.00 90.00 336 GLU A CA 1
ATOM 2294 C C . GLU A 1 336 ? 14.818 8.566 -6.998 1.00 90.00 336 GLU A C 1
ATOM 2296 O O . GLU A 1 336 ? 13.981 9.087 -6.261 1.00 90.00 336 GLU A O 1
ATOM 2301 N N . ARG A 1 337 ? 15.511 9.290 -7.889 1.00 91.88 337 ARG A N 1
ATOM 2302 C CA . ARG A 1 337 ? 15.404 10.745 -8.045 1.00 91.88 337 ARG A CA 1
ATOM 2303 C C . ARG A 1 337 ? 14.034 11.189 -8.562 1.00 91.88 337 ARG A C 1
ATOM 2305 O O . ARG A 1 337 ? 13.579 12.266 -8.176 1.00 91.88 337 ARG A O 1
ATOM 2312 N N . ASP A 1 338 ? 13.387 10.395 -9.411 1.00 93.31 338 ASP A N 1
ATOM 2313 C CA . ASP A 1 338 ? 12.042 10.685 -9.917 1.00 93.31 338 ASP A CA 1
ATOM 2314 C C . ASP A 1 338 ? 10.983 10.460 -8.826 1.00 93.31 338 ASP A C 1
ATOM 2316 O O . ASP A 1 338 ? 10.044 11.247 -8.697 1.00 93.31 338 ASP A O 1
ATOM 2320 N N . LEU A 1 339 ? 11.170 9.423 -8.000 1.00 94.44 339 LEU A N 1
ATOM 2321 C CA . LEU A 1 339 ? 10.297 9.087 -6.869 1.00 94.44 339 LEU A CA 1
ATOM 2322 C C . LEU A 1 339 ? 10.549 9.950 -5.621 1.00 94.44 339 LEU A C 1
ATOM 2324 O O . LEU A 1 339 ? 9.656 10.078 -4.787 1.00 94.44 339 LEU A O 1
ATOM 2328 N N . ALA A 1 340 ? 11.698 10.622 -5.506 1.00 93.44 340 ALA A N 1
ATOM 2329 C CA . ALA A 1 340 ? 12.034 11.476 -4.363 1.00 93.44 340 ALA A CA 1
ATOM 2330 C C . ALA A 1 340 ? 11.024 12.618 -4.117 1.00 93.44 340 ALA A C 1
ATOM 2332 O O . ALA A 1 340 ? 10.771 12.991 -2.968 1.00 93.44 340 ALA A O 1
ATOM 2333 N N . ALA A 1 341 ? 10.421 13.179 -5.173 1.00 95.19 341 ALA A N 1
ATOM 2334 C CA . ALA A 1 341 ? 9.381 14.202 -5.036 1.00 95.19 341 ALA A CA 1
ATOM 2335 C C . ALA A 1 341 ? 8.023 13.614 -4.574 1.00 95.19 341 ALA A C 1
ATOM 2337 O O . ALA A 1 341 ? 7.492 14.122 -3.580 1.00 95.19 341 ALA A O 1
ATOM 2338 N N . PRO A 1 342 ? 7.491 12.535 -5.191 1.00 95.88 342 PRO A N 1
ATOM 2339 C CA . PRO A 1 342 ? 6.369 11.766 -4.648 1.00 95.88 342 PRO A CA 1
ATOM 2340 C C . PRO A 1 342 ? 6.560 11.309 -3.193 1.00 95.88 342 PRO A C 1
ATOM 2342 O O . PRO A 1 342 ? 5.701 11.582 -2.355 1.00 95.88 342 PRO A O 1
ATOM 2345 N N . LEU A 1 343 ? 7.708 10.708 -2.855 1.00 94.06 343 LEU A N 1
ATOM 2346 C CA . LEU A 1 343 ? 8.046 10.256 -1.499 1.00 94.06 343 LEU A CA 1
ATOM 2347 C C . LEU A 1 343 ? 8.018 11.417 -0.497 1.00 94.06 343 LEU A C 1
ATOM 2349 O O . LEU A 1 343 ? 7.422 11.302 0.573 1.00 94.06 343 LEU A O 1
ATOM 2353 N N . LYS A 1 344 ? 8.600 12.572 -0.847 1.00 94.88 344 LYS A N 1
ATOM 2354 C CA . LYS A 1 344 ? 8.547 13.774 -0.000 1.00 94.88 344 LYS A CA 1
ATOM 2355 C C . LYS A 1 344 ? 7.111 14.263 0.222 1.00 94.88 344 LYS A C 1
ATOM 2357 O O . LYS A 1 344 ? 6.779 14.667 1.338 1.00 94.88 344 LYS A O 1
ATOM 2362 N N . ALA A 1 345 ? 6.267 14.235 -0.809 1.00 96.38 345 ALA A N 1
ATOM 2363 C CA . ALA A 1 345 ? 4.862 14.617 -0.693 1.00 96.38 345 ALA A CA 1
ATOM 2364 C C . ALA A 1 345 ? 4.077 13.637 0.200 1.00 96.38 345 ALA A C 1
ATOM 2366 O O . ALA A 1 345 ? 3.343 14.082 1.085 1.00 96.38 345 ALA A O 1
ATOM 2367 N N . TYR A 1 346 ? 4.302 12.328 0.043 1.00 95.31 346 TYR A N 1
ATOM 2368 C CA . TYR A 1 346 ? 3.657 11.293 0.852 1.00 95.31 346 TYR A CA 1
ATOM 2369 C C . TYR A 1 346 ? 4.115 11.311 2.317 1.00 95.31 346 TYR A C 1
ATOM 2371 O O . TYR A 1 346 ? 3.282 11.313 3.220 1.00 95.31 346 TYR A O 1
ATOM 2379 N N . ARG A 1 347 ? 5.419 11.459 2.597 1.00 94.31 347 ARG A N 1
ATOM 2380 C CA . ARG A 1 347 ? 5.911 11.647 3.978 1.00 94.31 347 ARG A CA 1
ATOM 2381 C C . ARG A 1 347 ? 5.291 12.886 4.635 1.00 94.31 347 ARG A C 1
ATOM 2383 O O . ARG A 1 347 ? 4.929 12.836 5.806 1.00 94.31 347 ARG A O 1
ATOM 2390 N N . ALA A 1 348 ? 5.096 13.975 3.888 1.00 95.62 348 ALA A N 1
ATOM 2391 C CA . ALA A 1 348 ? 4.408 15.159 4.403 1.00 95.62 348 ALA A CA 1
ATOM 2392 C C . ALA A 1 348 ? 2.899 14.934 4.639 1.00 95.62 348 ALA A C 1
ATOM 2394 O O . ALA A 1 348 ? 2.329 15.584 5.515 1.00 95.62 348 ALA A O 1
ATOM 2395 N N . TYR A 1 349 ? 2.242 14.047 3.884 1.00 96.19 349 TYR A N 1
ATOM 2396 C CA . TYR A 1 349 ? 0.874 13.596 4.166 1.00 96.19 349 TYR A CA 1
ATOM 2397 C C . TYR A 1 349 ? 0.818 12.790 5.473 1.00 96.19 349 TYR A C 1
ATOM 2399 O O . TYR A 1 349 ? 0.072 13.159 6.382 1.00 96.19 349 TYR A O 1
ATOM 2407 N N . VAL A 1 350 ? 1.674 11.772 5.607 1.00 95.56 350 VAL A N 1
ATOM 2408 C CA . VAL A 1 350 ? 1.719 10.888 6.782 1.00 95.56 350 VAL A CA 1
ATOM 2409 C C . VAL A 1 350 ? 2.053 11.655 8.070 1.00 95.56 350 VAL A C 1
ATOM 2411 O O . VAL A 1 350 ? 1.369 11.448 9.066 1.00 95.56 350 VAL A O 1
ATOM 2414 N N . ASP A 1 351 ? 3.003 12.601 8.073 1.00 95.69 351 ASP A N 1
ATOM 2415 C CA . ASP A 1 351 ? 3.297 13.418 9.272 1.00 95.69 351 ASP A CA 1
ATOM 2416 C C . ASP A 1 351 ? 2.085 14.250 9.740 1.00 95.69 351 ASP A C 1
ATOM 2418 O O . ASP A 1 351 ? 1.772 14.283 10.935 1.00 95.69 351 ASP A O 1
ATOM 2422 N N . ARG A 1 352 ? 1.340 14.867 8.808 1.00 97.75 352 ARG A N 1
ATOM 2423 C CA . ARG A 1 352 ? 0.093 15.581 9.143 1.00 97.75 352 ARG A CA 1
ATOM 2424 C C . ARG A 1 352 ? -0.966 14.627 9.696 1.00 97.75 352 ARG A C 1
ATOM 2426 O O . ARG A 1 352 ? -1.643 14.972 10.662 1.00 97.75 352 ARG A O 1
ATOM 2433 N N . GLY A 1 353 ? -1.082 13.434 9.119 1.00 97.81 353 GLY A N 1
ATOM 2434 C CA . GLY A 1 353 ? -1.967 12.379 9.606 1.00 97.81 353 GLY A CA 1
ATOM 2435 C C . GLY A 1 353 ? -1.622 11.927 11.027 1.00 97.81 353 GLY A C 1
ATOM 2436 O O . GLY A 1 353 ? -2.480 11.951 11.907 1.00 97.81 353 GLY A O 1
ATOM 2437 N N . LEU A 1 354 ? -0.347 11.633 11.295 1.00 97.88 354 LEU A N 1
ATOM 2438 C CA . LEU A 1 354 ? 0.160 11.301 12.630 1.00 97.88 354 LEU A CA 1
ATOM 2439 C C . LEU A 1 354 ? -0.051 12.451 13.632 1.00 97.88 354 LEU A C 1
ATOM 2441 O O . LEU A 1 354 ? -0.329 12.203 14.804 1.00 97.88 354 LEU A O 1
ATOM 2445 N N . ALA A 1 355 ? 0.024 13.715 13.200 1.00 98.50 355 ALA A N 1
ATOM 2446 C CA . ALA A 1 355 ? -0.281 14.868 14.051 1.00 98.50 355 ALA A CA 1
ATOM 2447 C C . ALA A 1 355 ? -1.746 14.899 14.521 1.00 98.50 355 ALA A C 1
ATOM 2449 O O . ALA A 1 355 ? -2.017 15.193 15.691 1.00 98.50 355 ALA A O 1
ATOM 2450 N N . VAL A 1 356 ? -2.680 14.563 13.629 1.00 98.81 356 VAL A N 1
ATOM 2451 C CA . VAL A 1 356 ? -4.106 14.415 13.951 1.00 98.81 356 VAL A CA 1
ATOM 2452 C C . VAL A 1 356 ? -4.330 13.179 14.832 1.00 98.81 356 VAL A C 1
ATOM 2454 O O . VAL A 1 356 ? -4.981 13.283 15.874 1.00 98.81 356 VAL A O 1
ATOM 2457 N N . LEU A 1 357 ? -3.703 12.048 14.497 1.00 98.69 357 LEU A N 1
ATOM 2458 C CA . LEU A 1 357 ? -3.838 10.775 15.210 1.00 98.69 357 LEU A CA 1
ATOM 2459 C C . LEU A 1 357 ? -3.364 10.842 16.672 1.00 98.69 357 LEU A C 1
ATOM 2461 O O . LEU A 1 357 ? -4.043 10.336 17.569 1.00 98.69 357 LEU A O 1
ATOM 2465 N N . VAL A 1 358 ? -2.252 11.540 16.941 1.00 98.88 358 VAL A N 1
ATOM 2466 C CA . VAL A 1 358 ? -1.773 11.839 18.309 1.00 98.88 358 VAL A CA 1
ATOM 2467 C C . VAL A 1 358 ? -2.824 12.600 19.123 1.00 98.88 358 VAL A C 1
ATOM 2469 O O . VAL A 1 358 ? -2.901 12.438 20.338 1.00 98.88 358 VAL A O 1
ATOM 2472 N N . THR A 1 359 ? -3.642 13.432 18.478 1.00 98.88 359 THR A N 1
ATOM 2473 C CA . THR A 1 359 ? -4.701 14.186 19.161 1.00 98.88 359 THR A CA 1
ATOM 2474 C C . THR A 1 359 ? -5.908 13.288 19.446 1.00 98.88 359 THR A C 1
ATOM 2476 O O . THR A 1 359 ? -6.380 13.242 20.579 1.00 98.88 359 THR A O 1
ATOM 2479 N N . GLN A 1 360 ? -6.358 12.512 18.456 1.00 98.94 360 GLN A N 1
ATOM 2480 C CA . GLN A 1 360 ? -7.524 11.626 18.580 1.00 98.94 360 GLN A CA 1
ATOM 2481 C C . GLN A 1 360 ? -7.305 10.492 19.593 1.00 98.94 360 GLN A C 1
ATOM 2483 O O . GLN A 1 360 ? -8.171 10.229 20.423 1.00 98.94 360 GLN A O 1
ATOM 2488 N N . THR A 1 361 ? -6.134 9.847 19.580 1.00 98.94 361 THR A N 1
ATOM 2489 C CA . THR A 1 361 ? -5.803 8.768 20.533 1.00 98.94 361 THR A CA 1
ATOM 2490 C C . THR A 1 361 ? -5.661 9.269 21.974 1.00 98.94 361 THR A C 1
ATOM 2492 O O . THR A 1 361 ? -6.025 8.554 22.908 1.00 98.94 361 THR A O 1
ATOM 2495 N N . ARG A 1 362 ? -5.238 10.525 22.177 1.00 98.88 362 ARG A N 1
ATOM 2496 C CA . ARG A 1 362 ? -5.309 11.189 23.491 1.00 98.88 362 ARG A CA 1
ATOM 2497 C C . ARG A 1 362 ? -6.753 11.420 23.931 1.00 98.88 362 ARG A C 1
ATOM 2499 O O . ARG A 1 362 ? -7.091 11.029 25.042 1.00 98.88 362 ARG A O 1
ATOM 2506 N N . THR A 1 363 ? -7.621 11.944 23.061 1.00 98.94 363 THR A N 1
ATOM 2507 C CA . THR A 1 363 ? -9.059 12.093 23.363 1.00 98.94 363 THR A CA 1
ATOM 2508 C C . THR A 1 363 ? -9.707 10.754 23.729 1.00 98.94 363 THR A C 1
ATOM 2510 O O . THR A 1 363 ? -10.372 10.666 24.758 1.00 98.94 363 THR A O 1
ATOM 2513 N N . LEU A 1 364 ? -9.434 9.688 22.969 1.00 98.88 364 LEU A N 1
ATOM 2514 C CA . LEU A 1 364 ? -9.856 8.317 23.279 1.00 98.88 364 LEU A CA 1
ATOM 2515 C C . LEU A 1 364 ? -9.384 7.862 24.673 1.00 98.88 364 LEU A C 1
ATOM 2517 O O . LEU A 1 364 ? -10.178 7.345 25.461 1.00 98.88 364 LEU A O 1
ATOM 2521 N N . SER A 1 365 ? -8.103 8.073 24.994 1.00 98.88 365 SER A N 1
ATOM 2522 C CA . SER A 1 365 ? -7.529 7.769 26.310 1.00 98.88 365 SER A CA 1
ATOM 2523 C C . SER A 1 365 ? -8.210 8.558 27.436 1.00 98.88 365 SER A C 1
ATOM 2525 O O . SER A 1 365 ? -8.531 7.980 28.474 1.00 98.88 365 SER A O 1
ATOM 2527 N N . ASP A 1 366 ? -8.482 9.848 27.240 1.00 98.88 366 ASP A N 1
ATOM 2528 C CA . ASP A 1 366 ? -9.110 10.720 28.240 1.00 98.88 366 ASP A CA 1
ATOM 2529 C C . ASP A 1 366 ? -10.602 10.405 28.452 1.00 98.88 366 ASP A C 1
ATOM 2531 O O . ASP A 1 366 ? -11.108 10.502 29.580 1.00 98.88 366 ASP A O 1
ATOM 2535 N N . ASP A 1 367 ? -11.321 9.999 27.400 1.00 98.88 367 ASP A N 1
ATOM 2536 C CA . ASP A 1 367 ? -12.709 9.536 27.485 1.00 98.88 367 ASP A CA 1
ATOM 2537 C C . ASP A 1 367 ? -12.806 8.155 28.142 1.00 98.88 367 ASP A C 1
ATOM 2539 O O . ASP A 1 367 ? -13.649 7.965 29.022 1.00 98.88 367 ASP A O 1
ATOM 2543 N N . ILE A 1 368 ? -11.887 7.230 27.851 1.00 98.81 368 ILE A N 1
ATOM 2544 C CA . ILE A 1 368 ? -11.762 5.967 28.596 1.00 98.81 368 ILE A CA 1
ATOM 2545 C C . ILE A 1 368 ? -11.400 6.230 30.063 1.00 98.81 368 ILE A C 1
ATOM 2547 O O . ILE A 1 368 ? -12.058 5.701 30.961 1.00 98.81 368 ILE A O 1
ATOM 2551 N N . ALA A 1 369 ? -10.408 7.078 30.344 1.00 98.62 369 ALA A N 1
ATOM 2552 C CA . ALA A 1 369 ? -9.966 7.365 31.706 1.00 98.62 369 ALA A CA 1
ATOM 2553 C C . ALA A 1 369 ? -11.081 7.973 32.569 1.00 98.62 369 ALA A C 1
ATOM 2555 O O . ALA A 1 369 ? -11.235 7.576 33.731 1.00 98.62 369 ALA A O 1
ATOM 2556 N N . GLY A 1 370 ? -11.883 8.867 31.983 1.00 98.50 370 GLY A N 1
ATOM 2557 C CA . GLY A 1 370 ? -13.063 9.476 32.594 1.00 98.50 370 GLY A CA 1
ATOM 2558 C C . GLY A 1 370 ? -14.360 8.660 32.501 1.00 98.50 370 GLY A C 1
ATOM 2559 O O . GLY A 1 370 ? -15.420 9.212 32.786 1.00 98.50 370 GLY A O 1
ATOM 2560 N N . GLY A 1 371 ? -14.312 7.386 32.094 1.00 98.50 371 GLY A N 1
ATOM 2561 C CA . GLY A 1 371 ? -15.466 6.475 32.098 1.00 98.50 371 GLY A CA 1
ATOM 2562 C C . GLY A 1 371 ? -16.498 6.690 30.983 1.00 98.50 371 GLY A C 1
ATOM 2563 O O . GLY A 1 371 ? -17.560 6.069 30.992 1.00 98.50 371 GLY A O 1
ATOM 2564 N N . ARG A 1 372 ? -16.205 7.537 29.995 1.00 98.69 372 ARG A N 1
ATOM 2565 C CA . ARG A 1 372 ? -17.110 7.960 28.915 1.00 98.69 372 ARG A CA 1
ATOM 2566 C C . ARG A 1 372 ? -17.148 6.947 27.760 1.00 98.69 372 ARG A C 1
ATOM 2568 O O . ARG A 1 372 ? -17.085 7.313 26.591 1.00 98.69 372 ARG A O 1
ATOM 2575 N N . LEU A 1 373 ? -17.312 5.657 28.073 1.00 98.44 373 LEU A N 1
ATOM 2576 C CA . LEU A 1 373 ? -17.205 4.538 27.114 1.00 98.44 373 LEU A CA 1
ATOM 2577 C C . LEU A 1 373 ? -18.166 4.625 25.906 1.00 98.44 373 LEU A C 1
ATOM 2579 O O . LEU A 1 373 ? -17.929 3.996 24.878 1.00 98.44 373 LEU A O 1
ATOM 2583 N N . GLY A 1 374 ? -19.255 5.395 26.005 1.00 96.94 374 GLY A N 1
ATOM 2584 C CA . GLY A 1 374 ? -20.135 5.691 24.866 1.00 96.94 374 GLY A CA 1
ATOM 2585 C C . GLY A 1 374 ? -19.506 6.622 23.819 1.00 96.94 374 GLY A C 1
ATOM 2586 O O . GLY A 1 374 ? -19.739 6.428 22.633 1.00 96.94 374 GLY A O 1
ATOM 2587 N N . ARG A 1 375 ? -18.687 7.593 24.247 1.00 98.31 375 ARG A N 1
ATOM 2588 C CA . ARG A 1 375 ? -17.914 8.489 23.368 1.00 98.31 375 ARG A CA 1
ATOM 2589 C C . ARG A 1 375 ? -16.662 7.799 22.844 1.00 98.31 375 ARG A C 1
ATOM 2591 O O . ARG A 1 375 ? -16.449 7.794 21.639 1.00 98.31 375 ARG A O 1
ATOM 2598 N N . ALA A 1 376 ? -15.957 7.082 23.723 1.00 98.69 376 ALA A N 1
ATOM 2599 C CA . ALA A 1 376 ? -14.742 6.343 23.388 1.00 98.69 376 ALA A CA 1
ATOM 2600 C C . ALA A 1 376 ? -14.882 5.418 22.163 1.00 98.69 376 ALA A C 1
ATOM 2602 O O . ALA A 1 376 ? -13.925 5.266 21.421 1.00 98.69 376 ALA A O 1
ATOM 2603 N N . ARG A 1 377 ? -16.059 4.829 21.898 1.00 98.50 377 ARG A N 1
ATOM 2604 C CA . ARG A 1 377 ? -16.296 4.039 20.669 1.00 98.50 377 ARG A CA 1
ATOM 2605 C C . ARG A 1 377 ? -16.283 4.891 19.392 1.00 98.50 377 ARG A C 1
ATOM 2607 O O . ARG A 1 377 ? -15.725 4.474 18.383 1.00 98.50 377 ARG A O 1
ATOM 2614 N N . THR A 1 378 ? -16.850 6.095 19.444 1.00 97.75 378 THR A N 1
ATOM 2615 C CA . THR A 1 378 ? -16.791 7.085 18.356 1.00 97.75 378 THR A CA 1
ATOM 2616 C C . THR A 1 378 ? -15.374 7.627 18.179 1.00 97.75 378 THR A C 1
ATOM 2618 O O . THR A 1 378 ? -14.902 7.755 17.050 1.00 97.75 378 THR A O 1
ATOM 2621 N N . ASP A 1 379 ? -14.682 7.918 19.283 1.00 98.69 379 ASP A N 1
ATOM 2622 C CA . ASP A 1 379 ? -13.314 8.448 19.265 1.00 98.69 379 ASP A CA 1
ATOM 2623 C C . ASP A 1 379 ? -12.313 7.391 18.763 1.00 98.69 379 ASP A C 1
ATOM 2625 O O . ASP A 1 379 ? -11.425 7.715 17.976 1.00 98.69 379 ASP A O 1
ATOM 2629 N N . TRP A 1 380 ? -12.512 6.117 19.132 1.00 98.75 380 TRP A N 1
ATOM 2630 C CA . TRP A 1 380 ? -11.774 4.961 18.610 1.00 98.75 380 TRP A CA 1
ATOM 2631 C C . TRP A 1 380 ? -11.929 4.849 17.093 1.00 98.75 380 TRP A C 1
ATOM 2633 O O . TRP A 1 380 ? -10.926 4.882 16.388 1.00 98.75 380 TRP A O 1
ATOM 2643 N N . LEU A 1 381 ? -13.166 4.841 16.579 1.00 97.94 381 LEU A N 1
ATOM 2644 C CA . LEU A 1 381 ? -13.420 4.738 15.137 1.00 97.94 381 LEU A CA 1
ATOM 2645 C C . LEU A 1 381 ? -12.862 5.946 14.367 1.00 97.94 381 LEU A C 1
ATOM 2647 O O . LEU A 1 381 ? -12.396 5.820 13.238 1.00 97.94 381 LEU A O 1
ATOM 2651 N N . THR A 1 382 ? -12.891 7.131 14.979 1.00 98.19 382 THR A N 1
ATOM 2652 C CA . THR A 1 382 ? -12.339 8.363 14.396 1.00 98.19 382 THR A CA 1
ATOM 2653 C C . THR A 1 382 ? -10.809 8.317 14.317 1.00 98.19 382 THR A C 1
ATOM 2655 O O . THR A 1 382 ? -10.230 8.764 13.325 1.00 98.19 382 THR A O 1
ATOM 2658 N N . ALA A 1 383 ? -10.154 7.757 15.336 1.00 98.75 383 ALA A N 1
ATOM 2659 C CA . ALA A 1 383 ? -8.712 7.548 15.364 1.00 98.75 383 ALA A CA 1
ATOM 2660 C C . ALA A 1 383 ? -8.273 6.430 14.400 1.00 98.75 383 ALA A C 1
ATOM 2662 O O . ALA A 1 383 ? -7.407 6.666 13.560 1.00 98.75 383 ALA A O 1
ATOM 2663 N N . HIS A 1 384 ? -8.903 5.252 14.447 1.00 98.25 384 HIS A N 1
ATOM 2664 C CA . HIS A 1 384 ? -8.549 4.108 13.596 1.00 98.25 384 HIS A CA 1
ATOM 2665 C C . HIS A 1 384 ? -8.682 4.453 12.104 1.00 98.25 384 HIS A C 1
ATOM 2667 O O . HIS A 1 384 ? -7.688 4.431 11.385 1.00 98.25 384 HIS A O 1
ATOM 2673 N N . ARG A 1 385 ? -9.823 5.016 11.670 1.00 97.62 385 ARG A N 1
ATOM 2674 C CA . ARG A 1 385 ? -10.020 5.521 10.289 1.00 97.62 385 ARG A CA 1
ATOM 2675 C C . ARG A 1 385 ? -9.099 6.670 9.867 1.00 97.62 385 ARG A C 1
ATOM 2677 O O . ARG A 1 385 ? -9.129 7.062 8.695 1.00 97.62 385 ARG A O 1
ATOM 2684 N N . THR A 1 386 ? -8.346 7.254 10.799 1.00 98.38 386 THR A N 1
ATOM 2685 C CA . THR A 1 386 ? -7.267 8.201 10.496 1.00 98.38 386 THR A CA 1
ATOM 2686 C C . THR A 1 386 ? -5.947 7.455 10.307 1.00 98.38 386 THR A C 1
ATOM 2688 O O . THR A 1 386 ? -5.259 7.734 9.327 1.00 98.38 386 THR A O 1
ATOM 2691 N N . TYR A 1 387 ? -5.633 6.476 11.167 1.00 97.62 387 TYR A N 1
ATOM 2692 C CA . TYR A 1 387 ? -4.462 5.597 11.056 1.00 97.62 387 TYR A CA 1
ATOM 2693 C C . TYR A 1 387 ? -4.453 4.778 9.757 1.00 97.62 387 TYR A C 1
ATOM 2695 O O . TYR A 1 387 ? -3.486 4.874 9.002 1.00 97.62 387 TYR A O 1
ATOM 2703 N N . SER A 1 388 ? -5.527 4.050 9.438 1.00 96.12 388 SER A N 1
ATOM 2704 C CA . SER A 1 388 ? -5.576 3.191 8.241 1.00 96.12 388 SER A CA 1
ATOM 2705 C C . SER A 1 388 ? -5.473 4.019 6.954 1.00 96.12 388 SER A C 1
ATOM 2707 O O . SER A 1 388 ? -4.752 3.658 6.027 1.00 96.12 388 SER A O 1
ATOM 2709 N N . SER A 1 389 ? -6.028 5.243 6.947 1.00 96.56 389 SER A N 1
ATOM 2710 C CA . SER A 1 389 ? -5.851 6.172 5.819 1.00 96.56 389 SER A CA 1
ATOM 2711 C C . SER A 1 389 ? -4.427 6.695 5.612 1.00 96.56 389 SER A C 1
ATOM 2713 O O . SER A 1 389 ? -4.155 7.291 4.575 1.00 96.56 389 SER A O 1
ATOM 2715 N N . LEU A 1 390 ? -3.489 6.417 6.525 1.00 94.56 390 LEU A N 1
ATOM 2716 C CA . LEU A 1 390 ? -2.052 6.613 6.284 1.00 94.56 390 LEU A CA 1
ATOM 2717 C C . LEU A 1 390 ? -1.439 5.489 5.424 1.00 94.56 390 LEU A C 1
ATOM 2719 O O . LEU A 1 390 ? -0.216 5.438 5.270 1.00 94.56 390 LEU A O 1
ATOM 2723 N N . GLY A 1 391 ? -2.271 4.585 4.891 1.00 82.44 391 GLY A N 1
ATOM 2724 C CA . GLY A 1 391 ? -1.871 3.473 4.034 1.00 82.44 391 GLY A CA 1
ATOM 2725 C C . GLY A 1 391 ? -0.995 2.455 4.758 1.00 82.44 391 GLY A C 1
ATOM 2726 O O . GLY A 1 391 ? -0.022 1.989 4.169 1.00 82.44 391 GLY A O 1
ATOM 2727 N N . ALA A 1 392 ? -1.285 2.231 6.050 1.00 61.81 392 ALA A N 1
ATOM 2728 C CA . ALA A 1 392 ? -0.638 1.274 6.957 1.00 61.81 392 ALA A CA 1
ATOM 2729 C C . ALA A 1 392 ? 0.871 1.074 6.699 1.00 61.81 392 ALA A C 1
ATOM 2731 O O . ALA A 1 392 ? 1.318 -0.047 6.505 1.00 61.81 392 ALA A O 1
ATOM 2732 N N . ALA A 1 393 ? 1.637 2.175 6.650 1.00 59.19 393 ALA A N 1
ATOM 2733 C CA . ALA A 1 393 ? 2.937 2.284 5.974 1.00 59.19 393 ALA A CA 1
ATOM 2734 C C . ALA A 1 393 ? 3.893 1.078 6.159 1.00 59.19 393 ALA A C 1
ATOM 2736 O O . ALA A 1 393 ? 4.741 1.061 7.059 1.00 59.19 393 ALA A O 1
ATOM 2737 N N . TYR A 1 394 ? 3.751 0.102 5.254 1.00 64.50 394 TYR A N 1
ATOM 2738 C CA . TYR A 1 394 ? 4.340 -1.235 5.326 1.00 64.50 394 TYR A CA 1
ATOM 2739 C C . TYR A 1 394 ? 5.861 -1.177 5.494 1.00 64.50 394 TYR A C 1
ATOM 2741 O O . TYR A 1 394 ? 6.539 -0.432 4.796 1.00 64.50 394 TYR A O 1
ATOM 2749 N N . GLY A 1 395 ? 6.401 -1.893 6.484 1.00 62.59 395 GLY A N 1
ATOM 2750 C CA . GLY A 1 395 ? 7.816 -1.813 6.879 1.00 62.59 395 GLY A CA 1
ATOM 2751 C C . GLY A 1 395 ? 8.218 -0.498 7.573 1.00 62.59 395 GLY A C 1
ATOM 2752 O O . GLY A 1 395 ? 8.792 -0.537 8.657 1.00 62.59 395 GLY A O 1
ATOM 2753 N N . THR A 1 396 ? 7.860 0.664 7.013 1.00 74.81 396 THR A N 1
ATOM 2754 C CA . THR A 1 396 ? 8.205 2.020 7.497 1.00 74.81 396 THR A CA 1
ATOM 2755 C C . THR A 1 396 ? 7.778 2.305 8.941 1.00 74.81 396 THR A C 1
ATOM 2757 O O . THR A 1 396 ? 8.415 3.108 9.622 1.00 74.81 396 THR A O 1
ATOM 2760 N N . PHE A 1 397 ? 6.699 1.695 9.437 1.00 82.06 397 PHE A N 1
ATOM 2761 C CA . PHE A 1 397 ? 6.293 1.842 10.842 1.00 82.06 397 PHE A CA 1
ATOM 2762 C C . PHE A 1 397 ? 6.977 0.847 11.800 1.00 82.06 397 PHE A C 1
ATOM 2764 O O . PHE A 1 397 ? 6.832 1.003 13.010 1.00 82.06 397 PHE A O 1
ATOM 2771 N N . ALA A 1 398 ? 7.765 -0.113 11.304 1.00 84.31 398 ALA A N 1
ATOM 2772 C CA . ALA A 1 398 ? 8.543 -1.066 12.102 1.00 84.31 398 ALA A CA 1
ATOM 2773 C C . ALA A 1 398 ? 7.730 -1.692 13.265 1.00 84.31 398 ALA A C 1
ATOM 2775 O O . ALA A 1 398 ? 6.605 -2.152 13.063 1.00 84.31 398 ALA A O 1
ATOM 2776 N N . ASP A 1 399 ? 8.265 -1.697 14.490 1.00 88.25 399 ASP A N 1
ATOM 2777 C CA . ASP A 1 399 ? 7.593 -2.244 15.676 1.00 88.25 399 ASP A CA 1
ATOM 2778 C C . ASP A 1 399 ? 6.331 -1.461 16.086 1.00 88.25 399 ASP A C 1
ATOM 2780 O O . ASP A 1 399 ? 5.453 -2.007 16.760 1.00 88.25 399 ASP A O 1
ATOM 2784 N N . PHE A 1 400 ? 6.199 -0.196 15.666 1.00 92.75 400 PHE A N 1
ATOM 2785 C CA . PHE A 1 400 ? 5.015 0.603 15.971 1.00 92.75 400 PHE A CA 1
ATOM 2786 C C . PHE A 1 400 ? 3.754 0.043 15.316 1.00 92.75 400 PHE A C 1
ATOM 2788 O O . PHE A 1 400 ? 2.693 0.173 15.916 1.00 92.75 400 PHE A O 1
ATOM 2795 N N . ALA A 1 401 ? 3.847 -0.616 14.154 1.00 90.88 401 ALA A N 1
ATOM 2796 C CA . ALA A 1 401 ? 2.685 -1.222 13.500 1.00 90.88 401 ALA A CA 1
ATOM 2797 C C . ALA A 1 401 ? 2.000 -2.248 14.423 1.00 90.88 401 ALA A C 1
ATOM 2799 O O . ALA A 1 401 ? 0.833 -2.079 14.771 1.00 90.88 401 ALA A O 1
ATOM 2800 N N . GLN A 1 402 ? 2.752 -3.228 14.939 1.00 91.56 402 GLN A N 1
ATOM 2801 C CA . GLN A 1 402 ? 2.233 -4.238 15.873 1.00 91.56 402 GLN A CA 1
ATOM 2802 C C . GLN A 1 402 ? 1.760 -3.632 17.208 1.00 91.56 402 GLN A C 1
ATOM 2804 O O . GLN A 1 402 ? 0.846 -4.149 17.842 1.00 91.56 402 GLN A O 1
ATOM 2809 N N . ARG A 1 403 ? 2.363 -2.523 17.653 1.00 95.12 403 ARG A N 1
ATOM 2810 C CA . ARG A 1 403 ? 2.007 -1.850 18.918 1.00 95.12 403 ARG A CA 1
ATOM 2811 C C . ARG A 1 403 ? 0.800 -0.911 18.807 1.00 95.12 403 ARG A C 1
ATOM 2813 O O . ARG A 1 403 ? 0.244 -0.525 19.838 1.00 95.12 403 ARG A O 1
ATOM 2820 N N . ILE A 1 404 ? 0.434 -0.504 17.591 1.00 97.06 404 ILE A N 1
ATOM 2821 C CA . ILE A 1 404 ? -0.675 0.416 17.301 1.00 97.06 404 ILE A CA 1
ATOM 2822 C C . ILE A 1 404 ? -1.884 -0.338 16.751 1.00 97.06 404 ILE A C 1
ATOM 2824 O O . ILE A 1 404 ? -2.990 0.001 17.148 1.00 97.06 404 ILE A O 1
ATOM 2828 N N . ASP A 1 405 ? -1.692 -1.361 15.918 1.00 95.38 405 ASP A N 1
ATOM 2829 C CA . ASP A 1 405 ? -2.767 -2.069 15.198 1.00 95.38 405 ASP A CA 1
ATOM 2830 C C . ASP A 1 405 ? -2.539 -3.598 15.152 1.00 95.38 405 ASP A C 1
ATOM 2832 O O . ASP A 1 405 ? -3.003 -4.296 14.257 1.00 95.38 405 ASP A O 1
ATOM 2836 N N . GLY A 1 406 ? -1.786 -4.142 16.115 1.00 92.81 406 GLY A N 1
ATOM 2837 C CA . GLY A 1 406 ? -1.514 -5.578 16.203 1.00 92.81 406 GLY A CA 1
ATOM 2838 C C . GLY A 1 406 ? -2.746 -6.401 16.582 1.00 92.81 406 GLY A C 1
ATOM 2839 O O . GLY A 1 406 ? -3.397 -6.141 17.596 1.00 92.81 406 GLY A O 1
ATOM 2840 N N . ARG A 1 407 ? -3.024 -7.435 15.785 1.00 93.62 407 ARG A N 1
ATOM 2841 C CA . ARG A 1 407 ? -4.097 -8.418 16.010 1.00 93.62 407 ARG A CA 1
ATOM 2842 C C . ARG A 1 407 ? -3.695 -9.452 17.082 1.00 93.62 407 ARG A C 1
ATOM 2844 O O . ARG A 1 407 ? -2.499 -9.588 17.363 1.00 93.62 407 ARG A O 1
ATOM 2851 N N . PRO A 1 408 ? -4.639 -10.205 17.680 1.00 95.38 408 PRO A N 1
ATOM 2852 C CA . PRO A 1 408 ? -4.321 -11.273 18.633 1.00 95.38 408 PRO A CA 1
ATOM 2853 C C . PRO A 1 408 ? -3.808 -12.562 17.963 1.00 95.38 408 PRO A C 1
ATOM 2855 O O . PRO A 1 408 ? -3.417 -13.497 18.663 1.00 95.38 408 PRO A O 1
ATOM 2858 N N . ASP A 1 409 ? -3.837 -12.649 16.632 1.00 92.38 409 ASP A N 1
ATOM 2859 C CA . ASP A 1 409 ? -3.459 -13.851 15.888 1.00 92.38 409 ASP A CA 1
ATOM 2860 C C . ASP A 1 409 ? -2.001 -14.252 16.103 1.00 92.38 409 ASP A C 1
ATOM 2862 O O . ASP A 1 409 ? -1.089 -13.427 16.108 1.00 92.38 409 ASP A O 1
ATOM 2866 N N . GLY A 1 410 ? -1.772 -15.553 16.277 1.00 90.56 410 GLY A N 1
ATOM 2867 C CA . GLY A 1 410 ? -0.441 -16.102 16.541 1.00 90.56 410 GLY A CA 1
ATOM 2868 C C . GLY A 1 410 ? 0.119 -15.801 17.938 1.00 90.56 410 GLY A C 1
ATOM 2869 O O . GLY A 1 410 ? 1.126 -16.408 18.306 1.00 90.56 410 GLY A O 1
ATOM 2870 N N . LEU A 1 411 ? -0.522 -14.940 18.741 1.00 95.81 411 LEU A N 1
ATOM 2871 C CA . LEU A 1 411 ? -0.148 -14.747 20.142 1.00 95.81 411 LEU A CA 1
ATOM 2872 C C . LEU A 1 411 ? -0.556 -15.980 20.975 1.00 95.81 411 LEU A C 1
ATOM 2874 O O . LEU A 1 411 ? -1.692 -16.442 20.834 1.00 95.81 411 LEU A O 1
ATOM 2878 N N . PRO A 1 412 ? 0.318 -16.512 21.855 1.00 96.50 412 PRO A N 1
ATOM 2879 C CA . PRO A 1 412 ? 0.049 -17.722 22.639 1.00 96.50 412 PRO A CA 1
ATOM 2880 C C . PRO A 1 412 ? -1.289 -17.748 23.394 1.00 96.50 412 PRO A C 1
ATOM 2882 O O . PRO A 1 412 ? -1.950 -18.786 23.402 1.00 96.50 412 PRO A O 1
ATOM 2885 N N . ASP A 1 413 ? -1.701 -16.625 23.994 1.00 96.69 413 ASP A N 1
ATOM 2886 C CA . ASP A 1 413 ? -2.968 -16.499 24.738 1.00 96.69 413 ASP A CA 1
ATOM 2887 C C . ASP A 1 413 ? -4.066 -15.712 23.970 1.00 96.69 413 ASP A C 1
ATOM 2889 O O . ASP A 1 413 ? -5.145 -15.425 24.513 1.00 96.69 413 ASP A O 1
ATOM 2893 N N . GLY A 1 414 ? -3.825 -15.368 22.698 1.00 95.75 414 GLY A N 1
ATOM 2894 C CA . GLY A 1 414 ? -4.752 -14.641 21.819 1.00 95.75 414 GLY A CA 1
ATOM 2895 C C . GLY A 1 414 ? -5.260 -13.327 22.428 1.00 95.75 414 GLY A C 1
ATOM 2896 O O . GLY A 1 414 ? -4.488 -12.525 22.948 1.00 95.75 414 GLY A O 1
ATOM 2897 N N . VAL A 1 415 ? -6.584 -13.123 22.456 1.00 96.19 415 VAL A N 1
ATOM 2898 C CA . VAL A 1 415 ? -7.228 -11.934 23.069 1.00 96.19 415 VAL A CA 1
ATOM 2899 C C . VAL A 1 415 ? -6.997 -11.775 24.587 1.00 96.19 415 VAL A C 1
ATOM 2901 O O . VAL A 1 415 ? -7.460 -10.801 25.191 1.00 96.19 415 VAL A O 1
ATOM 2904 N N . ARG A 1 416 ? -6.325 -12.735 25.240 1.00 95.06 416 ARG A N 1
ATOM 2905 C CA . ARG A 1 416 ? -5.892 -12.651 26.648 1.00 95.06 416 ARG A CA 1
ATOM 2906 C C . ARG A 1 416 ? -4.392 -12.405 26.811 1.00 95.06 416 ARG A C 1
ATOM 2908 O O . ARG A 1 416 ? -3.962 -12.217 27.948 1.00 95.06 416 ARG A O 1
ATOM 2915 N N . ASP A 1 417 ? -3.624 -12.410 25.724 1.00 97.50 417 ASP A N 1
ATOM 2916 C CA . ASP A 1 417 ? -2.177 -12.246 25.774 1.00 97.50 417 ASP A CA 1
ATOM 2917 C C . ASP A 1 417 ? -1.782 -10.864 26.315 1.00 97.50 417 ASP A C 1
ATOM 2919 O O . ASP A 1 417 ? -2.483 -9.863 26.138 1.00 97.50 417 ASP A O 1
ATOM 2923 N N . LYS A 1 418 ? -0.633 -10.814 26.989 1.00 94.12 418 LYS A N 1
ATOM 2924 C CA . LYS A 1 418 ? -0.030 -9.580 27.501 1.00 94.12 418 LYS A CA 1
ATOM 2925 C C . LYS A 1 418 ? 0.470 -8.658 26.381 1.00 94.12 418 LYS A C 1
ATOM 2927 O O . LYS A 1 418 ? 0.560 -7.453 26.610 1.00 94.12 418 LYS A O 1
ATOM 2932 N N . ASP A 1 419 ? 0.782 -9.211 25.208 1.00 94.56 419 ASP A N 1
ATOM 2933 C CA . ASP A 1 419 ? 1.315 -8.461 24.065 1.00 94.56 419 ASP A CA 1
ATOM 2934 C C . ASP A 1 419 ? 0.211 -8.002 23.091 1.00 94.56 419 ASP A C 1
ATOM 2936 O O . ASP A 1 419 ? 0.473 -7.184 22.203 1.00 94.56 419 ASP A O 1
ATOM 2940 N N . PHE A 1 420 ? -1.042 -8.443 23.289 1.00 97.50 420 PHE A N 1
ATOM 2941 C CA . PHE A 1 420 ? -2.195 -7.932 22.544 1.00 97.50 420 PHE A CA 1
ATOM 2942 C C . PHE A 1 420 ? -2.470 -6.476 22.944 1.00 97.50 420 PHE A C 1
ATOM 2944 O O . PHE A 1 420 ? -2.890 -6.181 24.068 1.00 97.50 420 PHE A O 1
ATOM 2951 N N . THR A 1 421 ? -2.184 -5.549 22.030 1.00 97.19 421 THR A N 1
ATOM 2952 C CA . THR A 1 421 ? -2.099 -4.103 22.289 1.00 97.19 421 THR A CA 1
ATOM 2953 C C . THR A 1 421 ? -2.755 -3.303 21.148 1.00 97.19 421 THR A C 1
ATOM 2955 O O . THR A 1 421 ? -3.542 -3.853 20.383 1.00 97.19 421 THR A O 1
ATOM 2958 N N . GLY A 1 422 ? -2.538 -1.986 21.071 1.00 98.25 422 GLY A N 1
ATOM 2959 C CA . GLY A 1 422 ? -3.070 -1.170 19.973 1.00 98.25 422 GLY A CA 1
ATOM 2960 C C . GLY A 1 422 ? -4.594 -0.956 19.957 1.00 98.25 422 GLY A C 1
ATOM 2961 O O . GLY A 1 422 ? -5.280 -1.081 20.978 1.00 98.25 422 GLY A O 1
ATOM 2962 N N . PHE A 1 423 ? -5.119 -0.585 18.785 1.00 98.62 423 PHE A N 1
ATOM 2963 C CA . PHE A 1 423 ? -6.531 -0.308 18.526 1.00 98.62 423 PHE A CA 1
ATOM 2964 C C . PHE A 1 423 ? -7.400 -1.535 18.765 1.00 98.62 423 PHE A C 1
ATOM 2966 O O . PHE A 1 423 ? -8.329 -1.421 19.561 1.00 98.62 423 PHE A O 1
ATOM 2973 N N . HIS A 1 424 ? -7.076 -2.685 18.171 1.00 98.44 424 HIS A N 1
ATOM 2974 C CA . HIS A 1 424 ? -7.818 -3.939 18.337 1.00 98.44 424 HIS A CA 1
ATOM 2975 C C . HIS A 1 424 ? -7.929 -4.368 19.811 1.00 98.44 424 HIS A C 1
ATOM 2977 O O . HIS A 1 424 ? -9.011 -4.717 20.286 1.00 98.44 424 HIS A O 1
ATOM 2983 N N . ARG A 1 425 ? -6.876 -4.204 20.630 1.00 98.62 425 ARG A N 1
ATOM 2984 C CA . ARG A 1 425 ? -6.992 -4.454 22.080 1.00 98.62 425 ARG A CA 1
ATOM 2985 C C . ARG A 1 425 ? -7.987 -3.519 22.772 1.00 98.62 425 ARG A C 1
ATOM 2987 O O . ARG A 1 425 ? -8.678 -3.944 23.708 1.00 98.62 425 ARG A O 1
ATOM 2994 N N . VAL A 1 426 ? -8.033 -2.244 22.384 1.00 98.81 426 VAL A N 1
ATOM 2995 C CA . VAL A 1 426 ? -8.988 -1.264 22.933 1.00 98.81 426 VAL A CA 1
ATOM 2996 C C . VAL A 1 426 ? -10.406 -1.548 22.425 1.00 98.81 426 VAL A C 1
ATOM 2998 O O . VAL A 1 426 ? -11.346 -1.487 23.216 1.00 98.81 426 VAL A O 1
ATOM 3001 N N . GLU A 1 427 ? -10.545 -1.926 21.156 1.00 98.75 427 GLU A N 1
ATOM 3002 C CA . GLU A 1 427 ? -11.779 -2.348 20.490 1.00 98.75 427 GLU A CA 1
ATOM 3003 C C . GLU A 1 427 ? -12.405 -3.545 21.210 1.00 98.75 427 GLU A C 1
ATOM 3005 O O . GLU A 1 427 ? -13.487 -3.412 21.788 1.00 98.75 427 GLU A O 1
ATOM 3010 N N . TYR A 1 428 ? -11.665 -4.656 21.317 1.00 98.69 428 TYR A N 1
ATOM 3011 C CA . TYR A 1 428 ? -12.096 -5.869 22.007 1.00 98.69 428 TYR A CA 1
ATOM 3012 C C . TYR A 1 428 ? -12.673 -5.542 23.383 1.00 98.69 428 TYR A C 1
ATOM 3014 O O . TYR A 1 428 ? -13.764 -5.983 23.741 1.00 98.69 428 TYR A O 1
ATOM 3022 N N . GLY A 1 429 ? -11.987 -4.700 24.163 1.00 98.62 429 GLY A N 1
ATOM 3023 C CA . GLY A 1 429 ? -12.477 -4.314 25.480 1.00 98.62 429 GLY A CA 1
ATOM 3024 C C . GLY A 1 429 ? -13.672 -3.351 25.468 1.00 98.62 429 GLY A C 1
ATOM 3025 O O . GLY A 1 429 ? -14.544 -3.483 26.328 1.00 98.62 429 GLY A O 1
ATOM 3026 N N . LEU A 1 430 ? -13.752 -2.415 24.519 1.00 98.69 430 LEU A N 1
ATOM 3027 C CA . LEU A 1 430 ? -14.890 -1.502 24.373 1.00 98.69 430 LEU A CA 1
ATOM 3028 C C . LEU A 1 430 ? -16.166 -2.239 23.945 1.00 98.69 430 LEU A C 1
ATOM 3030 O O . LEU A 1 430 ? -17.244 -1.921 24.457 1.00 98.69 430 LEU A O 1
ATOM 3034 N N . TRP A 1 431 ? -16.085 -3.210 23.038 1.00 98.38 431 TRP A N 1
ATOM 3035 C CA . TRP A 1 431 ? -17.262 -3.925 22.534 1.00 98.38 431 TRP A CA 1
ATOM 3036 C C . TRP A 1 431 ? -17.622 -5.173 23.362 1.00 98.38 431 TRP A C 1
ATOM 3038 O O . TRP A 1 431 ? -18.809 -5.397 23.598 1.00 98.38 431 TRP A O 1
ATOM 3048 N N . HIS A 1 432 ? -16.656 -5.854 23.994 1.00 98.25 432 HIS A N 1
ATOM 3049 C CA . HIS A 1 432 ? -16.909 -6.946 24.956 1.00 98.25 432 HIS A CA 1
ATOM 3050 C C . HIS A 1 432 ? -17.103 -6.480 26.418 1.00 98.25 432 HIS A C 1
ATOM 3052 O O . HIS A 1 432 ? -16.949 -7.257 27.363 1.00 98.25 432 HIS A O 1
ATOM 3058 N N . GLY A 1 433 ? -17.455 -5.208 26.635 1.00 97.06 433 GLY A N 1
ATOM 3059 C CA . GLY A 1 433 ? -17.959 -4.715 27.926 1.00 97.06 433 GLY A CA 1
ATOM 3060 C C . GLY A 1 433 ? -16.938 -4.625 29.069 1.00 97.06 433 GLY A C 1
ATOM 3061 O O . GLY A 1 433 ? -17.329 -4.674 30.237 1.00 97.06 433 GLY A O 1
ATOM 3062 N N . GLN A 1 434 ? -15.641 -4.481 28.778 1.00 98.44 434 GLN A N 1
ATOM 3063 C CA . GLN A 1 434 ? -14.632 -4.232 29.815 1.00 98.44 434 GLN A CA 1
ATOM 3064 C C . GLN A 1 434 ? -14.854 -2.857 30.471 1.00 98.44 434 GLN A C 1
ATOM 3066 O O . GLN A 1 434 ? -15.241 -1.885 29.821 1.00 98.44 434 GLN A O 1
ATOM 3071 N N . SER A 1 435 ? -14.594 -2.757 31.780 1.00 98.50 435 SER A N 1
ATOM 3072 C CA . SER A 1 435 ? -14.712 -1.481 32.492 1.00 98.50 435 SER A CA 1
ATOM 3073 C C . SER A 1 435 ? -13.630 -0.486 32.066 1.00 98.50 435 SER A C 1
ATOM 3075 O O . SER A 1 435 ? -12.535 -0.861 31.638 1.00 98.50 435 SER A O 1
ATOM 3077 N N . ALA A 1 436 ? -13.914 0.801 32.272 1.00 98.38 436 ALA A N 1
ATOM 3078 C CA . ALA A 1 436 ? -12.962 1.890 32.075 1.00 98.38 436 ALA A CA 1
ATOM 3079 C C . ALA A 1 436 ? -11.615 1.633 32.775 1.00 98.38 436 ALA A C 1
ATOM 3081 O O . ALA A 1 436 ? -10.560 1.867 32.190 1.00 98.38 436 ALA A O 1
ATOM 3082 N N . ASP A 1 437 ? -11.633 1.077 33.991 1.00 98.50 437 ASP A N 1
ATOM 3083 C CA . ASP A 1 437 ? -10.419 0.753 34.748 1.00 98.50 437 ASP A CA 1
ATOM 3084 C C . ASP A 1 437 ? -9.527 -0.277 34.037 1.00 98.50 437 ASP A C 1
ATOM 3086 O O . ASP A 1 437 ? -8.307 -0.128 34.056 1.00 98.50 437 ASP A O 1
ATOM 3090 N N . ARG A 1 438 ? -10.117 -1.278 33.361 1.00 98.19 438 ARG A N 1
ATOM 3091 C CA . ARG A 1 438 ? -9.369 -2.271 32.565 1.00 98.19 438 ARG A CA 1
ATOM 3092 C C . ARG A 1 438 ? -8.827 -1.693 31.256 1.00 98.19 438 ARG A C 1
ATOM 3094 O O . ARG A 1 438 ? -7.790 -2.142 30.780 1.00 98.19 438 ARG A O 1
ATOM 3101 N N . LEU A 1 439 ? -9.512 -0.703 30.683 1.00 98.62 439 LEU A N 1
ATOM 3102 C CA . LEU A 1 439 ? -9.147 -0.072 29.411 1.00 98.62 439 LEU A CA 1
ATOM 3103 C C . LEU A 1 439 ? -8.140 1.087 29.554 1.00 98.62 439 LEU A C 1
ATOM 3105 O O . LEU A 1 439 ? -7.436 1.401 28.596 1.00 98.62 439 LEU A O 1
ATOM 3109 N N . ARG A 1 440 ? -8.007 1.688 30.746 1.00 98.69 440 ARG A N 1
ATOM 3110 C CA . ARG A 1 440 ? -7.077 2.803 31.039 1.00 98.69 440 ARG A CA 1
ATOM 3111 C C . ARG A 1 440 ? -5.606 2.537 30.707 1.00 98.69 440 ARG A C 1
ATOM 3113 O O . ARG A 1 440 ? -4.880 3.493 30.446 1.00 98.69 440 ARG A O 1
ATOM 3120 N N . ALA A 1 441 ? -5.142 1.290 30.793 1.00 98.44 441 ALA A N 1
ATOM 3121 C CA . ALA A 1 441 ? -3.765 0.940 30.443 1.00 98.44 441 ALA A CA 1
ATOM 3122 C C . ALA A 1 441 ? -3.595 0.759 28.917 1.00 98.44 441 ALA A C 1
ATOM 3124 O O . ALA A 1 441 ? -2.822 1.534 28.352 1.00 98.44 441 ALA A O 1
ATOM 3125 N N . PRO A 1 442 ? -4.365 -0.114 28.226 1.00 98.56 442 PRO A N 1
ATOM 3126 C CA . PRO A 1 442 ? -4.333 -0.216 26.762 1.00 98.56 442 PRO A CA 1
ATOM 3127 C C . PRO A 1 442 ? -4.519 1.118 26.023 1.00 98.56 442 PRO A C 1
ATOM 3129 O O . PRO A 1 442 ? -3.775 1.414 25.094 1.00 98.56 442 PRO A O 1
ATOM 3132 N N . ALA A 1 443 ? -5.463 1.961 26.459 1.00 98.88 443 ALA A N 1
ATOM 3133 C CA . ALA A 1 443 ? -5.749 3.227 25.781 1.00 98.88 443 ALA A CA 1
ATOM 3134 C C . ALA A 1 443 ? -4.592 4.240 25.869 1.00 98.88 443 ALA A C 1
ATOM 3136 O O . ALA A 1 443 ? -4.323 4.946 24.897 1.00 98.88 443 ALA A O 1
ATOM 3137 N N . ARG A 1 444 ? -3.869 4.279 27.000 1.00 98.81 444 ARG A N 1
ATOM 3138 C CA . ARG A 1 444 ? -2.628 5.063 27.107 1.00 98.81 444 ARG A CA 1
ATOM 3139 C C . ARG A 1 444 ? -1.512 4.462 26.269 1.00 98.81 444 ARG A C 1
ATOM 3141 O O . ARG A 1 444 ? -0.892 5.191 25.514 1.00 98.81 444 ARG A O 1
ATOM 3148 N N . GLN A 1 445 ? -1.314 3.146 26.333 1.00 98.56 445 GLN A N 1
ATOM 3149 C CA . GLN A 1 445 ? -0.278 2.458 25.559 1.00 98.56 445 GLN A CA 1
ATOM 3150 C C . GLN A 1 445 ? -0.411 2.710 24.048 1.00 98.56 445 GLN A C 1
ATOM 3152 O O . GLN A 1 445 ? 0.596 2.950 23.387 1.00 98.56 445 GLN A O 1
ATOM 3157 N N . LEU A 1 446 ? -1.640 2.738 23.524 1.00 98.81 446 LEU A N 1
ATOM 3158 C CA . LEU A 1 446 ? -1.951 3.144 22.151 1.00 98.81 446 LEU A CA 1
ATOM 3159 C C . LEU A 1 446 ? -1.577 4.615 21.876 1.00 98.81 446 LEU A C 1
ATOM 3161 O O . LEU A 1 446 ? -0.873 4.900 20.908 1.00 98.81 446 LEU A O 1
ATOM 3165 N N . ALA A 1 447 ? -2.003 5.552 22.730 1.00 98.88 447 ALA A N 1
ATOM 3166 C CA . ALA A 1 447 ? -1.687 6.977 22.571 1.00 98.88 447 ALA A CA 1
ATOM 3167 C C . ALA A 1 447 ? -0.173 7.270 22.667 1.00 98.88 447 ALA A C 1
ATOM 3169 O O . ALA A 1 447 ? 0.353 8.093 21.913 1.00 98.88 447 ALA A O 1
ATOM 3170 N N . ASP A 1 448 ? 0.534 6.565 23.551 1.00 98.75 448 ASP A N 1
ATOM 3171 C CA . ASP A 1 448 ? 1.984 6.646 23.731 1.00 98.75 448 ASP A CA 1
ATOM 3172 C C . ASP A 1 448 ? 2.730 6.019 22.540 1.00 98.75 448 ASP A C 1
ATOM 3174 O O . ASP A 1 448 ? 3.704 6.597 22.056 1.00 98.75 448 ASP A O 1
ATOM 3178 N N . ALA A 1 449 ? 2.255 4.885 22.005 1.00 98.38 449 ALA A N 1
ATOM 3179 C CA . ALA A 1 449 ? 2.812 4.264 20.802 1.00 98.38 449 ALA A CA 1
ATOM 3180 C C . ALA A 1 449 ? 2.657 5.167 19.566 1.00 98.38 449 ALA A C 1
ATOM 3182 O O . ALA A 1 449 ? 3.627 5.369 18.839 1.00 98.38 449 ALA A O 1
ATOM 3183 N N . VAL A 1 450 ? 1.488 5.786 19.373 1.00 98.31 450 VAL A N 1
ATOM 3184 C CA . VAL A 1 450 ? 1.240 6.759 18.293 1.00 98.31 450 VAL A CA 1
ATOM 3185 C C . VAL A 1 450 ? 2.092 8.028 18.456 1.00 98.31 450 VAL A C 1
ATOM 3187 O O . VAL A 1 450 ? 2.646 8.534 17.476 1.00 98.31 450 VAL A O 1
ATOM 3190 N N . ALA A 1 451 ? 2.259 8.540 19.680 1.00 98.69 451 ALA A N 1
ATOM 3191 C CA . ALA A 1 451 ? 3.126 9.691 19.948 1.00 98.69 451 ALA A CA 1
ATOM 3192 C C . ALA A 1 451 ? 4.615 9.380 19.708 1.00 98.69 451 ALA A C 1
ATOM 3194 O O . ALA A 1 451 ? 5.343 10.213 19.156 1.00 98.69 451 ALA A O 1
ATOM 3195 N N . ALA A 1 452 ? 5.061 8.177 20.071 1.00 97.94 452 ALA A N 1
ATOM 3196 C CA . ALA A 1 452 ? 6.410 7.702 19.800 1.00 97.94 452 ALA A CA 1
ATOM 3197 C C . ALA A 1 452 ? 6.640 7.460 18.295 1.00 97.94 452 ALA A C 1
ATOM 3199 O O . ALA A 1 452 ? 7.654 7.925 17.776 1.00 97.94 452 ALA A O 1
ATOM 3200 N N . LEU A 1 453 ? 5.678 6.869 17.571 1.00 96.12 453 LEU A N 1
ATOM 3201 C CA . LEU A 1 453 ? 5.734 6.733 16.110 1.00 96.12 453 LEU A CA 1
ATOM 3202 C C . LEU A 1 453 ? 5.883 8.100 15.440 1.00 96.12 453 LEU A C 1
ATOM 3204 O O . LEU A 1 453 ? 6.800 8.286 14.645 1.00 96.12 453 LEU A O 1
ATOM 3208 N N . ARG A 1 454 ? 5.053 9.091 15.797 1.00 96.44 454 ARG A N 1
ATOM 3209 C CA . ARG A 1 454 ? 5.181 10.452 15.248 1.00 96.44 454 ARG A CA 1
ATOM 3210 C C . ARG A 1 454 ? 6.560 11.067 15.520 1.00 96.44 454 ARG A C 1
ATOM 3212 O O . ARG A 1 454 ? 7.084 11.783 14.674 1.00 96.44 454 ARG A O 1
ATOM 3219 N N . THR A 1 455 ? 7.147 10.781 16.679 1.00 97.06 455 THR A N 1
ATOM 3220 C CA . THR A 1 455 ? 8.483 11.273 17.050 1.00 97.06 455 THR A CA 1
ATOM 3221 C C . THR A 1 455 ? 9.591 10.584 16.244 1.00 97.06 455 THR A C 1
ATOM 3223 O O . THR A 1 455 ? 10.556 11.238 15.858 1.00 97.06 455 THR A O 1
ATOM 3226 N N . ALA A 1 456 ? 9.446 9.289 15.948 1.00 94.88 456 ALA A N 1
ATOM 3227 C CA . ALA A 1 456 ? 10.406 8.503 15.171 1.00 94.88 456 ALA A CA 1
ATOM 3228 C C . ALA A 1 456 ? 10.253 8.664 13.644 1.00 94.88 456 ALA A C 1
ATOM 3230 O O . ALA A 1 456 ? 11.229 8.501 12.910 1.00 94.88 456 ALA A O 1
ATOM 3231 N N . PHE A 1 457 ? 9.054 8.993 13.152 1.00 93.56 457 PHE A N 1
ATOM 3232 C CA . PHE A 1 457 ? 8.713 9.033 11.725 1.00 93.56 457 PHE A CA 1
ATOM 3233 C C . PHE A 1 457 ? 9.644 9.894 10.842 1.00 93.56 457 PHE A C 1
ATOM 3235 O O . PHE A 1 457 ? 9.975 9.449 9.740 1.00 93.56 457 PHE A O 1
ATOM 3242 N N . PRO A 1 458 ? 10.156 11.067 11.276 1.00 91.75 458 PRO A N 1
ATOM 3243 C CA . PRO A 1 458 ? 11.136 11.825 10.494 1.00 91.75 458 PRO A CA 1
ATOM 3244 C C . PRO A 1 458 ? 12.407 11.037 10.146 1.00 91.75 458 PRO A C 1
ATOM 3246 O O . PRO A 1 458 ? 12.983 11.279 9.089 1.00 91.75 458 PRO A O 1
ATOM 3249 N N . SER A 1 459 ? 12.805 10.082 10.994 1.00 89.75 459 SER A N 1
ATOM 3250 C CA . SER A 1 459 ? 13.963 9.195 10.813 1.00 89.75 459 SER A CA 1
ATOM 3251 C C . SER A 1 459 ? 13.615 7.769 10.370 1.00 89.75 459 SER A C 1
ATOM 3253 O O . SER A 1 459 ? 14.532 6.972 10.204 1.00 89.75 459 SER A O 1
ATOM 3255 N N . GLN A 1 460 ? 12.335 7.427 10.174 1.00 87.69 460 GLN A N 1
ATOM 3256 C CA . GLN A 1 460 ? 11.972 6.106 9.649 1.00 87.69 460 GLN A CA 1
ATOM 3257 C C . GLN A 1 460 ? 12.409 5.958 8.193 1.00 87.69 460 GLN A C 1
ATOM 3259 O O . GLN A 1 460 ? 12.254 6.894 7.395 1.00 87.69 460 GLN A O 1
ATOM 3264 N N . ASP A 1 461 ? 12.924 4.779 7.857 1.00 82.81 461 ASP A N 1
ATOM 3265 C CA . ASP A 1 461 ? 13.325 4.452 6.494 1.00 82.81 461 ASP A CA 1
ATOM 3266 C C . ASP A 1 461 ? 12.098 4.189 5.606 1.00 82.81 461 ASP A C 1
ATOM 3268 O O . ASP A 1 461 ? 11.023 3.786 6.070 1.00 82.81 461 ASP A O 1
ATOM 3272 N N . PHE A 1 462 ? 12.223 4.520 4.327 1.00 86.00 462 PHE A N 1
ATOM 3273 C CA . PHE A 1 462 ? 11.135 4.440 3.359 1.00 86.00 462 PHE A CA 1
ATOM 3274 C C . PHE A 1 462 ? 11.744 4.383 1.958 1.00 86.00 462 PHE A C 1
ATOM 3276 O O . PHE A 1 462 ? 12.116 5.423 1.404 1.00 86.00 462 PHE A O 1
ATOM 3283 N N . ASP A 1 463 ? 11.822 3.177 1.398 1.00 87.62 463 ASP A N 1
ATOM 3284 C CA . ASP A 1 463 ? 12.288 2.965 0.031 1.00 87.62 463 ASP A CA 1
ATOM 3285 C C . ASP A 1 463 ? 11.360 3.718 -0.949 1.00 87.62 463 ASP A C 1
ATOM 3287 O O . ASP A 1 463 ? 10.134 3.561 -0.882 1.00 87.62 463 ASP A O 1
ATOM 3291 N N . PRO A 1 464 ? 11.883 4.566 -1.857 1.00 88.50 464 PRO A N 1
ATOM 3292 C CA . PRO A 1 464 ? 11.051 5.224 -2.859 1.00 88.50 464 PRO A CA 1
ATOM 3293 C C . PRO A 1 464 ? 10.275 4.230 -3.746 1.00 88.50 464 PRO A C 1
ATOM 3295 O O . PRO A 1 464 ? 9.189 4.575 -4.221 1.00 88.50 464 PRO A O 1
ATOM 3298 N N . GLY A 1 465 ? 10.809 3.020 -3.953 1.00 88.19 465 GLY A N 1
ATOM 3299 C CA . GLY A 1 465 ? 10.207 1.922 -4.713 1.00 88.19 465 GLY A CA 1
ATOM 3300 C C . GLY A 1 465 ? 8.967 1.304 -4.062 1.00 88.19 465 GLY A C 1
ATOM 3301 O O . GLY A 1 465 ? 8.150 0.712 -4.766 1.00 88.19 465 GLY A O 1
ATOM 3302 N N . ASP A 1 466 ? 8.750 1.529 -2.763 1.00 89.56 466 ASP A N 1
ATOM 3303 C CA . ASP A 1 466 ? 7.543 1.070 -2.074 1.00 89.56 466 ASP A CA 1
ATOM 3304 C C . ASP A 1 466 ? 6.298 1.894 -2.443 1.00 89.56 466 ASP A C 1
ATOM 3306 O O . ASP A 1 466 ? 5.176 1.407 -2.311 1.00 89.56 466 ASP A O 1
ATOM 3310 N N . LEU A 1 467 ? 6.437 3.154 -2.885 1.00 90.69 467 LEU A N 1
ATOM 3311 C CA . LEU A 1 467 ? 5.265 3.995 -3.185 1.00 90.69 467 LEU A CA 1
ATOM 3312 C C . LEU A 1 467 ? 4.361 3.387 -4.279 1.00 90.69 467 LEU A C 1
ATOM 3314 O O . LEU A 1 467 ? 3.143 3.373 -4.085 1.00 90.69 467 LEU A O 1
ATOM 3318 N N . PRO A 1 468 ? 4.906 2.900 -5.413 1.00 92.06 468 PRO A N 1
ATOM 3319 C CA . PRO A 1 468 ? 4.143 2.149 -6.409 1.00 92.06 468 PRO A CA 1
ATOM 3320 C C . PRO A 1 468 ? 3.499 0.860 -5.883 1.00 92.06 468 PRO A C 1
ATOM 3322 O O . PRO A 1 468 ? 2.351 0.598 -6.234 1.00 92.06 468 PRO A O 1
ATOM 3325 N N . LEU A 1 469 ? 4.203 0.088 -5.045 1.00 91.69 469 LEU A N 1
ATOM 3326 C CA . LEU A 1 469 ? 3.710 -1.170 -4.462 1.00 91.69 469 LEU A CA 1
ATOM 3327 C C . LEU A 1 469 ? 2.495 -0.926 -3.561 1.00 91.69 469 LEU A C 1
ATOM 3329 O O . LEU A 1 469 ? 1.411 -1.458 -3.813 1.00 91.69 469 LEU A O 1
ATOM 3333 N N . ARG A 1 470 ? 2.621 0.004 -2.609 1.00 90.88 470 ARG A N 1
ATOM 3334 C CA . ARG A 1 470 ? 1.567 0.326 -1.635 1.00 90.88 470 ARG A CA 1
ATOM 3335 C C . ARG A 1 470 ? 0.282 0.849 -2.280 1.00 90.88 470 ARG A C 1
ATOM 3337 O O . ARG A 1 470 ? -0.790 0.734 -1.692 1.00 90.88 470 ARG A O 1
ATOM 3344 N N . ALA A 1 471 ? 0.351 1.392 -3.500 1.00 90.75 471 ALA A N 1
ATOM 3345 C CA . ALA A 1 471 ? -0.837 1.794 -4.253 1.00 90.75 471 ALA A CA 1
ATOM 3346 C C . ALA A 1 471 ? -1.741 0.601 -4.636 1.00 90.75 471 ALA A C 1
ATOM 3348 O O . ALA A 1 471 ? -2.929 0.813 -4.870 1.00 90.75 471 ALA A O 1
ATOM 3349 N N . HIS A 1 472 ? -1.201 -0.623 -4.668 1.00 93.06 472 HIS A N 1
ATOM 3350 C CA . HIS A 1 472 ? -1.936 -1.882 -4.817 1.00 93.06 472 HIS A CA 1
ATOM 3351 C C . HIS A 1 472 ? -2.147 -2.570 -3.453 1.00 93.06 472 HIS A C 1
ATOM 3353 O O . HIS A 1 472 ? -3.291 -2.810 -3.067 1.00 93.06 472 HIS A O 1
ATOM 3359 N N . GLU A 1 473 ? -1.066 -2.802 -2.694 1.00 92.88 473 GLU A N 1
ATOM 3360 C CA . GLU A 1 473 ? -1.053 -3.622 -1.463 1.00 92.88 473 GLU A CA 1
ATOM 3361 C C . GLU A 1 473 ? -2.067 -3.175 -0.400 1.00 92.88 473 GLU A C 1
ATOM 3363 O O . GLU A 1 473 ? -2.618 -4.014 0.311 1.00 92.88 473 GLU A O 1
ATOM 3368 N N . ILE A 1 474 ? -2.344 -1.868 -0.285 1.00 94.56 474 ILE A N 1
ATOM 3369 C CA . ILE A 1 474 ? -3.353 -1.351 0.653 1.00 94.56 474 ILE A CA 1
ATOM 3370 C C . ILE A 1 474 ? -4.706 -2.031 0.405 1.00 94.56 474 ILE A C 1
ATOM 3372 O O . ILE A 1 474 ? -5.275 -2.607 1.326 1.00 94.56 474 ILE A O 1
ATOM 3376 N N . LEU A 1 475 ? -5.195 -2.028 -0.842 1.00 95.94 475 LEU A N 1
ATOM 3377 C CA . LEU A 1 475 ? -6.507 -2.596 -1.171 1.00 95.94 475 LEU A CA 1
ATOM 3378 C C . LEU A 1 475 ? -6.495 -4.125 -1.268 1.00 95.94 475 LEU A C 1
ATOM 3380 O O . LEU A 1 475 ? -7.553 -4.741 -1.141 1.00 95.94 475 LEU A O 1
ATOM 3384 N N . GLU A 1 476 ? -5.328 -4.743 -1.459 1.00 95.88 476 GLU A N 1
ATOM 3385 C CA . GLU A 1 476 ? -5.173 -6.198 -1.388 1.00 95.88 476 GLU A CA 1
ATOM 3386 C C . GLU A 1 476 ? -5.396 -6.667 0.054 1.00 95.88 476 GLU A C 1
ATOM 3388 O O . GLU A 1 476 ? -6.214 -7.552 0.303 1.00 95.88 476 GLU A O 1
ATOM 3393 N N . ASN A 1 477 ? -4.783 -5.976 1.018 1.00 94.12 477 ASN A N 1
ATOM 3394 C CA . ASN A 1 477 ? -5.007 -6.210 2.441 1.00 94.12 477 ASN A CA 1
ATOM 3395 C C . ASN A 1 477 ? -6.430 -5.809 2.882 1.00 94.12 477 ASN A C 1
ATOM 3397 O O . ASN A 1 477 ? -7.045 -6.542 3.657 1.00 94.12 477 ASN A O 1
ATOM 3401 N N . THR A 1 478 ? -7.016 -4.733 2.336 1.00 96.75 478 THR A N 1
ATOM 3402 C CA . THR A 1 478 ? -8.447 -4.427 2.532 1.00 96.75 478 THR A CA 1
ATOM 3403 C C . THR A 1 478 ? -9.333 -5.589 2.063 1.00 96.75 478 THR A C 1
ATOM 3405 O O . THR A 1 478 ? -10.275 -5.961 2.760 1.00 96.75 478 THR A O 1
ATOM 3408 N N . LEU A 1 479 ? -9.045 -6.199 0.907 1.00 97.06 479 LEU A N 1
ATOM 3409 C CA . LEU A 1 479 ? -9.796 -7.354 0.402 1.00 97.06 479 LEU A CA 1
ATOM 3410 C C . LEU A 1 479 ? -9.569 -8.615 1.252 1.00 97.06 479 LEU A C 1
ATOM 3412 O O . LEU A 1 479 ? -10.519 -9.358 1.497 1.00 97.06 479 LEU A O 1
ATOM 3416 N N . GLN A 1 480 ? -8.338 -8.848 1.710 1.00 95.12 480 GLN A N 1
ATOM 3417 C CA . GLN A 1 480 ? -7.974 -10.024 2.498 1.00 95.12 480 GLN A CA 1
ATOM 3418 C C . GLN A 1 480 ? -8.520 -9.981 3.934 1.00 95.12 480 GLN A C 1
ATOM 3420 O O . GLN A 1 480 ? -8.927 -11.026 4.447 1.00 95.12 480 GLN A O 1
ATOM 3425 N N . PHE A 1 481 ? -8.540 -8.809 4.578 1.00 95.06 481 PHE A N 1
ATOM 3426 C CA . PHE A 1 481 ? -8.816 -8.672 6.014 1.00 95.06 481 PHE A CA 1
ATOM 3427 C C . PHE A 1 481 ? -10.090 -7.877 6.332 1.00 95.06 481 PHE A C 1
ATOM 3429 O O . PHE A 1 481 ? -10.951 -8.350 7.075 1.00 95.06 481 PHE A O 1
ATOM 3436 N N . GLU A 1 482 ? -10.265 -6.695 5.739 1.00 96.94 482 GLU A N 1
ATOM 3437 C CA . GLU A 1 482 ? -11.415 -5.843 6.064 1.00 96.94 482 GLU A CA 1
ATOM 3438 C C . GLU A 1 482 ? -12.707 -6.355 5.412 1.00 96.94 482 GLU A C 1
ATOM 3440 O O . GLU A 1 482 ? -13.744 -6.445 6.063 1.00 96.94 482 GLU A O 1
ATOM 3445 N N . LEU A 1 483 ? -12.659 -6.757 4.139 1.00 97.69 483 LEU A N 1
ATOM 3446 C CA . LEU A 1 483 ? -13.819 -7.298 3.414 1.00 97.69 483 LEU A CA 1
ATOM 3447 C C . LEU A 1 483 ? -14.118 -8.768 3.751 1.00 97.69 483 LEU A C 1
ATOM 3449 O O . LEU A 1 483 ? -15.175 -9.293 3.386 1.00 97.69 483 LEU A O 1
ATOM 3453 N N . THR A 1 484 ? -13.239 -9.436 4.499 1.00 96.62 484 THR A N 1
ATOM 3454 C CA . THR A 1 484 ? -13.531 -10.724 5.144 1.00 96.62 484 THR A CA 1
ATOM 3455 C C . THR A 1 484 ? -14.169 -10.541 6.524 1.00 96.62 484 THR A C 1
ATOM 3457 O O . THR A 1 484 ? -15.089 -11.303 6.843 1.00 96.62 484 THR A O 1
ATOM 3460 N N . GLY A 1 485 ? -13.765 -9.503 7.270 1.00 96.31 485 GLY A N 1
ATOM 3461 C CA . GLY A 1 485 ? -14.103 -9.269 8.681 1.00 96.31 485 GLY A CA 1
ATOM 3462 C C . GLY A 1 485 ? -13.072 -9.857 9.660 1.00 96.31 485 GLY A C 1
ATOM 3463 O O . GLY A 1 485 ? -13.353 -9.972 10.848 1.00 96.31 485 GLY A O 1
ATOM 3464 N N . ASP A 1 486 ? -11.898 -10.250 9.159 1.00 95.44 486 ASP A N 1
ATOM 3465 C CA . ASP A 1 486 ? -10.817 -10.954 9.873 1.00 95.44 486 ASP A CA 1
ATOM 3466 C C . ASP A 1 486 ? -10.084 -10.070 10.909 1.00 95.44 486 ASP A C 1
ATOM 3468 O O . ASP A 1 486 ? -9.318 -10.564 11.731 1.00 95.44 486 ASP A O 1
ATOM 3472 N N . THR A 1 487 ? -10.330 -8.759 10.879 1.00 95.44 487 THR A N 1
ATOM 3473 C CA . THR A 1 487 ? -9.803 -7.732 11.798 1.00 95.44 487 THR A CA 1
ATOM 3474 C C . THR A 1 487 ? -10.826 -7.212 12.817 1.00 95.44 487 THR A C 1
ATOM 3476 O O . THR A 1 487 ? -10.486 -6.340 13.611 1.00 95.44 487 THR A O 1
ATOM 3479 N N . ASP A 1 488 ? -12.079 -7.688 12.818 1.00 96.56 488 ASP A N 1
ATOM 3480 C CA . ASP A 1 488 ? -13.115 -7.145 13.713 1.00 96.56 488 ASP A CA 1
ATOM 3481 C C . ASP A 1 488 ? -13.055 -7.732 15.134 1.00 96.56 488 ASP A C 1
ATOM 3483 O O . ASP A 1 488 ? -13.409 -8.889 15.366 1.00 96.56 488 ASP A O 1
ATOM 3487 N N . GLU A 1 489 ? -12.729 -6.905 16.129 1.00 97.38 489 GLU A N 1
ATOM 3488 C CA . GLU A 1 489 ? -12.800 -7.274 17.553 1.00 97.38 489 GLU A CA 1
ATOM 3489 C C . GLU A 1 489 ? -14.182 -6.958 18.166 1.00 97.38 489 GLU A C 1
ATOM 3491 O O . GLU A 1 489 ? -14.333 -6.674 19.364 1.00 97.38 489 GLU A O 1
ATOM 3496 N N . GLY A 1 490 ? -15.221 -7.019 17.332 1.00 96.69 490 GLY A N 1
ATOM 3497 C CA . GLY A 1 490 ? -16.621 -6.818 17.685 1.00 96.69 490 GLY A CA 1
ATOM 3498 C C . GLY A 1 490 ? -17.154 -5.405 17.447 1.00 96.69 490 GLY A C 1
ATOM 3499 O O . GLY A 1 490 ? -18.281 -5.130 17.882 1.00 96.69 490 GLY A O 1
ATOM 3500 N N . SER A 1 491 ? -16.404 -4.499 16.802 1.00 96.94 491 SER A N 1
ATOM 3501 C CA . SER A 1 491 ? -16.931 -3.171 16.454 1.00 96.94 491 SER A CA 1
ATOM 3502 C C . SER A 1 491 ? -17.977 -3.211 15.336 1.00 96.94 491 SER A C 1
ATOM 3504 O O . SER A 1 491 ? -18.925 -2.413 15.357 1.00 96.94 491 SER A O 1
ATOM 3506 N N . GLY A 1 492 ? -17.832 -4.147 14.398 1.00 96.69 492 GLY A N 1
ATOM 3507 C CA . GLY A 1 492 ? -18.573 -4.248 13.149 1.00 96.69 492 GLY A CA 1
ATOM 3508 C C . GLY A 1 492 ? -18.219 -3.148 12.145 1.00 96.69 492 GLY A C 1
ATOM 3509 O O . GLY A 1 492 ? -19.116 -2.680 11.438 1.00 96.69 492 GLY A O 1
ATOM 3510 N N . THR A 1 493 ? -16.969 -2.661 12.127 1.00 97.19 493 THR A N 1
ATOM 3511 C CA . THR A 1 493 ? -16.605 -1.414 11.414 1.00 97.19 493 THR A CA 1
ATOM 3512 C C . THR A 1 493 ? -15.598 -1.538 10.270 1.00 97.19 493 THR A C 1
ATOM 3514 O O . THR A 1 493 ? -15.237 -0.511 9.700 1.00 97.19 493 THR A O 1
ATOM 3517 N N . ASN A 1 494 ? -15.241 -2.745 9.823 1.00 97.75 494 ASN A N 1
ATOM 3518 C CA . ASN A 1 494 ? -14.232 -2.967 8.768 1.00 97.75 494 ASN A CA 1
ATOM 3519 C C . ASN A 1 494 ? -14.485 -2.200 7.454 1.00 97.75 494 ASN A C 1
ATOM 3521 O O . ASN A 1 494 ? -13.560 -1.722 6.807 1.00 97.75 494 ASN A O 1
ATOM 3525 N N . LEU A 1 495 ? -15.748 -2.000 7.055 1.00 98.06 495 LEU A N 1
ATOM 3526 C CA . LEU A 1 495 ? -16.082 -1.193 5.867 1.00 98.06 495 LEU A CA 1
ATOM 3527 C C . LEU A 1 495 ? -15.674 0.287 6.012 1.00 98.06 495 LEU A C 1
ATOM 3529 O O . LEU A 1 495 ? -15.426 0.976 5.023 1.00 98.06 495 LEU A O 1
ATOM 3533 N N . ALA A 1 496 ? -15.577 0.773 7.248 1.00 97.56 496 ALA A N 1
ATOM 3534 C CA . ALA A 1 496 ? -15.091 2.103 7.577 1.00 97.56 496 ALA A CA 1
ATOM 3535 C C . ALA A 1 496 ? -13.556 2.194 7.503 1.00 97.56 496 ALA A C 1
ATOM 3537 O O . ALA A 1 496 ? -13.041 3.270 7.172 1.00 97.56 496 ALA A O 1
ATOM 3538 N N . THR A 1 497 ? -12.858 1.086 7.790 1.00 97.19 497 THR A N 1
ATOM 3539 C CA . THR A 1 497 ? -11.433 0.870 7.497 1.00 97.19 497 THR A CA 1
ATOM 3540 C C . THR A 1 497 ? -11.211 0.825 5.990 1.00 97.19 497 THR A C 1
ATOM 3542 O O . THR A 1 497 ? -10.400 1.585 5.486 1.00 97.19 497 THR A O 1
ATOM 3545 N N . ALA A 1 498 ? -12.022 0.068 5.245 1.00 97.62 498 ALA A N 1
ATOM 3546 C CA . ALA A 1 498 ? -11.939 -0.019 3.788 1.00 97.62 498 ALA A CA 1
ATOM 3547 C C . ALA A 1 498 ? -12.115 1.345 3.089 1.00 97.62 498 ALA A C 1
ATOM 3549 O O . ALA A 1 498 ? -11.418 1.641 2.121 1.00 97.62 498 ALA A O 1
ATOM 3550 N N . ASP A 1 499 ? -12.987 2.225 3.599 1.00 97.75 499 ASP A N 1
ATOM 3551 C CA . ASP A 1 499 ? -13.034 3.634 3.169 1.00 97.75 499 ASP A CA 1
ATOM 3552 C C . ASP A 1 499 ? -11.734 4.394 3.496 1.00 97.75 499 ASP A C 1
ATOM 3554 O O . ASP A 1 499 ? -11.284 5.231 2.711 1.00 97.75 499 ASP A O 1
ATOM 3558 N N . ALA A 1 500 ? -11.133 4.140 4.659 1.00 97.62 500 ALA A N 1
ATOM 3559 C CA . ALA A 1 500 ? -9.889 4.776 5.068 1.00 97.62 500 ALA A CA 1
ATOM 3560 C C . ALA A 1 500 ? -8.712 4.349 4.188 1.00 97.62 500 ALA A C 1
ATOM 3562 O O . ALA A 1 500 ? -8.011 5.214 3.660 1.00 97.62 500 ALA A O 1
ATOM 3563 N N . ASP A 1 501 ? -8.566 3.055 3.951 1.00 97.50 501 ASP A N 1
ATOM 3564 C CA . ASP A 1 501 ? -7.593 2.453 3.045 1.00 97.50 501 ASP A CA 1
ATOM 3565 C C . ASP A 1 501 ? -7.745 3.029 1.631 1.00 97.50 501 ASP A C 1
ATOM 3567 O O . ASP A 1 501 ? -6.793 3.557 1.053 1.00 97.50 501 ASP A O 1
ATOM 3571 N N . LEU A 1 502 ? -8.981 3.078 1.122 1.00 97.44 502 LEU A N 1
ATOM 3572 C CA . LEU A 1 502 ? -9.319 3.674 -0.169 1.00 97.44 502 LEU A CA 1
ATOM 3573 C C . LEU A 1 502 ? -8.973 5.174 -0.254 1.00 97.44 502 LEU A C 1
ATOM 3575 O O . LEU A 1 502 ? -8.620 5.668 -1.330 1.00 97.44 502 LEU A O 1
ATOM 3579 N N . ARG A 1 503 ? -9.024 5.919 0.859 1.00 96.69 503 ARG A N 1
ATOM 3580 C CA . ARG A 1 503 ? -8.487 7.292 0.935 1.00 96.69 503 ARG A CA 1
ATOM 3581 C C . ARG A 1 503 ? -6.952 7.304 0.876 1.00 96.69 503 ARG A C 1
ATOM 3583 O O . ARG A 1 503 ? -6.411 8.122 0.134 1.00 96.69 503 ARG A O 1
ATOM 3590 N N . GLY A 1 504 ? -6.266 6.388 1.559 1.00 95.75 504 GLY A N 1
ATOM 3591 C CA . GLY A 1 504 ? -4.804 6.234 1.498 1.00 95.75 504 GLY A CA 1
ATOM 3592 C C . GLY A 1 504 ? -4.289 5.909 0.088 1.00 95.75 504 GLY A C 1
ATOM 3593 O O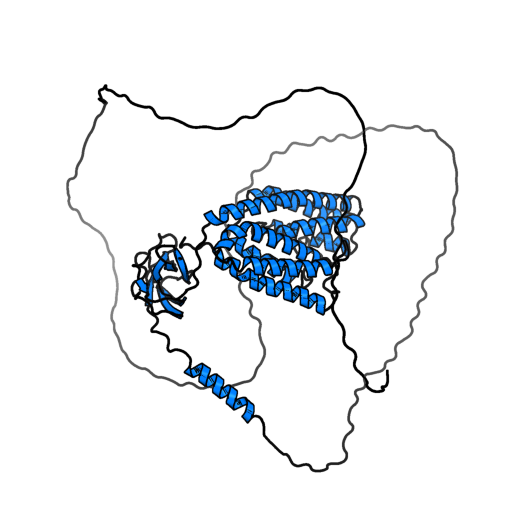 . GLY A 1 504 ? -3.396 6.588 -0.426 1.00 95.75 504 GLY A O 1
ATOM 3594 N N . THR A 1 505 ? -4.924 4.956 -0.601 1.00 96.75 505 THR A N 1
ATOM 3595 C CA . THR A 1 505 ? -4.620 4.604 -1.999 1.00 96.75 505 THR A CA 1
ATOM 3596 C C . THR A 1 505 ? -4.760 5.803 -2.940 1.00 96.75 505 THR A C 1
ATOM 3598 O O . THR A 1 505 ? -3.909 6.014 -3.807 1.00 96.75 505 THR A O 1
ATOM 3601 N N . ARG A 1 506 ? -5.784 6.653 -2.762 1.00 96.88 506 ARG A N 1
ATOM 3602 C CA . ARG A 1 506 ? -5.943 7.877 -3.574 1.00 96.88 506 ARG A CA 1
ATOM 3603 C C . ARG A 1 506 ? -4.817 8.885 -3.379 1.00 96.88 506 ARG A C 1
ATOM 3605 O O . ARG A 1 506 ? -4.463 9.563 -4.344 1.00 96.88 506 ARG A O 1
ATOM 3612 N N . GLU A 1 507 ? -4.264 8.998 -2.178 1.00 96.25 507 GLU A N 1
ATOM 3613 C CA . GLU A 1 507 ? -3.164 9.922 -1.877 1.00 96.25 507 GLU A CA 1
ATOM 3614 C C . GLU A 1 507 ? -1.849 9.435 -2.508 1.00 96.25 507 GLU A C 1
ATOM 3616 O O . GLU A 1 507 ? -1.171 10.216 -3.182 1.00 96.25 507 GLU A O 1
ATOM 3621 N N . LEU A 1 508 ? -1.548 8.129 -2.428 1.00 95.00 508 LEU A N 1
ATOM 3622 C CA . LEU A 1 508 ? -0.432 7.513 -3.167 1.00 95.00 508 LEU A CA 1
ATOM 3623 C C . LEU A 1 508 ? -0.562 7.726 -4.679 1.00 95.00 508 LEU A C 1
ATOM 3625 O O . LEU A 1 508 ? 0.347 8.253 -5.322 1.00 95.00 508 LEU A O 1
ATOM 3629 N N . LEU A 1 509 ? -1.722 7.407 -5.256 1.00 96.19 509 LEU A N 1
ATOM 3630 C CA . LEU A 1 509 ? -1.973 7.639 -6.679 1.00 96.19 509 LEU A CA 1
ATOM 3631 C C . LEU A 1 509 ? -1.829 9.120 -7.044 1.00 96.19 509 LEU A C 1
ATOM 3633 O O . LEU A 1 509 ? -1.275 9.442 -8.091 1.00 96.19 509 LEU A O 1
ATOM 3637 N N . THR A 1 510 ? -2.265 10.035 -6.178 1.00 96.44 510 THR A N 1
ATOM 3638 C CA . THR A 1 510 ? -2.153 11.482 -6.409 1.00 96.44 510 THR A CA 1
ATOM 3639 C C . THR A 1 510 ? -0.705 11.962 -6.452 1.00 96.44 510 THR A C 1
ATOM 3641 O O . THR A 1 510 ? -0.380 12.762 -7.332 1.00 96.44 510 THR A O 1
ATOM 3644 N N . VAL A 1 511 ? 0.188 11.439 -5.604 1.00 96.44 511 VAL A N 1
ATOM 3645 C CA . VAL A 1 511 ? 1.622 11.774 -5.695 1.00 96.44 511 VAL A CA 1
ATOM 3646 C C . VAL A 1 511 ? 2.330 11.080 -6.869 1.00 96.44 511 VAL A C 1
ATOM 3648 O O . VAL A 1 511 ? 3.301 11.629 -7.386 1.00 96.44 511 VAL A O 1
ATOM 3651 N N . LEU A 1 512 ? 1.833 9.929 -7.344 1.00 96.25 512 LEU A N 1
ATOM 3652 C CA . LEU A 1 512 ? 2.408 9.173 -8.472 1.00 96.25 512 LEU A CA 1
ATOM 3653 C C . LEU A 1 512 ? 1.880 9.583 -9.863 1.00 96.25 512 LEU A C 1
ATOM 3655 O O . LEU A 1 512 ? 2.558 9.351 -10.870 1.00 96.25 512 LEU A O 1
ATOM 3659 N N . ARG A 1 513 ? 0.715 10.246 -9.950 1.00 96.00 513 ARG A N 1
ATOM 3660 C CA . ARG A 1 513 ? 0.108 10.766 -11.200 1.00 96.00 513 ARG A CA 1
ATOM 3661 C C . ARG A 1 513 ? 1.101 11.450 -12.159 1.00 96.00 513 ARG A C 1
ATOM 3663 O O . ARG A 1 513 ? 1.009 11.158 -13.355 1.00 96.00 513 ARG A O 1
ATOM 3670 N N . PRO A 1 514 ? 2.053 12.305 -11.721 1.00 94.88 514 PRO A N 1
ATOM 3671 C CA . PRO A 1 514 ? 3.021 12.933 -12.626 1.00 94.88 514 PRO A CA 1
ATOM 3672 C C . PRO A 1 514 ? 3.904 11.932 -13.386 1.00 94.88 514 PRO A C 1
ATOM 3674 O O . PRO A 1 514 ? 4.195 12.148 -14.560 1.00 94.88 514 PRO A O 1
ATOM 3677 N N . LEU A 1 515 ? 4.288 10.817 -12.752 1.00 93.81 515 LEU A N 1
ATOM 3678 C CA . LEU A 1 515 ? 5.108 9.770 -13.373 1.00 93.81 515 LEU A CA 1
ATOM 3679 C C . LEU A 1 515 ? 4.274 8.831 -14.260 1.00 93.81 515 LEU A C 1
ATOM 3681 O O . LEU A 1 515 ? 4.760 8.378 -15.301 1.00 93.81 515 LEU A O 1
ATOM 3685 N N . LEU A 1 516 ? 3.019 8.574 -13.871 1.00 93.94 516 LEU A N 1
ATOM 3686 C CA . LEU A 1 516 ? 2.085 7.694 -14.584 1.00 93.94 516 LEU A CA 1
ATOM 3687 C C . LEU A 1 516 ? 1.467 8.335 -15.834 1.00 93.94 516 LEU A C 1
ATOM 3689 O O . LEU A 1 516 ? 1.240 7.632 -16.815 1.00 93.94 516 LEU A O 1
ATOM 3693 N N . THR A 1 517 ? 1.219 9.650 -15.841 1.00 92.50 517 THR A N 1
ATOM 3694 C CA . THR A 1 517 ? 0.462 10.327 -16.918 1.00 92.50 517 THR A CA 1
ATOM 3695 C C . THR A 1 517 ? 1.078 10.110 -18.306 1.00 92.50 517 THR A C 1
ATOM 3697 O O . THR A 1 517 ? 0.355 9.830 -19.260 1.00 92.50 517 THR A O 1
ATOM 3700 N N . GLY A 1 518 ? 2.408 10.189 -18.425 1.00 86.19 518 GLY A N 1
ATOM 3701 C CA . GLY A 1 518 ? 3.112 9.921 -19.686 1.00 86.19 518 GLY A CA 1
ATOM 3702 C C . GLY A 1 518 ? 3.306 8.430 -19.996 1.00 86.19 518 GLY A C 1
ATOM 3703 O O . GLY A 1 518 ? 3.313 8.048 -21.163 1.00 86.19 518 GLY A O 1
ATOM 3704 N N . ARG A 1 519 ? 3.445 7.583 -18.965 1.00 89.44 519 ARG A N 1
ATOM 3705 C CA . ARG A 1 519 ? 3.732 6.142 -19.105 1.00 89.44 519 ARG A CA 1
ATOM 3706 C C . ARG A 1 519 ? 2.484 5.309 -19.413 1.00 89.44 519 ARG A C 1
ATOM 3708 O O . ARG A 1 519 ? 2.560 4.343 -20.168 1.00 89.44 519 ARG A O 1
ATOM 3715 N N . ALA A 1 520 ? 1.335 5.680 -18.850 1.00 88.81 520 ALA A N 1
ATOM 3716 C CA . ALA A 1 520 ? 0.090 4.924 -18.945 1.00 88.81 520 ALA A CA 1
ATOM 3717 C C . ALA A 1 520 ? -1.161 5.838 -18.974 1.00 88.81 520 ALA A C 1
ATOM 3719 O O . ALA A 1 520 ? -2.018 5.754 -18.093 1.00 88.81 520 ALA A O 1
ATOM 3720 N N . PRO A 1 521 ? -1.337 6.679 -20.015 1.00 87.12 521 PRO A N 1
ATOM 3721 C CA . PRO A 1 521 ? -2.419 7.675 -20.091 1.00 87.12 521 PRO A CA 1
ATOM 3722 C C . PRO A 1 521 ? -3.847 7.095 -20.112 1.00 87.12 521 PRO A C 1
ATOM 3724 O O . PRO A 1 521 ? -4.810 7.836 -19.939 1.00 87.12 521 PRO A O 1
ATOM 3727 N N . LYS A 1 522 ? -4.004 5.781 -20.329 1.00 91.44 522 LYS A N 1
ATOM 3728 C CA . LYS A 1 522 ? -5.294 5.069 -20.243 1.00 91.44 522 LYS A CA 1
ATOM 3729 C C . LYS A 1 522 ? -5.543 4.383 -18.895 1.00 91.44 522 LYS A C 1
ATOM 3731 O O . LYS A 1 522 ? -6.655 3.930 -18.675 1.00 91.44 522 LYS A O 1
ATOM 3736 N N . LEU A 1 523 ? -4.534 4.282 -18.030 1.00 94.12 523 LEU A N 1
ATOM 3737 C CA . LEU A 1 523 ? -4.632 3.577 -16.749 1.00 94.12 523 LEU A CA 1
ATOM 3738 C C . LEU A 1 523 ? -5.332 4.445 -15.703 1.00 94.12 523 LEU A C 1
ATOM 3740 O O . LEU A 1 523 ? -6.316 4.018 -15.110 1.00 94.12 523 LEU A O 1
ATOM 3744 N N . LEU A 1 524 ? -4.877 5.695 -15.551 1.00 94.50 524 LEU A N 1
ATOM 3745 C CA . LEU A 1 524 ? -5.419 6.632 -14.563 1.00 94.50 524 LEU A CA 1
ATOM 3746 C C . LEU A 1 524 ? -6.948 6.820 -14.681 1.00 94.50 524 LEU A C 1
ATOM 3748 O O . LEU A 1 524 ? -7.603 6.673 -13.657 1.00 94.50 524 LEU A O 1
ATOM 3752 N N . PRO A 1 525 ? -7.562 7.028 -15.870 1.00 96.69 525 PRO A N 1
ATOM 3753 C CA . PRO A 1 525 ? -9.021 7.150 -15.971 1.00 96.69 525 PRO A CA 1
ATOM 3754 C C . PRO A 1 525 ? -9.795 5.879 -15.582 1.00 96.69 525 PRO A C 1
ATOM 3756 O O . PRO A 1 525 ? -10.918 5.982 -15.093 1.00 96.69 525 PRO A O 1
ATOM 3759 N N . THR A 1 526 ? -9.217 4.690 -15.792 1.00 97.88 526 THR A N 1
ATOM 3760 C CA . THR A 1 526 ? -9.826 3.410 -15.392 1.00 97.88 526 THR A CA 1
ATOM 3761 C C . THR A 1 526 ? -9.757 3.238 -13.878 1.00 97.88 526 THR A C 1
ATOM 3763 O O . THR A 1 526 ? -10.784 3.009 -13.242 1.00 97.88 526 THR A O 1
ATOM 3766 N N . VAL A 1 527 ? -8.574 3.453 -13.292 1.00 98.00 527 VAL A N 1
ATOM 3767 C CA . VAL A 1 527 ? -8.358 3.423 -11.838 1.00 98.00 527 VAL A CA 1
ATOM 3768 C C . VAL A 1 527 ? -9.240 4.462 -11.137 1.00 98.00 527 VAL A C 1
ATOM 3770 O O . VAL A 1 527 ? -9.917 4.128 -10.172 1.00 98.00 527 VAL A O 1
ATOM 3773 N N . ASP A 1 528 ? -9.330 5.691 -11.653 1.00 97.75 528 ASP A N 1
ATOM 3774 C CA . ASP A 1 528 ? -10.200 6.745 -11.112 1.00 97.75 528 ASP A CA 1
ATOM 3775 C C . ASP A 1 528 ? -11.690 6.354 -11.143 1.00 97.75 528 ASP A C 1
ATOM 3777 O O . ASP A 1 528 ? -12.420 6.626 -10.187 1.00 97.75 528 ASP A O 1
ATOM 3781 N N . ALA A 1 529 ? -12.144 5.658 -12.191 1.00 98.38 529 ALA A N 1
ATOM 3782 C CA . ALA A 1 529 ? -13.503 5.123 -12.260 1.00 98.38 529 ALA A CA 1
ATOM 3783 C C . ALA A 1 529 ? -13.733 3.960 -11.272 1.00 98.38 529 ALA A C 1
ATOM 3785 O O . ALA A 1 529 ? -14.790 3.898 -10.640 1.00 98.38 529 ALA A O 1
ATOM 3786 N N . GLY A 1 530 ? -12.750 3.069 -11.091 1.00 98.50 530 GLY A N 1
ATOM 3787 C CA . GLY A 1 530 ? -12.792 1.992 -10.096 1.00 98.50 530 GLY A CA 1
ATOM 3788 C C . GLY A 1 530 ? -12.830 2.524 -8.659 1.00 98.50 530 GLY A C 1
ATOM 3789 O O . GLY A 1 530 ? -13.714 2.156 -7.885 1.00 98.50 530 GLY A O 1
ATOM 3790 N N . LEU A 1 531 ? -11.953 3.480 -8.334 1.00 98.56 531 LEU A N 1
ATOM 3791 C CA . LEU A 1 531 ? -11.914 4.206 -7.059 1.00 98.56 531 LEU A CA 1
ATOM 3792 C C . LEU A 1 531 ? -13.239 4.912 -6.737 1.00 98.56 531 LEU A C 1
ATOM 3794 O O . LEU A 1 531 ? -13.637 4.967 -5.572 1.00 98.56 531 LEU A O 1
ATOM 3798 N N . ALA A 1 532 ? -13.898 5.496 -7.742 1.00 98.62 532 ALA A N 1
ATOM 3799 C CA . ALA A 1 532 ? -15.192 6.155 -7.579 1.00 98.62 532 ALA A CA 1
ATOM 3800 C C . ALA A 1 532 ? -16.331 5.139 -7.385 1.00 98.62 532 ALA A C 1
ATOM 3802 O O . ALA A 1 532 ? -17.189 5.333 -6.524 1.00 98.62 532 ALA A O 1
ATOM 3803 N N . ARG A 1 533 ? -16.314 4.028 -8.133 1.00 98.56 533 ARG A N 1
ATOM 3804 C CA . ARG A 1 533 ? -17.284 2.934 -7.993 1.00 98.56 533 ARG A CA 1
ATOM 3805 C C . ARG A 1 533 ? -17.199 2.261 -6.623 1.00 98.56 533 ARG A C 1
ATOM 3807 O O . ARG A 1 533 ? -18.241 1.992 -6.033 1.00 98.56 533 ARG A O 1
ATOM 3814 N N . LEU A 1 534 ? -15.995 1.990 -6.116 1.00 98.50 534 LEU A N 1
ATOM 3815 C CA . LEU A 1 534 ? -15.828 1.380 -4.795 1.00 98.50 534 LEU A CA 1
ATOM 3816 C C . LEU A 1 534 ? -16.294 2.331 -3.681 1.00 98.50 534 LEU A C 1
ATOM 3818 O O . LEU A 1 534 ? -16.994 1.886 -2.777 1.00 98.50 534 LEU A O 1
ATOM 3822 N N . GLN A 1 535 ? -16.033 3.642 -3.801 1.00 98.25 535 GLN A N 1
ATOM 3823 C CA . GLN A 1 535 ? -16.597 4.634 -2.874 1.00 98.25 535 GLN A CA 1
ATOM 3824 C C . GLN A 1 535 ? -18.123 4.566 -2.841 1.00 98.25 535 GLN A C 1
ATOM 3826 O O . GLN A 1 535 ? -18.692 4.427 -1.773 1.00 98.25 535 GLN A O 1
ATOM 3831 N N . GLN A 1 536 ? -18.787 4.583 -4.000 1.00 97.94 536 GLN A N 1
ATOM 3832 C CA . GLN A 1 536 ? -20.254 4.556 -4.079 1.00 97.94 536 GLN A CA 1
ATOM 3833 C C . GLN A 1 536 ? -20.877 3.302 -3.442 1.00 97.94 536 GLN A C 1
ATOM 3835 O O . GLN A 1 536 ? -22.021 3.350 -2.995 1.00 97.94 536 GLN A O 1
ATOM 3840 N N . LEU A 1 537 ? -20.144 2.185 -3.400 1.00 97.31 537 LEU A N 1
ATOM 3841 C CA . LEU A 1 537 ? -20.579 0.952 -2.743 1.00 97.31 537 LEU A CA 1
ATOM 3842 C C . LEU A 1 537 ? -20.349 0.991 -1.223 1.00 97.31 537 LEU A C 1
ATOM 3844 O O . LEU A 1 537 ? -21.217 0.548 -0.475 1.00 97.31 537 LEU A O 1
ATOM 3848 N N . LEU A 1 538 ? -19.231 1.561 -0.763 1.00 96.56 538 LEU A N 1
ATOM 3849 C CA . LEU A 1 538 ? -18.956 1.775 0.664 1.00 96.56 538 LEU A CA 1
ATOM 3850 C C . LEU A 1 538 ? -19.884 2.846 1.268 1.00 96.56 538 LEU A C 1
ATOM 3852 O O . LEU A 1 538 ? -20.464 2.620 2.327 1.00 96.56 538 LEU A O 1
ATOM 3856 N N . ASP A 1 539 ? -20.106 3.955 0.555 1.00 94.69 539 ASP A N 1
ATOM 3857 C CA . ASP A 1 539 ? -21.052 5.029 0.892 1.00 94.69 539 ASP A CA 1
ATOM 3858 C C . ASP A 1 539 ? -22.482 4.482 1.074 1.00 94.69 539 ASP A C 1
ATOM 3860 O O . ASP A 1 539 ? -23.211 4.892 1.977 1.00 94.69 539 ASP A O 1
ATOM 3864 N N . ALA A 1 540 ? -22.890 3.521 0.236 1.00 93.38 540 ALA A N 1
ATOM 3865 C CA . ALA A 1 540 ? -24.194 2.864 0.337 1.00 93.38 540 ALA A CA 1
ATOM 3866 C C . ALA A 1 540 ? -24.306 1.912 1.546 1.00 93.38 540 ALA A C 1
ATOM 3868 O O . ALA A 1 540 ? -25.407 1.706 2.059 1.00 93.38 540 ALA A O 1
ATOM 3869 N N . ALA A 1 541 ? -23.187 1.359 2.024 1.00 90.44 541 ALA A N 1
ATOM 3870 C CA . ALA A 1 541 ? -23.142 0.400 3.128 1.00 90.44 541 ALA A CA 1
ATOM 3871 C C . ALA A 1 541 ? -23.172 1.045 4.531 1.00 90.44 541 ALA A C 1
ATOM 3873 O O . ALA A 1 541 ? -23.154 0.324 5.538 1.00 90.44 541 ALA A O 1
ATOM 3874 N N . HIS A 1 542 ? -23.237 2.381 4.630 1.00 88.88 542 HIS A N 1
ATOM 3875 C CA . HIS A 1 542 ? -23.327 3.104 5.902 1.00 88.88 542 HIS A CA 1
ATOM 3876 C C . HIS A 1 542 ? -24.567 4.006 6.006 1.00 88.88 542 HIS A C 1
ATOM 3878 O O . HIS A 1 542 ? -25.169 4.447 5.029 1.00 88.88 542 HIS A O 1
ATOM 3884 N N . HIS A 1 543 ? -24.993 4.274 7.240 1.00 83.62 543 HIS A N 1
ATOM 3885 C CA . HIS A 1 543 ? -26.167 5.076 7.577 1.00 83.62 543 HIS A CA 1
ATOM 3886 C C . HIS A 1 543 ? -25.765 6.153 8.591 1.00 83.62 543 HIS A C 1
ATOM 3888 O O . HIS A 1 543 ? -25.708 5.929 9.807 1.00 83.62 543 HIS A O 1
ATOM 3894 N N . GLY A 1 544 ? -25.431 7.341 8.080 1.00 80.69 544 GLY A N 1
ATOM 3895 C CA . GLY A 1 544 ? -24.794 8.389 8.878 1.00 80.69 544 GLY A CA 1
ATOM 3896 C C . GLY A 1 544 ? -23.432 7.911 9.383 1.00 80.69 544 GLY A C 1
ATOM 3897 O O . GLY A 1 544 ? -22.589 7.519 8.587 1.00 80.69 544 GLY A O 1
ATOM 3898 N N . ALA A 1 545 ? -23.220 7.901 10.699 1.00 78.50 545 ALA A N 1
ATOM 3899 C CA . ALA A 1 545 ? -21.973 7.427 11.311 1.00 78.50 545 ALA A CA 1
ATOM 3900 C C . ALA A 1 545 ? -21.925 5.907 11.596 1.00 78.50 545 ALA A C 1
ATOM 3902 O O . ALA A 1 545 ? -20.956 5.439 12.189 1.00 78.50 545 ALA A O 1
ATOM 3903 N N . ARG A 1 546 ? -22.965 5.135 11.242 1.00 87.19 546 ARG A N 1
ATOM 3904 C CA . ARG A 1 546 ? -23.026 3.681 11.488 1.00 87.19 546 ARG A CA 1
ATOM 3905 C C . ARG A 1 546 ? -22.713 2.915 10.213 1.00 87.19 546 ARG A C 1
ATOM 3907 O O . ARG A 1 546 ? -23.338 3.192 9.197 1.00 87.19 546 ARG A O 1
ATOM 3914 N N . TRP A 1 547 ? -21.829 1.933 10.292 1.00 93.44 547 TRP A N 1
ATOM 3915 C CA . TRP A 1 547 ? -21.511 1.030 9.186 1.00 93.44 547 TRP A CA 1
ATOM 3916 C C . TRP A 1 547 ? -22.278 -0.283 9.331 1.00 93.44 547 TRP A C 1
ATOM 3918 O O . TRP A 1 547 ? -22.683 -0.644 10.440 1.00 93.44 547 TRP A O 1
ATOM 3928 N N . THR A 1 548 ? -22.509 -0.971 8.215 1.00 94.00 548 THR A N 1
ATOM 3929 C CA . THR A 1 548 ? -23.053 -2.333 8.223 1.00 94.00 548 THR A CA 1
ATOM 3930 C C . THR A 1 548 ? -21.910 -3.322 8.463 1.00 94.00 548 THR A C 1
ATOM 3932 O O . THR A 1 548 ? -20.962 -3.321 7.680 1.00 94.00 548 THR A O 1
ATOM 3935 N N . PRO A 1 549 ? -21.970 -4.165 9.509 1.00 95.75 549 PRO A N 1
ATOM 3936 C CA . PRO A 1 549 ? -20.967 -5.202 9.733 1.00 95.75 549 PRO A CA 1
ATOM 3937 C C . PRO A 1 549 ? -20.878 -6.184 8.555 1.00 95.75 549 PRO A C 1
ATOM 3939 O O . PRO A 1 549 ? -21.889 -6.502 7.923 1.00 95.75 549 PRO A O 1
ATOM 3942 N N . VAL A 1 550 ? -19.677 -6.685 8.263 1.00 95.81 550 VAL A N 1
ATOM 3943 C CA . VAL A 1 550 ? -19.394 -7.522 7.078 1.00 95.81 550 VAL A CA 1
ATOM 3944 C C . VAL A 1 550 ? -20.116 -8.882 7.118 1.00 95.81 550 VAL A C 1
ATOM 3946 O O . VAL A 1 550 ? -20.467 -9.431 6.070 1.00 95.81 550 VAL A O 1
ATOM 3949 N N . ASP A 1 551 ? -20.427 -9.393 8.314 1.00 94.25 551 ASP A N 1
ATOM 3950 C CA . ASP A 1 551 ? -21.274 -10.576 8.545 1.00 94.25 551 ASP A CA 1
ATOM 3951 C C . ASP A 1 551 ? -22.767 -10.339 8.229 1.00 94.25 551 ASP A C 1
ATOM 3953 O O . ASP A 1 551 ? -23.541 -11.296 8.184 1.00 94.25 551 ASP A O 1
ATOM 3957 N N . ARG A 1 552 ? -23.185 -9.079 8.023 1.00 95.12 552 ARG A N 1
ATOM 3958 C CA . ARG A 1 552 ? -24.596 -8.645 7.911 1.00 95.12 552 ARG A CA 1
ATOM 3959 C C . ARG A 1 552 ? -24.941 -7.900 6.624 1.00 95.12 552 ARG A C 1
ATOM 3961 O O . ARG A 1 552 ? -26.089 -7.486 6.470 1.00 95.12 552 ARG A O 1
ATOM 3968 N N . LEU A 1 553 ? -23.984 -7.731 5.713 1.00 95.19 553 LEU A N 1
ATOM 3969 C CA . LEU A 1 553 ? -24.256 -7.272 4.349 1.00 95.19 553 LEU A CA 1
ATOM 3970 C C . LEU A 1 553 ? -25.203 -8.241 3.625 1.00 95.19 553 LEU A C 1
ATOM 3972 O O . LEU A 1 553 ? -25.135 -9.455 3.835 1.00 95.19 553 LEU A O 1
ATOM 3976 N N . ASP A 1 554 ? -26.028 -7.731 2.704 1.00 95.00 554 ASP A N 1
ATOM 3977 C CA . ASP A 1 554 ? -26.687 -8.611 1.737 1.00 95.00 554 ASP A CA 1
ATOM 3978 C C . ASP A 1 554 ? -25.614 -9.326 0.884 1.00 95.00 554 ASP A C 1
ATOM 3980 O O . ASP A 1 554 ? -24.659 -8.677 0.439 1.00 95.00 554 ASP A O 1
ATOM 3984 N N . PRO A 1 555 ? -25.739 -10.638 0.599 1.00 96.31 555 PRO A N 1
ATOM 3985 C CA . PRO A 1 555 ? -24.753 -11.364 -0.204 1.00 96.31 555 PRO A CA 1
ATOM 3986 C C . PRO A 1 555 ? -24.486 -10.749 -1.588 1.00 96.31 555 PRO A C 1
ATOM 3988 O O . PRO A 1 555 ? -23.377 -10.865 -2.109 1.00 96.31 555 PRO A O 1
ATOM 3991 N N . THR A 1 556 ? -25.468 -10.062 -2.181 1.00 96.75 556 THR A N 1
ATOM 3992 C CA . THR A 1 556 ? -25.323 -9.334 -3.452 1.00 96.75 556 THR A CA 1
ATOM 3993 C C . THR A 1 556 ? -24.543 -8.035 -3.278 1.00 96.75 556 THR A C 1
ATOM 3995 O O . THR A 1 556 ? -23.818 -7.633 -4.185 1.00 96.75 556 THR A O 1
ATOM 3998 N N . GLU A 1 557 ? -24.698 -7.351 -2.145 1.00 95.75 557 GLU A N 1
ATOM 3999 C CA . GLU A 1 557 ? -23.970 -6.117 -1.832 1.00 95.75 557 GLU A CA 1
ATOM 4000 C C . GLU A 1 557 ? -22.511 -6.423 -1.506 1.00 95.75 557 GLU A C 1
ATOM 4002 O O . GLU A 1 557 ? -21.625 -5.817 -2.110 1.00 95.75 557 GLU A O 1
ATOM 4007 N N . ARG A 1 558 ? -22.258 -7.448 -0.682 1.00 97.12 558 ARG A N 1
ATOM 4008 C CA . ARG A 1 558 ? -20.909 -7.966 -0.427 1.00 97.12 558 ARG A CA 1
ATOM 4009 C C . ARG A 1 558 ? -20.208 -8.364 -1.728 1.00 97.12 558 ARG A C 1
ATOM 4011 O O . ARG A 1 558 ? -19.181 -7.787 -2.062 1.00 97.12 558 ARG A O 1
ATOM 4018 N N . ALA A 1 559 ? -20.831 -9.209 -2.555 1.00 97.81 559 ALA A N 1
ATOM 4019 C CA . ALA A 1 559 ? -20.259 -9.612 -3.844 1.00 97.81 559 ALA A CA 1
ATOM 4020 C C . ALA A 1 559 ? -20.029 -8.443 -4.832 1.00 97.81 559 ALA A C 1
ATOM 4022 O O . ALA A 1 559 ? -19.182 -8.546 -5.723 1.00 97.81 559 ALA A O 1
ATOM 4023 N N . ARG A 1 560 ? -20.758 -7.322 -4.703 1.00 98.12 560 ARG A N 1
ATOM 4024 C CA . ARG A 1 560 ? -20.502 -6.096 -5.484 1.00 98.12 560 ARG A CA 1
ATOM 4025 C C . ARG A 1 560 ? -19.302 -5.313 -4.965 1.00 98.12 560 ARG A C 1
ATOM 4027 O O . ARG A 1 560 ? -18.591 -4.762 -5.803 1.00 98.12 560 ARG A O 1
ATOM 4034 N N . ILE A 1 561 ? -19.111 -5.242 -3.646 1.00 98.31 561 ILE A N 1
ATOM 4035 C CA . ILE A 1 561 ? -17.946 -4.614 -3.008 1.00 98.31 561 ILE A CA 1
ATOM 4036 C C . ILE A 1 561 ? -16.702 -5.439 -3.351 1.00 98.31 561 ILE A C 1
ATOM 4038 O O . ILE A 1 561 ? -15.826 -4.929 -4.044 1.00 98.31 561 ILE A O 1
ATOM 4042 N N . ASP A 1 562 ? -16.686 -6.730 -3.009 1.00 98.12 562 ASP A N 1
ATOM 4043 C CA . ASP A 1 562 ? -15.576 -7.658 -3.266 1.00 98.12 562 ASP A CA 1
ATOM 4044 C C . ASP A 1 562 ? -15.173 -7.654 -4.754 1.00 98.12 562 ASP A C 1
ATOM 4046 O O . ASP A 1 562 ? -14.003 -7.491 -5.101 1.00 98.12 562 ASP A O 1
ATOM 4050 N N . GLY A 1 563 ? -16.157 -7.748 -5.658 1.00 98.38 563 GLY A N 1
ATOM 4051 C CA . GLY A 1 563 ? -15.934 -7.720 -7.106 1.00 98.38 563 GLY A CA 1
ATOM 4052 C C . GLY A 1 563 ? -15.550 -6.348 -7.678 1.00 98.38 563 GLY A C 1
ATOM 4053 O O . GLY A 1 563 ? -15.007 -6.285 -8.781 1.00 98.38 563 GLY A O 1
ATOM 4054 N N . ALA A 1 564 ? -15.816 -5.245 -6.971 1.00 98.62 564 ALA A N 1
ATOM 4055 C CA . ALA A 1 564 ? -15.311 -3.921 -7.340 1.00 98.62 564 ALA A CA 1
ATOM 4056 C C . ALA A 1 564 ? -13.868 -3.723 -6.856 1.00 98.62 564 ALA A C 1
ATOM 4058 O O . ALA A 1 564 ? -13.055 -3.209 -7.621 1.00 98.62 564 ALA A O 1
ATOM 4059 N N . THR A 1 565 ? -13.539 -4.179 -5.644 1.00 98.56 565 THR A N 1
ATOM 4060 C CA . THR A 1 565 ? -12.173 -4.166 -5.099 1.00 98.56 565 THR A CA 1
ATOM 4061 C C . THR A 1 565 ? -11.246 -5.061 -5.918 1.00 98.56 565 THR A C 1
ATOM 4063 O O . THR A 1 565 ? -10.188 -4.603 -6.332 1.00 98.56 565 THR A O 1
ATOM 4066 N N . GLY A 1 566 ? -11.663 -6.287 -6.254 1.00 98.38 566 GLY A N 1
ATOM 4067 C CA . GLY A 1 566 ? -10.879 -7.198 -7.097 1.00 98.38 566 GLY A CA 1
ATOM 4068 C C . GLY A 1 566 ? -10.597 -6.643 -8.500 1.00 98.38 566 GLY A C 1
ATOM 4069 O O . GLY A 1 566 ? -9.461 -6.687 -8.960 1.00 98.38 566 GLY A O 1
ATOM 4070 N N . GLN A 1 567 ? -11.592 -6.038 -9.161 1.00 98.50 567 GLN A N 1
ATOM 4071 C CA . GLN A 1 567 ? -11.370 -5.369 -10.453 1.00 98.50 567 GLN A CA 1
ATOM 4072 C C . GLN A 1 567 ? -10.438 -4.155 -10.317 1.00 98.50 567 GLN A C 1
ATOM 4074 O O . GLN A 1 567 ? -9.569 -3.953 -11.158 1.00 98.50 567 GLN A O 1
ATOM 4079 N N . LEU A 1 568 ? -10.587 -3.363 -9.252 1.00 98.50 568 LEU A N 1
ATOM 4080 C CA . LEU A 1 568 ? -9.705 -2.228 -8.985 1.00 98.50 568 LEU A CA 1
ATOM 4081 C C . LEU A 1 568 ? -8.262 -2.683 -8.701 1.00 98.50 568 LEU A C 1
ATOM 4083 O O . LEU A 1 568 ? -7.335 -2.005 -9.125 1.00 98.50 568 LEU A O 1
ATOM 4087 N N . LEU A 1 569 ? -8.053 -3.836 -8.061 1.00 98.19 569 LEU A N 1
ATOM 4088 C CA . LEU A 1 569 ? -6.723 -4.422 -7.869 1.00 98.19 569 LEU A CA 1
ATOM 4089 C C . LEU A 1 569 ? -6.072 -4.827 -9.196 1.00 98.19 569 LEU A C 1
ATOM 4091 O O . LEU A 1 569 ? -4.926 -4.452 -9.430 1.00 98.19 569 LEU A O 1
ATOM 4095 N N . GLU A 1 570 ? -6.804 -5.486 -10.097 1.00 97.81 570 GLU A N 1
ATOM 4096 C CA . GLU A 1 570 ? -6.346 -5.772 -11.470 1.00 97.81 570 GLU A CA 1
ATOM 4097 C C . GLU A 1 570 ? -6.011 -4.480 -12.249 1.00 97.81 570 GLU A C 1
ATOM 4099 O O . GLU A 1 570 ? -5.015 -4.419 -12.972 1.00 97.81 570 GLU A O 1
ATOM 4104 N N . ASP A 1 571 ? -6.794 -3.409 -12.063 1.00 97.44 571 ASP A N 1
ATOM 4105 C CA . ASP A 1 571 ? -6.530 -2.093 -12.667 1.00 97.44 571 ASP A CA 1
ATOM 4106 C C . ASP A 1 571 ? -5.333 -1.355 -12.019 1.00 97.44 571 ASP A C 1
ATOM 4108 O O . ASP A 1 571 ? -4.719 -0.496 -12.658 1.00 97.44 571 ASP A O 1
ATOM 4112 N N . LEU A 1 572 ? -4.971 -1.682 -10.772 1.00 96.94 572 LEU A N 1
ATOM 4113 C CA . LEU A 1 572 ? -3.821 -1.129 -10.038 1.00 96.94 572 LEU A CA 1
ATOM 4114 C C . LEU A 1 572 ? -2.527 -1.929 -10.246 1.00 96.94 572 LEU A C 1
ATOM 4116 O O . LEU A 1 572 ? -1.447 -1.342 -10.207 1.00 96.94 572 LEU A O 1
ATOM 4120 N N . ALA A 1 573 ? -2.620 -3.237 -10.494 1.00 96.06 573 ALA A N 1
ATOM 4121 C CA . ALA A 1 573 ? -1.488 -4.158 -10.626 1.00 96.06 573 ALA A CA 1
ATOM 4122 C C . ALA A 1 573 ? -0.381 -3.723 -11.618 1.00 96.06 573 ALA A C 1
ATOM 4124 O O . ALA A 1 573 ? 0.777 -4.037 -11.365 1.00 96.06 573 ALA A O 1
ATOM 4125 N N . PRO A 1 574 ? -0.644 -2.960 -12.704 1.00 94.38 574 PRO A N 1
ATOM 4126 C CA . PRO A 1 574 ? 0.425 -2.454 -13.569 1.00 94.38 574 PRO A CA 1
ATOM 4127 C C . PRO A 1 574 ? 1.264 -1.306 -12.978 1.00 94.38 574 PRO A C 1
ATOM 4129 O O . PRO A 1 574 ? 2.253 -0.915 -13.597 1.00 94.38 574 PRO A O 1
ATOM 4132 N N . ILE A 1 575 ? 0.852 -0.681 -11.867 1.00 94.88 575 ILE A N 1
ATOM 4133 C CA . ILE A 1 575 ? 1.499 0.529 -11.324 1.00 94.88 575 ILE A CA 1
ATOM 4134 C C . ILE A 1 575 ? 2.905 0.263 -10.758 1.00 94.88 575 ILE A C 1
ATOM 4136 O O . ILE A 1 575 ? 3.785 1.064 -11.089 1.00 94.88 575 ILE A O 1
ATOM 4140 N N . PRO A 1 576 ? 3.155 -0.823 -9.994 1.00 92.44 576 PRO A N 1
ATOM 4141 C CA . PRO A 1 576 ? 4.499 -1.262 -9.622 1.00 92.44 576 PRO A CA 1
ATOM 4142 C C . PRO A 1 576 ? 5.447 -1.366 -10.823 1.00 92.44 576 PRO A C 1
ATOM 4144 O O . PRO A 1 576 ? 6.352 -0.542 -10.937 1.00 92.44 576 PRO A O 1
ATOM 4147 N N . ASP A 1 577 ? 5.186 -2.265 -11.779 1.00 89.88 577 ASP A N 1
ATOM 4148 C CA . ASP A 1 577 ? 6.011 -2.485 -12.980 1.00 89.88 577 ASP A CA 1
ATOM 4149 C C . ASP A 1 577 ? 6.319 -1.185 -13.746 1.00 89.88 577 ASP A C 1
ATOM 4151 O O . ASP A 1 577 ? 7.423 -0.976 -14.251 1.00 89.88 577 ASP A O 1
ATOM 4155 N N . LEU A 1 578 ? 5.330 -0.288 -13.857 1.00 91.88 578 LEU A N 1
ATOM 4156 C CA . LEU A 1 578 ? 5.452 0.980 -14.584 1.00 91.88 578 LEU A CA 1
ATOM 4157 C C . LEU A 1 578 ? 6.341 2.019 -13.885 1.00 91.88 578 LEU A C 1
ATOM 4159 O O . LEU A 1 578 ? 6.732 2.993 -14.539 1.00 91.88 578 LEU A O 1
ATOM 4163 N N . LEU A 1 579 ? 6.610 1.860 -12.587 1.00 92.94 579 LEU A N 1
ATOM 4164 C CA . LEU A 1 579 ? 7.324 2.828 -11.748 1.00 92.94 579 LEU A CA 1
ATOM 4165 C C . LEU A 1 579 ? 8.505 2.238 -10.957 1.00 92.94 579 LEU A C 1
ATOM 4167 O O . LEU A 1 579 ? 9.197 2.973 -10.256 1.00 92.94 579 LEU A O 1
ATOM 4171 N N . GLU A 1 580 ? 8.738 0.940 -11.087 1.00 90.19 580 GLU A N 1
ATOM 4172 C CA . GLU A 1 580 ? 9.865 0.181 -10.553 1.00 90.19 580 GLU A CA 1
ATOM 4173 C C . GLU A 1 580 ? 11.228 0.820 -10.888 1.00 90.19 580 GLU A C 1
ATOM 4175 O O . GLU A 1 580 ? 11.502 1.231 -12.027 1.00 90.19 580 GLU A O 1
ATOM 4180 N N . ILE A 1 581 ? 12.102 0.868 -9.875 1.00 89.25 581 ILE A N 1
ATOM 4181 C CA . ILE A 1 581 ? 13.436 1.472 -9.947 1.00 89.25 581 ILE A CA 1
ATOM 4182 C C . ILE A 1 581 ? 14.401 0.523 -10.662 1.00 89.25 581 ILE A C 1
ATOM 4184 O O . ILE A 1 581 ? 15.075 -0.309 -10.055 1.00 89.25 581 ILE A O 1
ATOM 4188 N N . ARG A 1 582 ? 14.494 0.665 -11.984 1.00 87.25 582 ARG A N 1
ATOM 4189 C CA . ARG A 1 582 ? 15.376 -0.164 -12.813 1.00 87.25 582 ARG A CA 1
ATOM 4190 C C . ARG A 1 582 ? 16.797 0.385 -12.824 1.00 87.25 582 ARG A C 1
ATOM 4192 O O . ARG A 1 582 ? 17.028 1.544 -13.161 1.00 87.25 582 ARG A O 1
ATOM 4199 N N . LYS A 1 583 ? 17.782 -0.493 -12.608 1.00 82.00 583 LYS A N 1
ATOM 4200 C CA . LYS A 1 583 ? 19.230 -0.176 -12.618 1.00 82.00 583 LYS A CA 1
ATOM 4201 C C . LYS A 1 583 ? 19.761 0.189 -14.020 1.00 82.00 583 LYS A C 1
ATOM 4203 O O . LYS A 1 583 ? 20.956 0.411 -14.199 1.00 82.00 583 LYS A O 1
ATOM 4208 N N . SER A 1 584 ? 18.875 0.232 -15.017 1.00 69.69 584 SER A N 1
ATOM 4209 C CA . SER A 1 584 ? 19.104 0.728 -16.373 1.00 69.69 584 SER A CA 1
ATOM 4210 C C . SER A 1 584 ? 18.916 2.241 -16.543 1.00 69.69 584 SER A C 1
ATOM 4212 O O . SER A 1 584 ? 19.238 2.719 -17.634 1.00 69.69 584 SER A O 1
ATOM 4214 N N . ALA A 1 585 ? 18.335 2.937 -15.555 1.00 64.75 585 ALA A N 1
ATOM 4215 C CA . ALA A 1 585 ? 18.005 4.370 -15.584 1.00 64.75 585 ALA A CA 1
ATOM 4216 C C . ALA A 1 585 ? 19.242 5.292 -15.595 1.00 64.75 585 ALA A C 1
ATOM 4218 O O . ALA A 1 585 ? 20.243 4.956 -14.923 1.00 64.75 585 ALA A O 1
#

Secondary structure (DSSP, 8-state):
----------------------PPPP-------------------------------------------------------------------------------------------------------------------------------------------------------------------------------------SHHHHHHHHHHHHHHHHHTSPPPP--EEEEE-SS-B-TT---PPSEEEEEEEEE-SSS-EEEEEE-TTT--EEEEEEEE-TT-EEEEEEEE-SEEEEEEEEETTS--EEPPPEEE-S------B--B-HHHHHHHHHHHHHHHHHHHHHHHHHHHHHHHHHHTT-HHHHHHHHHHHHHHHGGGGGGTTTTTHHHHHHH--STT-TTGGG-SS--HHHHHHHHHHTT--HHHHHHHHHHHHHHHHHHHHHGGG----TTHHHHHHHHHHHHIIIIITTTTT-SS---HHHHHHHHHHHHHHHHHHHHHHHHHH-TTHHHHHHHHHHHHHHHHHHTEETTEEPPTTSS-HHHHHHHHHHHHHHHHHHTHHHHHH-B-TT-

pLDDT: mean 72.03, std 28.35, range [25.08, 98.94]

InterPro domains:
  IPR018976 Imelysin-like domain [PF09375] (343-573)
  IPR034981 EfeO/Algp7, imelysin-like domain [cd14656] (339-576)
  IPR038352 Imelysin-like domain superfamily [G3DSA:1.20.1420.20] (334-582)
  IPR050894 Iron uptake system component EfeM/EfeO [PTHR39192] (211-578)

Organism: NCBI:txid943815